Protein AF-0000000080759417 (afdb_homodimer)

Nearest PDB structures (foldseek):
  4g1u-assembly1_B  TM=5.275E-01  e=4.274E-03  Yersinia pestis
  5tsb-assembly1_A  TM=1.904E-01  e=3.613E-01  Bordetella bronchiseptica RB50
  6pzt-assembly1_A  TM=2.054E-01  e=5.269E+00  Homo sapiens
  4g1u-assembly1_B  TM=5.098E-01  e=5.128E-03  Yersinia pestis
  5tsb-assembly1_A  TM=1.905E-01  e=3.076E-01  Bordetella bronchiseptica RB50

Foldseek 3Di:
DVVLLVVLVVVLVVVLVVLVPDPDQVVLVLLLQLLLLLLLQLLQLLQCFLQVAQALFLLQLLLQLQQQLQLCCPVVVDFSVVSLVVLLQRLLVVLLVLLCVQVVVPHGDVRSRVSSLVSLVVVLVVLLPDPSQVRQNGAFADDDDDVRNVHHPGSSSLSNVSSVLSSVSLVVLVCLVPDPLSVLSNVCNVPVVVSVVVPRDSSVSSSVSSSSSSSSSSSSSSSVCNHVRTDHSCVSSNSLSSLSNNLLCVLQDRSDSCRSSVSSSVLSVVQVVVCVVVHVPPCSSVVSSVVLVVVCPPVCHCVNCVVVVCCVVVVVVVVVD/DVVLLVVLVVVLVVVLVVLVPDPDQVVLVLLLQLLLLLLLQLLQLLQCQLQVAQALFLLQLLLQLQQQLQLCCPVVVDFSVVSLVVLLQRLLVVLLVLLCVQVVVPHGDVRSRVSSLVSLVVVLVVLLPDPSQVRQNGAFADDDADVRNVHHPGSSSLSNVSSVLSSVSLVVLVCLVPDPLSVLSNVCNVPVVVSVVVPRDSSVSSSVSSSSSSSSSSSSSSSVCNHVRTDHSCRSRNSLSSLSNNLLCVLQDRSDSCRSSVSSSVLSVVQVVVCVVVPVPPCSSVVSSVVLVVVCVPVCHCVNVVVVVVCVVVVVVVVVD

Secondary structure (DSSP, 8-state):
-HHHHHHHHHHHHHHHHHHHH---HHHHHHHHHHHHHHHHHHHHIIIIIIS----S-THHHHHHHHHHHHHHHHTT---HHHHHHHHHHHHHHHHHHHHHHHHTTT--THHHHHHHHHHHHHHHHHHHH-GGGTTTT-EE-----BGGGTB-SSHHHHHHHHHHHHHHHHHHHHHHHHSHHHHHHHHHHH-HHHHHHTT--HHHHHHHHHHHHHHHHHHHHHHHHHHH-EE-HHHHH-HHHHHHHHHHHHHH-TT-SSHHHHHHHHHHHHHHHHHHHH---TTHHHHHHHHHHHHHTSSS-HHHHHHHHHHHHHHHHHHT-/-HHHHHHHHHHHHHHHHHHHH---HHHHHHHHHHHHHHHHHHHHIIIIIIS----S-THHHHHHHHHHHHHHHHTT---HHHHHHHHHHHHHHHHHHHHHHHHTTT--THHHHHHHHHHHHHHHHHHHH-GGGTTTT-EE-----BGGGTB-SSHHHHHHHHHHHHHHHHHHHHHHHHSHHHHHHHHHHH-HHHHHHTT--HHHHHHHHHHHHHHHHHHHHHHHHHHH-EE-HHHHH-HHHHHHHHHHHHHH-TT-SSHHHHHHHHHHHHHHHHHHHH---TTHHHHHHHHHHHHHTSSS-HHHHHHHHHHHHHHHHHHT-

pLDDT: mean 87.87, std 18.05, range [28.35, 98.94]

InterPro domains:
  IPR001851 ABC transporter, permease [PF02653] (28-296)
  IPR043428 High-affinity branched-chain amino acid transport system permease protein LivM-like [PTHR30482] (6-309)
  IPR043428 High-affinity branched-chain amino acid transport system permease protein LivM-like [cd06581] (35-304)

Sequence (642 aa):
MGKDLLTIALFGAALVAATALTESGVALTFVMMSLYAALLSQAWNILGGYGGQLSFGHALFFGVGAYAQALAQLNLGINPWLALPMAIALGALVGLAVGGLTFRYGLKGSYFALVTLAFAEVFRILALSVSFTGGGAGLMLPLQEGVANMQFGSRRGYIYLLLGFVLLALLVTAWLRHSRFGAYLQAVRDNEDAARAIGVNPLRVKLGGIALSAAFMSAAGAFYVQVFQYIDPGIAFGTAVSVEALVGAIVGGLGTLWGPLLGAVTLHALSDLTRNLFGELPGISMVIYGVVLIVMFLPRGITGSGQALSRLFNAKERTRVMGKDLLTIALFGAALVAATALTESGVALTFVMMSLYAALLSQAWNILGGYGGQLSFGHALFFGVGAYAQALAQLNLGINPWLALPMAIALGALVGLAVGGLTFRYGLKGSYFALVTLAFAEVFRILALSVSFTGGGAGLMLPLQEGVANMQFGSRRGYIYLLLGFVLLALLVTAWLRHSRFGAYLQAVRDNEDAARAIGVNPLRVKLGGIALSAAFMSAAGAFYVQVFQYIDPGIAFGTAVSVEALVGAIVGGLGTLWGPLLGAVTLHALSDLTRNLFGELPGISMVIYGVVLIVMFLPRGITGSGQALSRLFNAKERTRV

Radius of gyration: 25.57 Å; Cα contacts (8 Å, |Δi|>4): 1155; chains: 2; bounding box: 60×77×73 Å

Structure (mmCIF, N/CA/C/O backbone):
data_AF-0000000080759417-model_v1
#
loop_
_entity.id
_entity.type
_entity.pdbx_description
1 polymer 'ABC transporter, permease protein'
#
loop_
_atom_site.group_PDB
_atom_site.id
_atom_site.type_symbol
_atom_site.label_atom_id
_atom_site.label_alt_id
_atom_site.label_comp_id
_atom_site.label_asym_id
_atom_site.label_entity_id
_atom_site.label_seq_id
_atom_site.pdbx_PDB_ins_code
_atom_site.Cartn_x
_atom_site.Cartn_y
_atom_site.Cartn_z
_atom_site.occupancy
_atom_site.B_iso_or_equiv
_atom_site.auth_seq_id
_atom_site.auth_comp_id
_atom_site.auth_asym_id
_atom_site.auth_atom_id
_atom_site.pdbx_PDB_model_num
ATOM 1 N N . MET A 1 1 ? 8.755 34.19 11.55 1 87.82 1 MET A N 1
ATOM 2 C CA . MET A 1 1 ? 7.444 33.584 11.767 1 87.82 1 MET A CA 1
ATOM 3 C C . MET A 1 1 ? 6.328 34.581 11.472 1 87.82 1 MET A C 1
ATOM 5 O O . MET A 1 1 ? 5.236 34.191 11.054 1 87.82 1 MET A O 1
ATOM 9 N N . GLY A 1 2 ? 6.615 35.909 11.499 1 90.42 2 GLY A N 1
ATOM 10 C CA . GLY A 1 2 ? 5.588 36.924 11.326 1 90.42 2 GLY A CA 1
ATOM 11 C C . GLY A 1 2 ? 4.977 36.924 9.938 1 90.42 2 GLY A C 1
ATOM 12 O O . GLY A 1 2 ? 3.753 36.949 9.792 1 90.42 2 GLY A O 1
ATOM 13 N N . LYS A 1 3 ? 5.754 36.841 8.929 1 94.44 3 LYS A N 1
ATOM 14 C CA . LYS A 1 3 ? 5.258 36.828 7.555 1 94.44 3 LYS A CA 1
ATOM 15 C C . LYS A 1 3 ? 4.412 35.587 7.288 1 94.44 3 LYS A C 1
ATOM 17 O O . LYS A 1 3 ? 3.384 35.663 6.612 1 94.44 3 LYS A O 1
ATOM 22 N N . ASP A 1 4 ? 4.852 34.412 7.809 1 96.61 4 ASP A N 1
ATOM 23 C CA . ASP A 1 4 ? 4.086 33.18 7.645 1 96.61 4 ASP A CA 1
ATOM 24 C C . ASP A 1 4 ? 2.715 33.294 8.306 1 96.61 4 ASP A C 1
ATOM 26 O O . ASP A 1 4 ? 1.704 32.898 7.723 1 96.61 4 ASP A O 1
ATOM 30 N N . LEU A 1 5 ? 2.707 33.86 9.488 1 97.43 5 LEU A N 1
ATOM 31 C CA . LEU A 1 5 ? 1.452 34.002 10.218 1 97.43 5 LEU A CA 1
ATOM 32 C C . LEU A 1 5 ? 0.482 34.902 9.46 1 97.43 5 LEU A C 1
ATOM 34 O O . LEU A 1 5 ? -0.717 34.619 9.401 1 97.43 5 LEU A O 1
ATOM 38 N N . LEU A 1 6 ? 1.026 35.958 8.871 1 97.55 6 LEU A N 1
ATOM 39 C CA . LEU A 1 6 ? 0.194 36.89 8.118 1 97.55 6 LEU A CA 1
ATOM 40 C C . LEU A 1 6 ? -0.384 36.221 6.875 1 97.55 6 LEU A C 1
ATOM 42 O O . LEU A 1 6 ? -1.566 36.388 6.567 1 97.55 6 LEU A O 1
ATOM 46 N N . THR A 1 7 ? 0.472 35.513 6.138 1 97.82 7 THR A N 1
ATOM 47 C CA . THR A 1 7 ? -0.002 34.855 4.925 1 97.82 7 THR A CA 1
ATOM 48 C C . THR A 1 7 ? -1.036 33.784 5.26 1 97.82 7 THR A C 1
ATOM 50 O O . THR A 1 7 ? -1.996 33.585 4.513 1 97.82 7 THR A O 1
ATOM 53 N N . ILE A 1 8 ? -0.849 33.087 6.358 1 98.47 8 ILE A N 1
ATOM 54 C CA . ILE A 1 8 ? -1.797 32.064 6.787 1 98.47 8 ILE A CA 1
ATOM 55 C C . ILE A 1 8 ? -3.121 32.718 7.176 1 98.47 8 ILE A C 1
ATOM 57 O O . ILE A 1 8 ? -4.192 32.234 6.803 1 98.47 8 ILE A O 1
ATOM 61 N N . ALA A 1 9 ? -3.018 33.839 7.917 1 98.17 9 ALA A N 1
ATOM 62 C CA . ALA A 1 9 ? -4.216 34.57 8.324 1 98.17 9 ALA A CA 1
ATOM 63 C C . ALA A 1 9 ? -4.969 35.107 7.111 1 98.17 9 ALA A C 1
ATOM 65 O O . ALA A 1 9 ? -6.201 35.061 7.067 1 98.17 9 ALA A O 1
ATOM 66 N N . LEU A 1 10 ? -4.249 35.638 6.149 1 98.2 10 LEU A N 1
ATOM 67 C CA . LEU A 1 10 ? -4.866 36.165 4.937 1 98.2 10 LEU A CA 1
ATOM 68 C C . LEU A 1 10 ? -5.539 35.052 4.141 1 98.2 10 LEU A C 1
ATOM 70 O O . LEU A 1 10 ? -6.621 35.249 3.583 1 98.2 10 LEU A O 1
ATOM 74 N N . PHE A 1 11 ? -4.839 33.924 4.038 1 98.04 11 PHE A N 1
ATOM 75 C CA . PHE A 1 11 ? -5.43 32.771 3.371 1 98.04 11 PHE A CA 1
ATOM 76 C C . PHE A 1 11 ? -6.74 32.371 4.039 1 98.04 11 PHE A C 1
ATOM 78 O O . PHE A 1 11 ? -7.751 32.169 3.363 1 98.04 11 PHE A O 1
ATOM 85 N N . GLY A 1 12 ? -6.721 32.228 5.423 1 98.38 12 GLY A N 1
ATOM 86 C CA . GLY A 1 12 ? -7.925 31.882 6.162 1 98.38 12 GLY A CA 1
ATOM 87 C C . GLY A 1 12 ? -9.054 32.875 5.964 1 98.38 12 GLY A C 1
ATOM 88 O O . GLY A 1 12 ? -10.195 32.483 5.713 1 98.38 12 GLY A O 1
ATOM 89 N N . ALA A 1 13 ? -8.754 34.175 6.014 1 98.15 13 ALA A N 1
ATOM 90 C CA . ALA A 1 13 ? -9.754 35.23 5.865 1 98.15 13 ALA A CA 1
ATOM 91 C C . ALA A 1 13 ? -10.347 35.228 4.459 1 98.15 13 ALA A C 1
ATOM 93 O O . ALA A 1 13 ? -11.557 35.396 4.288 1 98.15 13 ALA A O 1
ATOM 94 N N . ALA A 1 14 ? -9.492 35.09 3.486 1 97.73 14 ALA A N 1
ATOM 95 C CA . ALA A 1 14 ? -9.955 35.064 2.101 1 97.73 14 ALA A CA 1
ATOM 96 C C . ALA A 1 14 ? -10.91 33.899 1.864 1 97.73 14 ALA A C 1
ATOM 98 O O . ALA A 1 14 ? -11.916 34.045 1.166 1 97.73 14 ALA A O 1
ATOM 99 N N . LEU A 1 15 ? -10.544 32.75 2.412 1 97.89 15 LEU A N 1
ATOM 100 C CA . LEU A 1 15 ? -11.38 31.574 2.194 1 97.89 15 LEU A CA 1
ATOM 101 C C . LEU A 1 15 ? -12.706 31.705 2.936 1 97.89 15 LEU A C 1
ATOM 103 O O . LEU A 1 15 ? -13.746 31.266 2.439 1 97.89 15 LEU A O 1
ATOM 107 N N . VAL A 1 16 ? -12.675 32.268 4.192 1 97.45 16 VAL A N 1
ATOM 108 C CA . VAL A 1 16 ? -13.912 32.507 4.929 1 97.45 16 VAL A CA 1
ATOM 109 C C . VAL A 1 16 ? -14.819 33.438 4.128 1 97.45 16 VAL A C 1
ATOM 111 O O . VAL A 1 16 ? -16.017 33.18 3.99 1 97.45 16 VAL A O 1
ATOM 114 N N . ALA A 1 17 ? -14.288 34.481 3.565 1 97.16 17 ALA A N 1
ATOM 115 C CA . ALA A 1 17 ? -15.055 35.441 2.775 1 97.16 17 ALA A CA 1
ATOM 116 C C . ALA A 1 17 ? -15.615 34.79 1.513 1 97.16 17 ALA A C 1
ATOM 118 O O . ALA A 1 17 ? -16.787 34.976 1.179 1 97.16 17 ALA A O 1
ATOM 119 N N . ALA A 1 18 ? -14.795 34.053 0.828 1 95.97 18 ALA A N 1
ATOM 120 C CA . ALA A 1 18 ? -15.223 33.397 -0.405 1 95.97 18 ALA A CA 1
ATOM 121 C C . ALA A 1 18 ? -16.35 32.403 -0.136 1 95.97 18 ALA A C 1
ATOM 123 O O . ALA A 1 18 ? -17.311 32.322 -0.904 1 95.97 18 ALA A O 1
ATOM 124 N N . THR A 1 19 ? -16.176 31.647 0.932 1 96.04 19 THR A N 1
ATOM 125 C CA . THR A 1 19 ? -17.172 30.636 1.269 1 96.04 19 THR A CA 1
ATOM 126 C C . THR A 1 19 ? -18.473 31.29 1.726 1 96.04 19 THR A C 1
ATOM 128 O O . THR A 1 19 ? -19.561 30.791 1.432 1 96.04 19 THR A O 1
ATOM 131 N N . ALA A 1 20 ? -18.374 32.431 2.447 1 94.7 20 ALA A N 1
ATOM 132 C CA . ALA A 1 20 ? -19.554 33.148 2.922 1 94.7 20 ALA A CA 1
ATOM 133 C C . ALA A 1 20 ? -20.337 33.748 1.759 1 94.7 20 ALA A C 1
ATOM 135 O O . ALA A 1 20 ? -21.564 33.861 1.82 1 94.7 20 ALA A O 1
ATOM 136 N N . LEU A 1 21 ? -19.695 33.968 0.634 1 95.07 21 LEU A N 1
ATOM 137 C CA . LEU A 1 21 ? -20.317 34.677 -0.479 1 95.07 21 LEU A CA 1
ATOM 138 C C . LEU A 1 21 ? -20.763 33.702 -1.563 1 95.07 21 LEU A C 1
ATOM 140 O O . LEU A 1 21 ? -21.456 34.09 -2.506 1 95.07 21 LEU A O 1
ATOM 144 N N . THR A 1 22 ? -20.347 32.495 -1.475 1 93.88 22 THR A N 1
ATOM 145 C CA . THR A 1 22 ? -20.674 31.512 -2.502 1 93.88 22 THR A CA 1
ATOM 146 C C . THR A 1 22 ? -21.978 30.792 -2.167 1 93.88 22 THR A C 1
ATOM 148 O O . THR A 1 22 ? -22.171 30.342 -1.036 1 93.88 22 THR A O 1
ATOM 151 N N . GLU A 1 23 ? -22.94 30.643 -3.148 1 91.94 23 GLU A N 1
ATOM 152 C CA . GLU A 1 23 ? -24.21 29.95 -2.95 1 91.94 23 GLU A CA 1
ATOM 153 C C . GLU A 1 23 ? -24.252 28.64 -3.732 1 91.94 23 GLU A C 1
ATOM 155 O O . GLU A 1 23 ? -25.141 27.813 -3.521 1 91.94 23 GLU A O 1
ATOM 160 N N . SER A 1 24 ? -23.277 28.42 -4.526 1 93.3 24 SER A N 1
ATOM 161 C CA . SER A 1 24 ? -23.226 27.217 -5.351 1 93.3 24 SER A CA 1
ATOM 162 C C . SER A 1 24 ? -22.832 25.997 -4.525 1 93.3 24 SER A C 1
ATOM 164 O O . SER A 1 24 ? -21.735 25.949 -3.963 1 93.3 24 SER A O 1
ATOM 166 N N . GLY A 1 25 ? -23.706 24.963 -4.53 1 91.9 25 GLY A N 1
ATOM 167 C CA . GLY A 1 25 ? -23.401 23.719 -3.841 1 91.9 25 GLY A CA 1
ATOM 168 C C . GLY A 1 25 ? -22.192 23.001 -4.411 1 91.9 25 GLY A C 1
ATOM 169 O O . GLY A 1 25 ? -21.392 22.433 -3.665 1 91.9 25 GLY A O 1
ATOM 170 N N . VAL A 1 26 ? -22.069 23.048 -5.702 1 90.29 26 VAL A N 1
ATOM 171 C CA . VAL A 1 26 ? -20.959 22.398 -6.39 1 90.29 26 VAL A CA 1
ATOM 172 C C . VAL A 1 26 ? -19.642 23.057 -5.985 1 90.29 26 VAL A C 1
ATOM 174 O O . VAL A 1 26 ? -18.663 22.369 -5.687 1 90.29 26 VAL A O 1
ATOM 177 N N . ALA A 1 27 ? -19.587 24.343 -5.938 1 93.62 27 ALA A N 1
ATOM 178 C CA . ALA A 1 27 ? -18.388 25.084 -5.551 1 93.62 27 ALA A CA 1
ATOM 179 C C . ALA A 1 27 ? -18.016 24.804 -4.098 1 93.62 27 ALA A C 1
ATOM 181 O O . ALA A 1 27 ? -16.837 24.648 -3.772 1 93.62 27 ALA A O 1
ATOM 182 N N . LEU A 1 28 ? -19.037 24.738 -3.241 1 96.62 28 LEU A N 1
ATOM 183 C CA . LEU A 1 28 ? -18.774 24.484 -1.829 1 96.62 28 LEU A CA 1
ATOM 184 C C . LEU A 1 28 ? -18.23 23.074 -1.622 1 96.62 28 LEU A C 1
ATOM 186 O O . LEU A 1 28 ? -17.336 22.864 -0.8 1 96.62 28 LEU A O 1
ATOM 190 N N . THR A 1 29 ? -18.766 22.157 -2.363 1 94.06 29 THR A N 1
ATOM 191 C CA . THR A 1 29 ? -18.249 20.795 -2.285 1 94.06 29 THR A CA 1
ATOM 192 C C . THR A 1 29 ? -16.797 20.739 -2.752 1 94.06 29 THR A C 1
ATOM 194 O O . THR A 1 29 ? -15.965 20.075 -2.132 1 94.06 29 THR A O 1
ATOM 197 N N . PHE A 1 30 ? -16.451 21.425 -3.79 1 92.41 30 PHE A N 1
ATOM 198 C CA . PHE A 1 30 ? -15.093 21.47 -4.318 1 92.41 30 PHE A CA 1
ATOM 199 C C . PHE A 1 30 ? -14.127 22.032 -3.282 1 92.41 30 PHE A C 1
ATOM 201 O O . PHE A 1 30 ? -13.05 21.474 -3.062 1 92.41 30 PHE A O 1
ATOM 208 N N . VAL A 1 31 ? -14.516 23.087 -2.667 1 96.19 31 VAL A N 1
ATOM 209 C CA . VAL A 1 31 ? -13.665 23.724 -1.668 1 96.19 31 VAL A CA 1
ATOM 210 C C . VAL A 1 31 ? -13.464 22.782 -0.483 1 96.19 31 VAL A C 1
ATOM 212 O O . VAL A 1 31 ? -12.345 22.627 0.012 1 96.19 31 VAL A O 1
ATOM 215 N N . MET A 1 32 ? -14.545 22.151 -0.049 1 96.86 32 MET A N 1
ATOM 216 C CA . MET A 1 32 ? -14.475 21.241 1.091 1 96.86 32 MET A CA 1
ATOM 217 C C . MET A 1 32 ? -13.513 20.091 0.81 1 96.86 32 MET A C 1
ATOM 219 O O . MET A 1 32 ? -12.624 19.809 1.615 1 96.86 32 MET A O 1
ATOM 223 N N . MET A 1 33 ? -13.617 19.519 -0.357 1 94.79 33 MET A N 1
ATOM 224 C CA . MET A 1 33 ? -12.797 18.356 -0.684 1 94.79 33 MET A CA 1
ATOM 225 C C . MET A 1 33 ? -11.352 18.765 -0.945 1 94.79 33 MET A C 1
ATOM 227 O O . MET A 1 33 ? -10.426 18.003 -0.665 1 94.79 33 MET A O 1
ATOM 231 N N . SER A 1 34 ? -11.117 19.95 -1.46 1 95.45 34 SER A N 1
ATOM 232 C CA . SER A 1 34 ? -9.767 20.474 -1.637 1 95.45 34 SER A CA 1
ATOM 233 C C . SER A 1 34 ? -9.065 20.66 -0.296 1 95.45 34 SER A C 1
ATOM 235 O O . SER A 1 34 ? -7.891 20.313 -0.15 1 95.45 34 SER A O 1
ATOM 237 N N . LEU A 1 35 ? -9.785 21.202 0.643 1 98.14 35 LEU A N 1
ATOM 238 C CA . LEU A 1 35 ? -9.225 21.405 1.975 1 98.14 35 LEU A CA 1
ATOM 239 C C . LEU A 1 35 ? -8.949 20.069 2.658 1 98.14 35 LEU A C 1
ATOM 241 O O . LEU A 1 35 ? -7.957 19.928 3.377 1 98.14 35 LEU A O 1
ATOM 245 N N . TYR A 1 36 ? -9.849 19.149 2.421 1 97.72 36 TYR A N 1
ATOM 246 C CA . TYR A 1 36 ? -9.654 17.803 2.949 1 97.72 36 TYR A CA 1
ATOM 247 C C . TYR A 1 36 ? -8.363 17.191 2.418 1 97.72 36 TYR A C 1
ATOM 249 O O . TYR A 1 36 ? -7.537 16.702 3.192 1 97.72 36 TYR A O 1
ATOM 257 N N . ALA A 1 37 ? -8.152 17.302 1.16 1 96.05 37 ALA A N 1
ATOM 258 C CA . ALA A 1 37 ? -6.935 16.799 0.529 1 96.05 37 ALA A CA 1
ATOM 259 C C . ALA A 1 37 ? -5.706 17.554 1.027 1 96.05 37 ALA A C 1
ATOM 261 O O . ALA A 1 37 ? -4.641 16.962 1.218 1 96.05 37 ALA A O 1
ATOM 262 N N . ALA A 1 38 ? -5.846 18.8 1.208 1 98.17 38 ALA A N 1
ATOM 263 C CA . ALA A 1 38 ? -4.749 19.627 1.702 1 98.17 38 ALA A CA 1
ATOM 264 C C . ALA A 1 38 ? -4.338 19.208 3.111 1 98.17 38 ALA A C 1
ATOM 266 O O . ALA A 1 38 ? -3.15 19.198 3.441 1 98.17 38 ALA A O 1
ATOM 267 N N . LEU A 1 39 ? -5.334 18.9 3.91 1 98.8 39 LEU A N 1
ATOM 268 C CA . LEU A 1 39 ? -5.031 18.458 5.267 1 98.8 39 LEU A CA 1
ATOM 269 C C . LEU A 1 39 ? -4.254 17.146 5.25 1 98.8 39 LEU A C 1
ATOM 271 O O . LEU A 1 39 ? -3.261 16.998 5.966 1 98.8 39 LEU A O 1
ATOM 275 N N . LEU A 1 40 ? -4.672 16.232 4.427 1 98.32 40 LEU A N 1
ATOM 276 C CA . LEU A 1 40 ? -3.972 14.959 4.293 1 98.32 40 LEU A CA 1
ATOM 277 C C . LEU A 1 40 ? -2.524 15.177 3.869 1 98.32 40 LEU A C 1
ATOM 279 O O . LEU A 1 40 ? -1.606 14.606 4.463 1 98.32 40 LEU A O 1
ATOM 283 N N . SER A 1 41 ? -2.345 16.023 2.913 1 97.87 41 SER A N 1
ATOM 284 C CA . SER A 1 41 ? -1.02 16.261 2.35 1 97.87 41 SER A CA 1
ATOM 285 C C . SER A 1 41 ? -0.122 16.993 3.34 1 97.87 41 SER A C 1
ATOM 287 O O . SER A 1 41 ? 1.067 16.686 3.452 1 97.87 41 SER A O 1
ATOM 289 N N . GLN A 1 42 ? -0.716 17.932 4.031 1 98.73 42 GLN A N 1
ATOM 290 C CA . GLN A 1 42 ? 0.054 18.663 5.031 1 98.73 42 GLN A CA 1
ATOM 291 C C . GLN A 1 42 ? 0.471 17.749 6.18 1 98.73 42 GLN A C 1
ATOM 293 O O . GLN A 1 42 ? 1.571 17.884 6.721 1 98.73 42 GLN A O 1
ATOM 298 N N . ALA A 1 43 ? -0.447 16.901 6.593 1 98.83 43 ALA A N 1
ATOM 299 C CA . ALA A 1 43 ? -0.15 15.942 7.655 1 98.83 43 ALA A CA 1
ATOM 300 C C . ALA A 1 43 ? 1.031 15.053 7.277 1 98.83 43 ALA A C 1
ATOM 302 O O . ALA A 1 43 ? 1.964 14.882 8.066 1 98.83 43 ALA A O 1
ATOM 303 N N . TRP A 1 44 ? 1.043 14.548 6.106 1 98.33 44 TRP A N 1
ATOM 304 C CA . TRP A 1 44 ? 2.119 13.684 5.634 1 98.33 44 TRP A CA 1
ATOM 305 C C . TRP A 1 44 ? 3.423 14.464 5.496 1 98.33 44 TRP A C 1
ATOM 307 O O . TRP A 1 44 ? 4.501 13.938 5.781 1 98.33 44 TRP A O 1
ATOM 317 N N . ASN A 1 45 ? 3.34 15.735 5.095 1 98.24 45 ASN A N 1
ATOM 318 C CA . ASN A 1 45 ? 4.487 16.602 4.85 1 98.24 45 ASN A CA 1
ATOM 319 C C . ASN A 1 45 ? 5.31 16.814 6.117 1 98.24 45 ASN A C 1
ATOM 321 O O . ASN A 1 45 ? 6.526 17.003 6.048 1 98.24 45 ASN A O 1
ATOM 325 N N . ILE A 1 46 ? 4.684 16.738 7.214 1 98.47 46 ILE A N 1
ATOM 326 C CA . ILE A 1 46 ? 5.363 16.939 8.489 1 98.47 46 ILE A CA 1
ATOM 327 C C . ILE A 1 46 ? 6.415 15.849 8.691 1 98.47 46 ILE A C 1
ATOM 329 O O . ILE A 1 46 ? 7.569 16.144 9.009 1 98.47 46 ILE A O 1
ATOM 333 N N . LEU A 1 47 ? 6.018 14.639 8.441 1 98.18 47 LEU A N 1
ATOM 334 C CA . LEU A 1 47 ? 6.935 13.524 8.654 1 98.18 47 LEU A CA 1
ATOM 335 C C . LEU A 1 47 ? 7.759 13.252 7.4 1 98.18 47 LEU A C 1
ATOM 337 O O . LEU A 1 47 ? 8.986 13.149 7.469 1 98.18 47 LEU A O 1
ATOM 341 N N . GLY A 1 48 ? 7.09 13.143 6.327 1 96.83 48 GLY A N 1
ATOM 342 C CA . GLY A 1 48 ? 7.755 12.8 5.08 1 96.83 48 GLY A CA 1
ATOM 343 C C . GLY A 1 48 ? 8.562 13.946 4.5 1 96.83 48 GLY A C 1
ATOM 344 O O . GLY A 1 48 ? 9.681 13.746 4.025 1 96.83 48 GLY A O 1
ATOM 345 N N . GLY A 1 49 ? 8.009 15.097 4.465 1 95.93 49 GLY A N 1
ATOM 346 C CA . GLY A 1 49 ? 8.665 16.254 3.877 1 95.93 49 GLY A CA 1
ATOM 347 C C . GLY A 1 49 ? 9.772 16.819 4.747 1 95.93 49 GLY A C 1
ATOM 348 O O . GLY A 1 49 ? 10.939 16.823 4.35 1 95.93 49 GLY A O 1
ATOM 349 N N . TYR A 1 50 ? 9.441 17.189 5.934 1 97.43 50 TYR A N 1
ATOM 350 C CA . TYR A 1 50 ? 10.404 17.814 6.833 1 97.43 50 TYR A CA 1
ATOM 351 C C . TYR A 1 50 ? 11.29 16.767 7.497 1 97.43 50 TYR A C 1
ATOM 353 O O . TYR A 1 50 ? 12.47 17.017 7.754 1 97.43 50 TYR A O 1
ATOM 361 N N . GLY A 1 51 ? 10.754 15.636 7.711 1 96.75 51 GLY A N 1
ATOM 362 C CA . GLY A 1 51 ? 11.499 14.629 8.45 1 96.75 51 GLY A CA 1
ATOM 363 C C . GLY A 1 51 ? 12.178 13.612 7.554 1 96.75 51 GLY A C 1
ATOM 364 O O . GLY A 1 51 ? 13.066 12.88 7.998 1 96.75 51 GLY A O 1
ATOM 365 N N . GLY A 1 52 ? 11.705 13.47 6.35 1 95.82 52 GLY A N 1
ATOM 366 C CA . GLY A 1 52 ? 12.33 12.56 5.403 1 95.82 52 GLY A CA 1
ATOM 367 C C . GLY A 1 52 ? 11.924 11.113 5.609 1 95.82 52 GLY A C 1
ATOM 368 O O . GLY A 1 52 ? 12.529 10.205 5.034 1 95.82 52 GLY A O 1
ATOM 369 N N . GLN A 1 53 ? 10.989 10.887 6.474 1 95.34 53 GLN A N 1
ATOM 370 C CA . GLN A 1 53 ? 10.467 9.541 6.688 1 95.34 53 GLN A CA 1
ATOM 371 C C . GLN A 1 53 ? 9.279 9.259 5.774 1 95.34 53 GLN A C 1
ATOM 373 O O . GLN A 1 53 ? 8.15 9.656 6.073 1 95.34 53 GLN A O 1
ATOM 378 N N . LEU A 1 54 ? 9.471 8.532 4.71 1 94.01 54 LEU A N 1
ATOM 379 C CA . LEU A 1 54 ? 8.445 8.296 3.701 1 94.01 54 LEU A CA 1
ATOM 380 C C . LEU A 1 54 ? 7.541 7.136 4.105 1 94.01 54 LEU A C 1
ATOM 382 O O . LEU A 1 54 ? 7.841 5.977 3.81 1 94.01 54 LEU A O 1
ATOM 386 N N . SER A 1 55 ? 6.504 7.473 4.691 1 95.06 55 SER A N 1
ATOM 387 C CA . SER A 1 55 ? 5.519 6.484 5.117 1 95.06 55 SER A CA 1
ATOM 388 C C . SER A 1 55 ? 4.506 6.202 4.013 1 95.06 55 SER A C 1
ATOM 390 O O . SER A 1 55 ? 3.936 7.129 3.434 1 95.06 55 SER A O 1
ATOM 392 N N . PHE A 1 56 ? 4.237 4.925 3.767 1 92.92 56 PHE A N 1
ATOM 393 C CA . PHE A 1 56 ? 3.232 4.551 2.779 1 92.92 56 PHE A CA 1
ATOM 394 C C . PHE A 1 56 ? 1.968 4.039 3.459 1 92.92 56 PHE A C 1
ATOM 396 O O . PHE A 1 56 ? 1.042 3.576 2.791 1 92.92 56 PHE A O 1
ATOM 403 N N . GLY A 1 57 ? 1.943 4.147 4.779 1 94.79 57 GLY A N 1
ATOM 404 C CA . GLY A 1 57 ? 0.822 3.616 5.538 1 94.79 57 GLY A CA 1
ATOM 405 C C . GLY A 1 57 ? 0.152 4.655 6.418 1 94.79 57 GLY A C 1
ATOM 406 O O . GLY A 1 57 ? -0.299 4.342 7.522 1 94.79 57 GLY A O 1
ATOM 407 N N . HIS A 1 58 ? 0.088 5.865 6.004 1 97.9 58 HIS A N 1
ATOM 408 C CA . HIS A 1 58 ? -0.554 6.904 6.801 1 97.9 58 HIS A CA 1
ATOM 409 C C . HIS A 1 58 ? -2.053 6.655 6.927 1 97.9 58 HIS A C 1
ATOM 411 O O . HIS A 1 58 ? -2.704 7.197 7.824 1 97.9 58 HIS A O 1
ATOM 417 N N . ALA A 1 59 ? -2.527 5.85 6.091 1 97.76 59 ALA A N 1
ATOM 418 C CA . ALA A 1 59 ? -3.924 5.442 6.212 1 97.76 59 ALA A CA 1
ATOM 419 C C . ALA A 1 59 ? -4.203 4.843 7.588 1 97.76 59 ALA A C 1
ATOM 421 O O . ALA A 1 59 ? -5.327 4.921 8.089 1 97.76 59 ALA A O 1
ATOM 422 N N . LEU A 1 60 ? -3.201 4.301 8.16 1 97.76 60 LEU A N 1
ATOM 423 C CA . LEU A 1 60 ? -3.33 3.748 9.504 1 97.76 60 LEU A CA 1
ATOM 424 C C . LEU A 1 60 ? -3.865 4.797 10.473 1 97.76 60 LEU A C 1
ATOM 426 O O . LEU A 1 60 ? -4.837 4.547 11.19 1 97.76 60 LEU A O 1
ATOM 430 N N . PHE A 1 61 ? -3.279 5.924 10.438 1 98.87 61 PHE A N 1
ATOM 431 C CA . PHE A 1 61 ? -3.626 6.976 11.387 1 98.87 61 PHE A CA 1
ATOM 432 C C . PHE A 1 61 ? -4.98 7.587 11.045 1 98.87 61 PHE A C 1
ATOM 434 O O . PHE A 1 61 ? -5.769 7.899 11.939 1 98.87 61 PHE A O 1
ATOM 441 N N . PHE A 1 62 ? -5.25 7.716 9.794 1 98.81 62 PHE A N 1
ATOM 442 C CA . PHE A 1 62 ? -6.562 8.151 9.329 1 98.81 62 PHE A CA 1
ATOM 443 C C . PHE A 1 62 ? -7.654 7.218 9.838 1 98.81 62 PHE A C 1
ATOM 445 O O . PHE A 1 62 ? -8.659 7.671 10.39 1 98.81 62 PHE A O 1
ATOM 452 N N . GLY A 1 63 ? -7.414 5.952 9.626 1 98.8 63 GLY A N 1
ATOM 453 C CA . GLY A 1 63 ? -8.387 4.954 10.039 1 98.8 63 GLY A CA 1
ATOM 454 C C . GLY A 1 63 ? -8.618 4.931 11.538 1 98.8 63 GLY A C 1
ATOM 455 O O . GLY A 1 63 ? -9.757 4.805 11.994 1 98.8 63 GLY A O 1
ATOM 456 N N . VAL A 1 64 ? -7.576 5.055 12.283 1 98.78 64 VAL A N 1
ATOM 457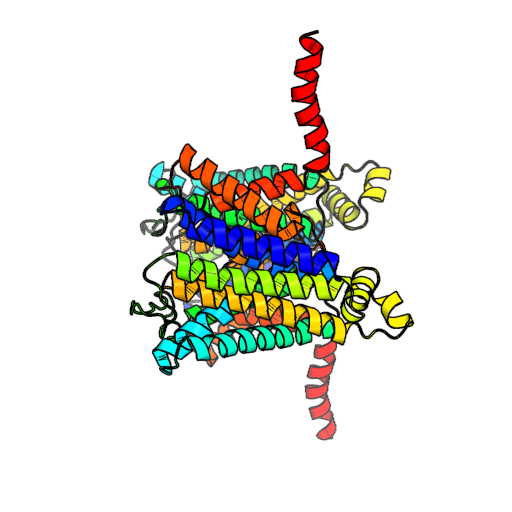 C CA . VAL A 1 64 ? -7.701 5.088 13.737 1 98.78 64 VAL A CA 1
ATOM 458 C C . VAL A 1 64 ? -8.566 6.275 14.154 1 98.78 64 VAL A C 1
ATOM 460 O O . VAL A 1 64 ? -9.46 6.136 14.992 1 98.78 64 VAL A O 1
ATOM 463 N N . GLY A 1 65 ? -8.322 7.41 13.572 1 98.85 65 GLY A N 1
ATOM 464 C CA . GLY A 1 65 ? -9.131 8.58 13.875 1 98.85 65 GLY A CA 1
ATOM 465 C C . GLY A 1 65 ? -10.592 8.408 13.507 1 98.85 65 GLY A C 1
ATOM 466 O O . GLY A 1 65 ? -11.48 8.766 14.283 1 98.85 65 GLY A O 1
ATOM 467 N N . ALA A 1 66 ? -10.85 7.866 12.332 1 98.73 66 ALA A N 1
ATOM 468 C CA . ALA A 1 66 ? -12.214 7.674 11.847 1 98.73 66 ALA A CA 1
ATOM 469 C C . ALA A 1 66 ? -12.986 6.713 12.746 1 98.73 66 ALA A C 1
ATOM 471 O O . ALA A 1 66 ? -14.103 7.015 13.173 1 98.73 66 ALA A O 1
ATOM 472 N N . TYR A 1 67 ? -12.38 5.62 13.07 1 98.58 67 TYR A N 1
ATOM 473 C CA . TYR A 1 67 ? -13.057 4.614 13.88 1 98.58 67 TYR A CA 1
ATOM 474 C C . TYR A 1 67 ? -13.211 5.088 15.321 1 98.58 67 TYR A C 1
ATOM 476 O O . TYR A 1 67 ? -14.233 4.83 15.96 1 98.58 67 TYR A O 1
ATOM 484 N N . ALA A 1 68 ? -12.148 5.738 15.86 1 98.67 68 ALA A N 1
ATOM 485 C CA . ALA A 1 68 ? -12.267 6.264 17.217 1 98.67 68 ALA A CA 1
ATOM 486 C C . ALA A 1 68 ? -13.43 7.246 17.325 1 98.67 68 ALA A C 1
ATOM 488 O O . ALA A 1 68 ? -14.197 7.205 18.29 1 98.67 68 ALA A O 1
ATOM 489 N N . GLN A 1 69 ? -13.576 8.125 16.355 1 98.65 69 GLN A N 1
ATOM 490 C CA . GLN A 1 69 ? -14.675 9.084 16.317 1 98.65 69 GLN A CA 1
ATOM 491 C C . GLN A 1 69 ? -16.024 8.372 16.264 1 98.65 69 GLN A C 1
ATOM 493 O O . GLN A 1 69 ? -16.913 8.655 17.07 1 98.65 69 GLN A O 1
ATOM 498 N N . ALA A 1 70 ? -16.179 7.449 15.376 1 98.23 70 ALA A N 1
ATOM 499 C CA . ALA A 1 70 ? -17.442 6.744 15.169 1 98.23 70 ALA A CA 1
ATOM 500 C C . ALA A 1 70 ? -17.808 5.905 16.39 1 98.23 70 ALA A C 1
ATOM 502 O O . ALA A 1 70 ? -18.945 5.953 16.865 1 98.23 70 ALA A O 1
ATOM 503 N N . LEU A 1 71 ? -16.851 5.175 16.911 1 98.23 71 LEU A N 1
ATOM 504 C CA . LEU A 1 71 ? -17.117 4.26 18.015 1 98.23 71 LEU A CA 1
ATOM 505 C C . LEU A 1 71 ? -17.427 5.029 19.295 1 98.23 71 LEU A C 1
ATOM 507 O O . LEU A 1 71 ? -18.262 4.601 20.095 1 98.23 71 LEU A O 1
ATOM 511 N N . ALA A 1 72 ? -16.712 6.128 19.53 1 98.11 72 ALA A N 1
ATOM 512 C CA . ALA A 1 72 ? -17.01 6.958 20.695 1 98.11 72 ALA A CA 1
ATOM 513 C C . ALA A 1 72 ? -18.453 7.454 20.659 1 98.11 72 ALA A C 1
ATOM 515 O O . ALA A 1 72 ? -19.136 7.471 21.686 1 98.11 72 ALA A O 1
ATOM 516 N N . GLN A 1 73 ? -18.915 7.805 19.491 1 97.38 73 GLN A N 1
ATOM 517 C CA . GLN A 1 73 ? -20.271 8.324 19.345 1 97.38 73 GLN A CA 1
ATOM 518 C C . GLN A 1 73 ? -21.301 7.199 19.412 1 97.38 73 GLN A C 1
ATOM 520 O O . GLN A 1 73 ? -22.299 7.307 20.127 1 97.38 73 GLN A O 1
ATOM 525 N N . LEU A 1 74 ? -21.068 6.14 18.742 1 96.39 74 LEU A N 1
ATOM 526 C CA . LEU A 1 74 ? -22.056 5.08 18.568 1 96.39 74 LEU A CA 1
ATOM 527 C C . LEU A 1 74 ? -22.109 4.18 19.798 1 96.39 74 LEU A C 1
ATOM 529 O O . LEU A 1 74 ? -23.192 3.793 20.243 1 96.39 74 LEU A O 1
ATOM 533 N N . ASN A 1 75 ? -20.952 3.802 20.305 1 94.43 75 ASN A N 1
ATOM 534 C CA . ASN A 1 75 ? -20.894 2.799 21.363 1 94.43 75 ASN A CA 1
ATOM 535 C C . ASN A 1 75 ? -20.835 3.445 22.744 1 94.43 75 ASN A C 1
ATOM 537 O O . ASN A 1 75 ? -21.333 2.88 23.72 1 94.43 75 ASN A O 1
ATOM 541 N N . LEU A 1 76 ? -20.251 4.605 22.821 1 95.23 76 LEU A N 1
ATOM 542 C CA . LEU A 1 76 ? -20.057 5.208 24.136 1 95.23 76 LEU A CA 1
ATOM 543 C C . LEU A 1 76 ? -20.963 6.422 24.316 1 95.23 76 LEU A C 1
ATOM 545 O O . LEU A 1 76 ? -21.02 7.004 25.401 1 95.23 76 LEU A O 1
ATOM 549 N N . GLY A 1 77 ? -21.574 6.868 23.259 1 95.1 77 GLY A N 1
ATOM 550 C CA . GLY A 1 77 ? -22.501 7.986 23.335 1 95.1 77 GLY A CA 1
ATOM 551 C C . GLY A 1 77 ? -21.815 9.312 23.606 1 95.1 77 GLY A C 1
ATOM 552 O O . GLY A 1 77 ? -22.436 10.243 24.123 1 95.1 77 GLY A O 1
ATOM 553 N N . ILE A 1 78 ? -20.628 9.368 23.323 1 97.22 78 ILE A N 1
ATOM 554 C CA . ILE A 1 78 ? -19.852 10.573 23.594 1 97.22 78 ILE A CA 1
ATOM 555 C C . ILE A 1 78 ? -20.178 11.642 22.554 1 97.22 78 ILE A C 1
ATOM 557 O O . ILE A 1 78 ? -20.306 11.341 21.365 1 97.22 78 ILE A O 1
ATOM 561 N N . ASN A 1 79 ? -20.293 12.854 23.043 1 97.46 79 ASN A N 1
ATOM 562 C CA . ASN A 1 79 ? -20.491 13.992 22.153 1 97.46 79 ASN A CA 1
ATOM 563 C C . ASN A 1 79 ? -19.382 14.088 21.109 1 97.46 79 ASN A C 1
ATOM 565 O O . ASN A 1 79 ? -18.207 13.894 21.427 1 97.46 79 ASN A O 1
ATOM 569 N N . PRO A 1 80 ? -19.772 14.325 19.857 1 97.89 80 PRO A N 1
ATOM 570 C CA . PRO A 1 80 ? -18.771 14.334 18.787 1 97.89 80 PRO A CA 1
ATOM 571 C C . PRO A 1 80 ? -17.651 15.342 19.036 1 97.89 80 PRO A C 1
ATOM 573 O O . PRO A 1 80 ? -16.503 15.1 18.655 1 97.89 80 PRO A O 1
ATOM 576 N N . TRP A 1 81 ? -17.903 16.463 19.688 1 98.41 81 TRP A N 1
ATOM 577 C CA . TRP A 1 81 ? -16.886 17.477 19.948 1 98.41 81 TRP A CA 1
ATOM 578 C C . TRP A 1 81 ? -15.871 16.979 20.971 1 98.41 81 TRP A C 1
ATOM 580 O O . TRP A 1 81 ? -14.704 17.376 20.941 1 98.41 81 TRP A O 1
ATOM 590 N N . LEU A 1 82 ? -16.272 16.111 21.87 1 98.18 82 LEU A N 1
ATOM 591 C CA . LEU A 1 82 ? -15.37 15.491 22.835 1 98.18 82 LEU A CA 1
ATOM 592 C C . LEU A 1 82 ? -14.656 14.293 22.22 1 98.18 82 LEU A C 1
ATOM 594 O O . LEU A 1 82 ? -13.503 14.012 22.555 1 98.18 82 LEU A O 1
ATOM 598 N N . ALA A 1 83 ? -15.35 13.599 21.3 1 98.68 83 ALA A N 1
ATOM 599 C CA . ALA A 1 83 ? -14.773 12.44 20.624 1 98.68 83 ALA A CA 1
ATOM 600 C C . ALA A 1 83 ? -13.617 12.853 19.717 1 98.68 83 ALA A C 1
ATOM 602 O O . ALA A 1 83 ? -12.665 12.093 19.53 1 98.68 83 ALA A O 1
ATOM 603 N N . LEU A 1 84 ? -13.703 14.054 19.248 1 98.65 84 LEU A N 1
ATOM 604 C CA . LEU A 1 84 ? -12.73 14.531 18.271 1 98.65 84 LEU A CA 1
ATOM 605 C C . LEU A 1 84 ? -11.332 14.589 18.878 1 98.65 84 LEU A C 1
ATOM 607 O O . LEU A 1 84 ? -10.397 13.979 18.355 1 98.65 84 LEU A O 1
ATOM 611 N N . PRO A 1 85 ? -11.077 15.265 20.039 1 98.54 85 PRO A N 1
ATOM 612 C CA . PRO A 1 85 ? -9.735 15.256 20.626 1 98.54 85 PRO A CA 1
ATOM 613 C C . PRO A 1 85 ? -9.288 13.859 21.054 1 98.54 85 PRO A C 1
ATOM 615 O O . PRO A 1 85 ? -8.094 13.552 21.021 1 98.54 85 PRO A O 1
ATOM 618 N N . MET A 1 86 ? -10.209 13.012 21.384 1 98.46 86 MET A N 1
ATOM 619 C CA . MET A 1 86 ? -9.86 11.637 21.728 1 98.46 86 MET A CA 1
ATOM 620 C C . MET A 1 86 ? -9.337 10.887 20.507 1 98.46 86 MET A C 1
ATOM 622 O O . MET A 1 86 ? -8.356 10.147 20.601 1 98.46 86 MET A O 1
ATOM 626 N N . ALA A 1 87 ? -10.032 11.069 19.379 1 98.82 87 ALA A N 1
ATOM 627 C CA . ALA A 1 87 ? -9.606 10.443 18.13 1 98.82 87 ALA A CA 1
ATOM 628 C C . ALA A 1 87 ? -8.212 10.914 17.728 1 98.82 87 ALA A C 1
ATOM 630 O O . ALA A 1 87 ? -7.369 10.108 17.328 1 98.82 87 ALA A O 1
ATOM 631 N N . ILE A 1 88 ? -7.952 12.191 17.869 1 98.87 88 ILE A N 1
ATOM 632 C CA . ILE A 1 88 ? -6.667 12.785 17.517 1 98.87 88 ILE A CA 1
ATOM 633 C C . ILE A 1 88 ? -5.578 12.242 18.44 1 98.87 88 ILE A C 1
ATOM 635 O O . ILE A 1 88 ? -4.503 11.851 17.978 1 98.87 88 ILE A O 1
ATOM 639 N N . ALA A 1 89 ? -5.869 12.142 19.729 1 98.83 89 ALA A N 1
ATOM 640 C CA . ALA A 1 89 ? -4.918 11.634 20.714 1 98.83 89 ALA A CA 1
ATOM 641 C C . ALA A 1 89 ? -4.599 10.163 20.46 1 98.83 89 ALA A C 1
ATOM 643 O O . ALA A 1 89 ? -3.445 9.743 20.572 1 98.83 89 ALA A O 1
ATOM 644 N N . LEU A 1 90 ? -5.633 9.416 20.153 1 98.79 90 LEU A N 1
ATOM 645 C CA . LEU A 1 90 ? -5.42 7.998 19.888 1 98.79 90 LEU A CA 1
ATOM 646 C C . LEU A 1 90 ? -4.562 7.801 18.643 1 98.79 90 LEU A C 1
ATOM 648 O O . LEU A 1 90 ? -3.699 6.92 18.612 1 98.79 90 LEU A O 1
ATOM 652 N N . GLY A 1 91 ? -4.866 8.584 17.594 1 98.78 91 GLY A N 1
ATOM 653 C CA . GLY A 1 91 ? -4.019 8.534 16.414 1 98.78 91 GLY A CA 1
ATOM 654 C C . GLY A 1 91 ? -2.567 8.863 16.706 1 98.78 91 GLY A C 1
ATOM 655 O O . GLY A 1 91 ? -1.661 8.182 16.221 1 98.78 91 GLY A O 1
ATOM 656 N N . ALA A 1 92 ? -2.335 9.871 17.514 1 98.84 92 ALA A N 1
ATOM 657 C CA . ALA A 1 92 ? -0.98 10.247 17.908 1 98.84 92 ALA A CA 1
ATOM 658 C C . ALA A 1 92 ? -0.304 9.123 18.688 1 98.84 92 ALA A C 1
ATOM 660 O O . ALA A 1 92 ? 0.881 8.847 18.49 1 98.84 92 ALA A O 1
ATOM 661 N N . LEU A 1 93 ? -1.023 8.483 19.539 1 98.82 93 LEU A N 1
ATOM 662 C CA . LEU A 1 93 ? -0.488 7.391 20.345 1 98.82 93 LEU A CA 1
ATOM 663 C C . LEU A 1 93 ? -0.098 6.208 19.465 1 98.82 93 LEU A C 1
ATOM 665 O O . LEU A 1 93 ? 0.953 5.596 19.671 1 98.82 93 LEU A O 1
ATOM 669 N N . VAL A 1 94 ? -0.94 5.903 18.504 1 98.4 94 VAL A N 1
ATOM 670 C CA . VAL A 1 94 ? -0.612 4.826 17.576 1 98.4 94 VAL A CA 1
ATOM 671 C C . VAL A 1 94 ? 0.615 5.209 16.751 1 98.4 94 VAL A C 1
ATOM 673 O O . VAL A 1 94 ? 1.465 4.364 16.462 1 98.4 94 VAL A O 1
ATOM 676 N N . GLY A 1 95 ? 0.647 6.492 16.358 1 98.32 95 GLY A N 1
ATOM 677 C CA . GLY A 1 95 ? 1.847 6.976 15.694 1 98.32 95 GLY A CA 1
ATOM 678 C C . GLY A 1 95 ? 3.105 6.782 16.52 1 98.32 95 GLY A C 1
ATOM 679 O O . GLY A 1 95 ? 4.126 6.322 16.005 1 98.32 95 GLY A O 1
ATOM 680 N N . LEU A 1 96 ? 3.037 7.035 17.806 1 98.27 96 LEU A N 1
ATOM 681 C CA . LEU A 1 96 ? 4.172 6.849 18.703 1 98.27 96 LEU A CA 1
ATOM 682 C C . LEU A 1 96 ? 4.533 5.373 18.824 1 98.27 96 LEU A C 1
ATOM 684 O O . LEU A 1 96 ? 5.713 5.02 18.875 1 98.27 96 LEU A O 1
ATOM 688 N N . ALA A 1 97 ? 3.557 4.572 18.866 1 96.22 97 ALA A N 1
ATOM 689 C CA . ALA A 1 97 ? 3.808 3.137 18.971 1 96.22 97 ALA A CA 1
ATOM 690 C C . ALA A 1 97 ? 4.502 2.609 17.719 1 96.22 97 ALA A C 1
ATOM 692 O O . ALA A 1 97 ? 5.521 1.919 17.809 1 96.22 97 ALA A O 1
ATOM 693 N N . VAL A 1 98 ? 3.974 2.977 16.583 1 93.69 98 VAL A N 1
ATOM 694 C CA . VAL A 1 98 ? 4.542 2.531 15.315 1 93.69 98 VAL A CA 1
ATOM 695 C C . VAL A 1 98 ? 5.937 3.128 15.136 1 93.69 98 VAL A C 1
ATOM 697 O O . VAL A 1 98 ? 6.869 2.431 14.729 1 93.69 98 VAL A O 1
ATOM 700 N N . GLY A 1 99 ? 6.025 4.424 15.43 1 94.29 99 GLY A N 1
ATOM 701 C CA . GLY A 1 99 ? 7.33 5.063 15.366 1 94.29 99 GLY A CA 1
ATOM 702 C C . GLY A 1 99 ? 8.34 4.453 16.32 1 94.29 99 GLY A C 1
ATOM 703 O O . GLY A 1 99 ? 9.495 4.23 15.95 1 94.29 99 GLY A O 1
ATOM 704 N N . GLY A 1 100 ? 7.918 4.206 17.559 1 93.12 100 GLY A N 1
ATOM 705 C CA . GLY A 1 100 ? 8.799 3.569 18.525 1 93.12 100 GLY A CA 1
ATOM 706 C C . GLY A 1 100 ? 9.319 2.222 18.059 1 93.12 100 GLY A C 1
ATOM 707 O O . GLY A 1 100 ? 10.506 1.924 18.208 1 93.12 100 GLY A O 1
ATOM 708 N N . LEU A 1 101 ? 8.513 1.525 17.443 1 87.52 101 LEU A N 1
ATOM 709 C CA . LEU A 1 101 ? 8.883 0.194 16.974 1 87.52 101 LEU A CA 1
ATOM 710 C C . LEU A 1 101 ? 9.797 0.281 15.756 1 87.52 101 LEU A C 1
ATOM 712 O O . LEU A 1 101 ? 10.715 -0.528 15.603 1 87.52 101 LEU A O 1
ATOM 716 N N . THR A 1 102 ? 9.6 1.224 14.907 1 90.16 102 THR A N 1
ATOM 717 C CA . THR A 1 102 ? 10.316 1.277 13.638 1 90.16 102 THR A CA 1
ATOM 718 C C . THR A 1 102 ? 11.626 2.045 13.787 1 90.16 102 THR A C 1
ATOM 720 O O . THR A 1 102 ? 12.681 1.574 13.355 1 90.16 102 THR A O 1
ATOM 723 N N . PHE A 1 103 ? 11.604 3.159 14.494 1 91.99 103 PHE A N 1
ATOM 724 C CA . PHE A 1 103 ? 12.779 4.02 14.565 1 91.99 103 PHE A CA 1
ATOM 725 C C . PHE A 1 103 ? 13.774 3.492 15.591 1 91.99 103 PHE A C 1
ATOM 727 O O . PHE A 1 103 ? 14.984 3.675 15.442 1 91.99 103 PHE A O 1
ATOM 734 N N . ARG A 1 104 ? 13.305 2.893 16.603 1 88.86 104 ARG A N 1
ATOM 735 C CA . ARG A 1 104 ? 14.19 2.328 17.616 1 88.86 104 ARG A CA 1
ATOM 736 C C . ARG A 1 104 ? 15.097 1.259 17.016 1 88.86 104 ARG A C 1
ATOM 738 O O . ARG A 1 104 ? 16.251 1.115 17.424 1 88.86 104 ARG A O 1
ATOM 745 N N . TYR A 1 105 ? 14.595 0.622 15.968 1 83.2 105 TYR A N 1
ATOM 746 C CA . TYR A 1 105 ? 15.384 -0.453 15.378 1 83.2 105 TYR A CA 1
ATOM 747 C C . TYR A 1 105 ? 16.081 0.017 14.107 1 83.2 105 TYR A C 1
ATOM 749 O O . TYR A 1 105 ? 16.577 -0.799 13.325 1 83.2 105 TYR A O 1
ATOM 757 N N . GLY A 1 106 ? 15.974 1.198 13.827 1 82.45 106 GLY A N 1
ATOM 758 C CA . GLY A 1 106 ? 16.784 1.835 12.801 1 82.45 106 GLY A CA 1
ATOM 759 C C . GLY A 1 106 ? 16.251 1.613 11.398 1 82.45 106 GLY A C 1
ATOM 760 O O . GLY A 1 106 ? 17.009 1.659 10.426 1 82.45 106 GLY A O 1
ATOM 761 N N . LEU A 1 107 ? 14.961 1.327 11.281 1 83.06 107 LEU A N 1
ATOM 762 C CA . LEU A 1 107 ? 14.378 1.154 9.955 1 83.06 107 LEU A CA 1
ATOM 763 C C . LEU A 1 107 ? 14.325 2.481 9.207 1 83.06 107 LEU A C 1
ATOM 765 O O . LEU A 1 107 ? 14.012 3.519 9.795 1 83.06 107 LEU A O 1
ATOM 769 N N . LYS A 1 108 ? 14.786 2.397 7.922 1 83.9 108 LYS A N 1
ATOM 770 C CA . LYS A 1 108 ? 14.802 3.614 7.115 1 83.9 108 LYS A CA 1
ATOM 771 C C . LYS A 1 108 ? 14.404 3.322 5.671 1 83.9 108 LYS A C 1
ATOM 773 O O . LYS A 1 108 ? 14.388 2.164 5.248 1 83.9 108 LYS A O 1
ATOM 778 N N . GLY A 1 109 ? 14.05 4.398 5.089 1 85.06 109 GLY A N 1
ATOM 779 C CA . GLY A 1 109 ? 13.803 4.313 3.658 1 85.06 109 GLY A CA 1
ATOM 780 C C . GLY A 1 109 ? 12.651 3.39 3.306 1 85.06 109 GLY A C 1
ATOM 781 O O . GLY A 1 109 ? 11.555 3.519 3.857 1 85.06 109 GLY A O 1
ATOM 782 N N . SER A 1 110 ? 12.927 2.444 2.445 1 85.06 110 SER A N 1
ATOM 783 C CA . SER A 1 110 ? 11.903 1.552 1.909 1 85.06 110 SER A CA 1
ATOM 784 C C . SER A 1 110 ? 11.375 0.608 2.983 1 85.06 110 SER A C 1
ATOM 786 O O . SER A 1 110 ? 10.211 0.202 2.943 1 85.06 110 SER A O 1
ATOM 788 N N . TYR A 1 111 ? 12.233 0.347 3.929 1 83.82 111 TYR A N 1
ATOM 789 C CA . TYR A 1 111 ? 11.787 -0.56 4.981 1 83.82 111 TYR A CA 1
ATOM 790 C C . TYR A 1 111 ? 10.785 0.125 5.903 1 83.82 111 TYR A C 1
ATOM 792 O O . TYR A 1 111 ? 9.814 -0.495 6.345 1 83.82 111 TYR A O 1
ATOM 800 N N . PHE A 1 112 ? 11.098 1.375 6.25 1 89.74 112 PHE A N 1
ATOM 801 C CA . PHE A 1 112 ? 10.114 2.124 7.023 1 89.74 112 PHE A CA 1
ATOM 802 C C . PHE A 1 112 ? 8.802 2.245 6.257 1 89.74 112 PHE A C 1
ATOM 804 O O . PHE A 1 112 ? 7.725 2.065 6.829 1 89.74 112 PHE A O 1
ATOM 811 N N . ALA A 1 113 ? 8.858 2.499 4.945 1 91.41 113 ALA A N 1
ATOM 812 C CA . ALA A 1 113 ? 7.682 2.606 4.084 1 91.41 113 ALA A CA 1
ATOM 813 C C . ALA A 1 113 ? 6.875 1.311 4.094 1 91.41 113 ALA A C 1
ATOM 815 O O . ALA A 1 113 ? 5.65 1.337 4.234 1 91.41 113 ALA A O 1
ATOM 816 N N . LEU A 1 114 ? 7.511 0.268 4.007 1 86.83 114 LEU A N 1
ATOM 817 C CA . LEU A 1 114 ? 6.875 -1.045 3.969 1 86.83 114 LEU A CA 1
ATOM 818 C C . LEU A 1 114 ? 6.186 -1.354 5.293 1 86.83 114 LEU A C 1
ATOM 820 O O . LEU A 1 114 ? 5.067 -1.873 5.31 1 86.83 114 LEU A O 1
ATOM 824 N N . VAL A 1 115 ? 6.846 -1.044 6.358 1 87.82 115 VAL A N 1
ATOM 825 C CA . VAL A 1 115 ? 6.302 -1.384 7.669 1 87.82 115 VAL A CA 1
ATOM 826 C C . VAL A 1 115 ? 5.027 -0.583 7.924 1 87.82 115 VAL A C 1
ATOM 828 O O . VAL A 1 115 ? 4.053 -1.11 8.465 1 87.82 115 VAL A O 1
ATOM 831 N N . THR A 1 116 ? 5.108 0.611 7.56 1 92.89 116 THR A N 1
ATOM 832 C CA . THR A 1 116 ? 3.907 1.41 7.778 1 92.89 116 THR A CA 1
ATOM 833 C C . THR A 1 116 ? 2.761 0.914 6.9 1 92.89 116 THR A C 1
ATOM 835 O O . THR A 1 116 ? 1.603 0.913 7.324 1 92.89 116 THR A O 1
ATOM 838 N N . LEU A 1 117 ? 3.044 0.526 5.732 1 91.4 117 LEU A N 1
ATOM 839 C CA . LEU A 1 117 ? 2.036 -0.077 4.867 1 91.4 117 LEU A CA 1
ATOM 840 C C . LEU A 1 117 ? 1.488 -1.36 5.483 1 91.4 117 LEU A C 1
ATOM 842 O O . LEU A 1 117 ? 0.277 -1.589 5.477 1 91.4 117 LEU A O 1
ATOM 846 N N . ALA A 1 118 ? 2.372 -2.154 5.967 1 88.14 118 ALA A N 1
ATOM 847 C CA . ALA A 1 118 ? 1.988 -3.418 6.591 1 88.14 118 ALA A CA 1
ATOM 848 C C . ALA A 1 118 ? 1.087 -3.182 7.799 1 88.14 118 ALA A C 1
ATOM 850 O O . ALA A 1 118 ? 0.115 -3.912 8.009 1 88.14 118 ALA A O 1
ATOM 851 N N . PHE A 1 119 ? 1.383 -2.159 8.578 1 90.94 119 PHE A N 1
ATOM 852 C CA . PHE A 1 119 ? 0.561 -1.864 9.745 1 90.94 119 PHE A CA 1
ATOM 853 C C . PHE A 1 119 ? -0.828 -1.398 9.326 1 90.94 119 PHE A C 1
ATOM 855 O O . PHE A 1 119 ? -1.824 -1.744 9.965 1 90.94 119 PHE A O 1
ATOM 862 N N . ALA A 1 120 ? -0.854 -0.591 8.331 1 93.99 120 ALA A N 1
ATOM 863 C CA . ALA A 1 120 ? -2.162 -0.183 7.825 1 93.99 120 ALA A CA 1
ATOM 864 C C . ALA A 1 120 ? -2.986 -1.394 7.395 1 93.99 120 ALA A C 1
ATOM 866 O O . ALA A 1 120 ? -4.182 -1.474 7.686 1 93.99 120 ALA A O 1
ATOM 867 N N . GLU A 1 121 ? -2.384 -2.297 6.746 1 89.05 121 GLU A N 1
ATOM 868 C CA . GLU A 1 121 ? -3.062 -3.508 6.291 1 89.05 121 GLU A CA 1
ATOM 869 C C . GLU A 1 121 ? -3.496 -4.373 7.471 1 89.05 121 GLU A C 1
ATOM 871 O O . GLU A 1 121 ? -4.591 -4.938 7.464 1 89.05 121 GLU A O 1
ATOM 876 N N . VAL A 1 122 ? -2.664 -4.506 8.452 1 86.98 122 VAL A N 1
ATOM 877 C CA . VAL A 1 122 ? -2.994 -5.274 9.648 1 86.98 122 VAL A CA 1
ATOM 878 C C . VAL A 1 122 ? -4.24 -4.69 10.31 1 86.98 122 VAL A C 1
ATOM 880 O O . VAL A 1 122 ? -5.149 -5.428 10.696 1 86.98 122 VAL A O 1
ATOM 883 N N . PHE A 1 123 ? -4.275 -3.423 10.412 1 92.34 123 PHE A N 1
ATOM 884 C CA . PHE A 1 123 ? -5.431 -2.79 11.036 1 92.34 123 PHE A CA 1
ATOM 885 C C . PHE A 1 123 ? -6.674 -2.96 10.171 1 92.34 123 PHE A C 1
ATOM 887 O O . PHE A 1 123 ? -7.786 -3.08 10.69 1 92.34 123 PHE A O 1
ATOM 894 N N . ARG A 1 124 ? -6.48 -2.861 8.894 1 91.43 124 ARG A N 1
ATOM 895 C CA . ARG A 1 124 ? -7.606 -3.122 8.002 1 91.43 124 ARG A CA 1
ATOM 896 C C . ARG A 1 124 ? -8.205 -4.5 8.267 1 91.43 124 ARG A C 1
ATOM 898 O O . ARG A 1 124 ? -9.421 -4.635 8.416 1 91.43 124 ARG A O 1
ATOM 905 N N . ILE A 1 125 ? -7.393 -5.478 8.419 1 85.88 125 ILE A N 1
ATOM 906 C CA . ILE A 1 125 ? -7.83 -6.855 8.62 1 85.88 125 ILE A CA 1
ATOM 907 C C . ILE A 1 125 ? -8.478 -6.995 9.995 1 85.88 125 ILE A C 1
ATOM 909 O O . ILE A 1 125 ? -9.512 -7.651 10.137 1 85.88 125 ILE A O 1
ATOM 913 N N . LEU A 1 126 ? -7.852 -6.405 10.984 1 87.47 126 LEU A N 1
ATOM 914 C CA . LEU A 1 126 ? -8.418 -6.448 12.328 1 87.47 126 LEU A CA 1
ATOM 915 C C . LEU A 1 126 ? -9.808 -5.822 12.353 1 87.47 126 LEU A C 1
ATOM 917 O O . LEU A 1 126 ? -10.728 -6.367 12.968 1 87.47 126 LEU A O 1
ATOM 921 N N . ALA A 1 127 ? -9.936 -4.746 11.657 1 92.69 127 ALA A N 1
ATOM 922 C CA . ALA A 1 127 ? -11.229 -4.068 11.629 1 92.69 127 ALA A CA 1
ATOM 923 C C . ALA A 1 127 ? -12.272 -4.906 10.895 1 92.69 127 ALA A C 1
ATOM 925 O O . ALA A 1 127 ? -13.462 -4.846 11.214 1 92.69 127 ALA A O 1
ATOM 926 N N . LEU A 1 128 ? -11.876 -5.633 9.952 1 88.42 128 LEU A N 1
ATOM 927 C CA . LEU A 1 128 ? -12.769 -6.512 9.204 1 88.42 128 LEU A CA 1
ATOM 928 C C . LEU A 1 128 ? -13.196 -7.703 10.054 1 88.42 128 LEU A C 1
ATOM 930 O O . LEU A 1 128 ? -14.265 -8.277 9.833 1 88.42 128 LEU A O 1
ATOM 934 N N . SER A 1 129 ? -12.415 -8.038 11.053 1 83.7 129 SER A N 1
ATOM 935 C CA . SER A 1 129 ? -12.572 -9.309 11.753 1 83.7 129 SER A CA 1
ATOM 936 C C . SER A 1 129 ? -13.315 -9.125 13.072 1 83.7 129 SER A C 1
ATOM 938 O O . SER A 1 129 ? -13.73 -10.103 13.698 1 83.7 129 SER A O 1
ATOM 940 N N . VAL A 1 130 ? -13.452 -7.889 13.534 1 86.8 130 VAL A N 1
ATOM 941 C CA . VAL A 1 130 ? -14.098 -7.678 14.825 1 86.8 130 VAL A CA 1
ATOM 942 C C . VAL A 1 130 ? -15.463 -7.024 14.619 1 86.8 130 VAL A C 1
ATOM 944 O O . VAL A 1 130 ? -15.631 -6.192 13.725 1 86.8 130 VAL A O 1
ATOM 947 N N . SER A 1 131 ? -16.387 -7.318 15.437 1 89.22 131 SER A N 1
ATOM 948 C CA . SER A 1 131 ? -17.783 -6.941 15.243 1 89.22 131 SER A CA 1
ATOM 949 C C . SER A 1 131 ? -18.011 -5.471 15.578 1 89.22 131 SER A C 1
ATOM 951 O O . SER A 1 131 ? -18.858 -4.814 14.969 1 89.22 131 SER A O 1
ATOM 953 N N . PHE A 1 132 ? -17.202 -5.004 16.491 1 92.57 132 PHE A N 1
ATOM 954 C CA . PHE A 1 132 ? -17.541 -3.663 16.953 1 92.57 132 PHE A CA 1
ATOM 955 C C . PHE A 1 132 ? -17.135 -2.616 15.922 1 92.57 132 PHE A C 1
ATOM 957 O O . PHE A 1 132 ? -17.554 -1.46 16.006 1 92.57 132 PHE A O 1
ATOM 964 N N . THR A 1 133 ? -16.368 -2.965 14.913 1 94.22 133 THR A N 1
ATOM 965 C CA . THR A 1 133 ? -16.021 -2.048 13.832 1 94.22 133 THR A CA 1
ATOM 966 C C . THR A 1 133 ? -17.006 -2.181 12.673 1 94.22 133 THR A C 1
ATOM 968 O O . THR A 1 133 ? -16.87 -1.499 11.655 1 94.22 133 THR A O 1
ATOM 971 N N . GLY A 1 134 ? -17.973 -3.103 12.823 1 93.52 134 GLY A N 1
ATOM 972 C CA . GLY A 1 134 ? -18.949 -3.333 11.77 1 93.52 134 GLY A CA 1
ATOM 973 C C . GLY A 1 134 ? -18.471 -4.315 10.717 1 93.52 134 GLY A C 1
ATOM 974 O O . GLY A 1 134 ? -19.182 -4.589 9.748 1 93.52 134 GLY A O 1
ATOM 975 N N . GLY A 1 135 ? -17.228 -4.795 10.88 1 89.3 135 GLY A N 1
ATOM 976 C CA . GLY A 1 135 ? -16.679 -5.755 9.936 1 89.3 135 GLY A CA 1
ATOM 977 C C . GLY A 1 135 ? -16.742 -5.279 8.497 1 89.3 135 GLY A C 1
ATOM 978 O O . GLY A 1 135 ? -16.382 -4.139 8.198 1 89.3 135 GLY A O 1
ATOM 979 N N . GLY A 1 136 ? -17.233 -6.164 7.587 1 83.75 136 GLY A N 1
ATOM 980 C CA . GLY A 1 136 ? -17.324 -5.839 6.173 1 83.75 136 GLY A CA 1
ATOM 981 C C . GLY A 1 136 ? -18.4 -4.817 5.862 1 83.75 136 GLY A C 1
ATOM 982 O O . GLY A 1 136 ? -18.313 -4.099 4.864 1 83.75 136 GLY A O 1
ATOM 983 N N . ALA A 1 137 ? -19.416 -4.716 6.714 1 90.32 137 ALA A N 1
ATOM 984 C CA . ALA A 1 137 ? -20.531 -3.8 6.489 1 90.32 137 ALA A CA 1
ATOM 985 C C . ALA A 1 137 ? -20.147 -2.368 6.849 1 90.32 137 ALA A C 1
ATOM 987 O O . ALA A 1 137 ? -20.732 -1.413 6.334 1 90.32 137 ALA A O 1
ATOM 988 N N . GLY A 1 138 ? -19.159 -2.246 7.749 1 94.89 138 GLY A N 1
ATOM 989 C CA . GLY A 1 138 ? -18.76 -0.921 8.197 1 94.89 138 GLY A CA 1
ATOM 990 C C . GLY A 1 138 ? -19.687 -0.342 9.249 1 94.89 138 GLY A C 1
ATOM 991 O O . GLY A 1 138 ? -20.457 -1.074 9.875 1 94.89 138 GLY A O 1
ATOM 992 N N . LEU A 1 139 ? -19.513 0.881 9.564 1 97.18 139 LEU A N 1
ATOM 993 C CA . LEU A 1 139 ? -20.306 1.621 10.54 1 97.18 139 LEU A CA 1
ATOM 994 C C . LEU A 1 139 ? -21.01 2.804 9.884 1 97.18 139 LEU A C 1
ATOM 996 O O . LEU A 1 139 ? -20.425 3.492 9.045 1 97.18 139 LEU A O 1
ATOM 1000 N N . MET A 1 140 ? -22.232 2.982 10.211 1 96.72 140 MET A N 1
ATOM 1001 C CA . MET A 1 140 ? -23.008 4.133 9.759 1 96.72 140 MET A CA 1
ATOM 1002 C C . MET A 1 140 ? -23.31 5.075 10.919 1 96.72 140 MET A C 1
ATOM 1004 O O . MET A 1 140 ? -23.862 4.655 11.938 1 96.72 140 MET A O 1
ATOM 1008 N N . LEU A 1 141 ? -22.891 6.29 10.807 1 96.09 141 LEU A N 1
ATOM 1009 C CA . LEU A 1 141 ? -23.258 7.317 11.776 1 96.09 141 LEU A CA 1
ATOM 1010 C C . LEU A 1 141 ? -24.63 7.9 11.457 1 96.09 141 LEU A C 1
ATOM 1012 O O . LEU A 1 141 ? -24.884 8.319 10.326 1 96.09 141 LEU A O 1
ATOM 1016 N N . PRO A 1 142 ? -25.538 7.88 12.441 1 94.19 142 PRO A N 1
ATOM 1017 C CA . PRO A 1 142 ? -26.861 8.449 12.17 1 94.19 142 PRO A CA 1
ATOM 1018 C C . PRO A 1 142 ? -26.807 9.94 11.845 1 94.19 142 PRO A C 1
ATOM 1020 O O . PRO A 1 142 ? -26.006 10.674 12.429 1 94.19 142 PRO A O 1
ATOM 1023 N N . LEU A 1 143 ? -27.599 10.255 10.943 1 93.16 143 LEU A N 1
ATOM 1024 C CA . LEU A 1 143 ? -27.722 11.669 10.605 1 93.16 143 LEU A CA 1
ATOM 1025 C C . LEU A 1 143 ? -28.559 12.406 11.644 1 93.16 143 LEU A C 1
ATOM 1027 O O . LEU A 1 143 ? -29.758 12.151 11.777 1 93.16 143 LEU A O 1
ATOM 1031 N N . GLN A 1 144 ? -27.999 13.152 12.433 1 93.95 144 GLN A N 1
ATOM 1032 C CA . GLN A 1 144 ? -28.632 14.048 13.395 1 93.95 144 GLN A CA 1
ATOM 1033 C C . GLN A 1 144 ? -28.079 15.465 13.272 1 93.95 144 GLN A C 1
ATOM 1035 O O . GLN A 1 144 ? -27.208 15.867 14.047 1 93.95 144 GLN A O 1
ATOM 1040 N N . GLU A 1 145 ? -28.711 16.164 12.417 1 93.75 145 GLU A N 1
ATOM 1041 C CA . GLU A 1 145 ? -28.187 17.484 12.081 1 93.75 145 GLU A CA 1
ATOM 1042 C C . GLU A 1 145 ? -28.18 18.402 13.299 1 93.75 145 GLU A C 1
ATOM 1044 O O . GLU A 1 145 ? -29.151 18.442 14.058 1 93.75 145 GLU A O 1
ATOM 1049 N N . GLY A 1 146 ? -27.081 19.061 13.504 1 94.97 146 GLY A N 1
ATOM 1050 C CA . GLY A 1 146 ? -26.91 20.016 14.587 1 94.97 146 GLY A CA 1
ATOM 1051 C C . GLY A 1 146 ? -25.455 20.274 14.931 1 94.97 146 GLY A C 1
ATOM 1052 O O . GLY A 1 146 ? -24.632 19.358 14.895 1 94.97 146 GLY A O 1
ATOM 1053 N N . VAL A 1 147 ? -25.2 21.455 15.313 1 94.79 147 VAL A N 1
ATOM 1054 C CA . VAL A 1 147 ? -23.841 21.854 15.662 1 94.79 147 VAL A CA 1
ATOM 1055 C C . VAL A 1 147 ? -23.336 21.006 16.827 1 94.79 147 VAL A C 1
ATOM 1057 O O . VAL A 1 147 ? -22.158 20.641 16.872 1 94.79 147 VAL A O 1
ATOM 1060 N N . ALA A 1 148 ? -24.248 20.637 17.706 1 95.03 148 ALA A N 1
ATOM 1061 C CA . ALA A 1 148 ? -23.887 19.834 18.871 1 95.03 148 ALA A CA 1
ATOM 1062 C C . ALA A 1 148 ? -23.399 18.45 18.453 1 95.03 148 ALA A C 1
ATOM 1064 O O . ALA A 1 148 ? -22.585 17.836 19.147 1 95.03 148 ALA A O 1
ATOM 1065 N N . ASN A 1 149 ? -23.868 17.982 17.307 1 95.59 149 ASN A N 1
ATOM 1066 C CA . ASN A 1 149 ? -23.502 16.665 16.798 1 95.59 149 ASN A CA 1
ATOM 1067 C C . ASN A 1 149 ? -22.433 16.76 15.713 1 95.59 149 ASN A C 1
ATOM 1069 O O . ASN A 1 149 ? -22.15 15.777 15.026 1 95.59 149 ASN A O 1
ATOM 1073 N N . MET A 1 150 ? -21.888 17.968 15.555 1 97.3 150 MET A N 1
ATOM 1074 C CA . MET A 1 150 ? -20.868 18.229 14.543 1 97.3 150 MET A CA 1
ATOM 1075 C C . MET A 1 150 ? -21.376 17.863 13.153 1 97.3 150 MET A C 1
ATOM 1077 O O . MET A 1 150 ? -20.655 17.246 12.366 1 97.3 150 MET A O 1
ATOM 1081 N N . GLN A 1 151 ? -22.644 17.94 12.954 1 96.03 151 GLN A N 1
ATOM 1082 C CA . GLN A 1 151 ? -23.305 17.743 11.669 1 96.03 151 GLN A CA 1
ATOM 1083 C C . GLN A 1 151 ? -24.031 19.01 11.224 1 96.03 151 GLN A C 1
ATOM 1085 O O . GLN A 1 151 ? -24.939 19.485 11.909 1 96.03 151 GLN A O 1
ATOM 1090 N N . PHE A 1 152 ? -23.645 19.504 10.052 1 95.9 152 PHE A N 1
ATOM 1091 C CA . PHE A 1 152 ? -24.087 20.828 9.633 1 95.9 152 PHE A CA 1
ATOM 1092 C C . PHE A 1 152 ? -25.047 20.73 8.453 1 95.9 152 PHE A C 1
ATOM 1094 O O . PHE A 1 152 ? -24.883 19.874 7.582 1 95.9 152 PHE A O 1
ATOM 1101 N N . GLY A 1 153 ? -26.025 21.576 8.428 1 89.17 153 GLY A N 1
ATOM 1102 C CA . GLY A 1 153 ? -27.025 21.585 7.372 1 89.17 153 GLY A CA 1
ATOM 1103 C C . GLY A 1 153 ? -26.48 22.054 6.037 1 89.17 153 GLY A C 1
ATOM 1104 O O . GLY A 1 153 ? -27.07 21.782 4.989 1 89.17 153 GLY A O 1
ATOM 1105 N N . SER A 1 154 ? -25.451 22.811 6.156 1 90.62 154 SER A N 1
ATOM 1106 C CA . SER A 1 154 ? -24.798 23.287 4.941 1 90.62 154 SER A CA 1
ATOM 1107 C C . SER A 1 154 ? -23.324 22.896 4.916 1 90.62 154 SER A C 1
ATOM 1109 O O . SER A 1 154 ? -22.717 22.675 5.966 1 90.62 154 SER A O 1
ATOM 1111 N N . ARG A 1 155 ? -22.73 22.781 3.704 1 95.34 155 ARG A N 1
ATOM 1112 C CA . ARG A 1 155 ? -21.317 22.452 3.542 1 95.34 155 ARG A CA 1
ATOM 1113 C C . ARG A 1 155 ? -20.43 23.517 4.178 1 95.34 155 ARG A C 1
ATOM 1115 O O . ARG A 1 155 ? -19.274 23.25 4.513 1 95.34 155 ARG A O 1
ATOM 1122 N N . ARG A 1 156 ? -20.974 24.713 4.446 1 96.09 156 ARG A N 1
ATOM 1123 C CA . ARG A 1 156 ? -20.201 25.813 5.014 1 96.09 156 ARG A CA 1
ATOM 1124 C C . ARG A 1 156 ? -19.673 25.454 6.398 1 96.09 156 ARG A C 1
ATOM 1126 O O . ARG A 1 156 ? -18.52 25.745 6.724 1 96.09 156 ARG A O 1
ATOM 1133 N N . GLY A 1 157 ? -20.582 24.865 7.194 1 96.02 157 GLY A N 1
ATOM 1134 C CA . GLY A 1 157 ? -20.143 24.46 8.52 1 96.02 157 GLY A CA 1
ATOM 1135 C C . GLY A 1 157 ? -18.961 23.51 8.493 1 96.02 157 GLY A C 1
ATOM 1136 O O . GLY A 1 157 ? -18.013 23.667 9.265 1 96.02 157 GLY A O 1
ATOM 1137 N N . TYR A 1 158 ? -18.997 22.515 7.572 1 97.68 158 TYR A N 1
ATOM 1138 C CA . TYR A 1 158 ? -17.905 21.557 7.445 1 97.68 158 TYR A CA 1
ATOM 1139 C C . TYR A 1 158 ? -16.636 22.24 6.947 1 97.68 158 TYR A C 1
ATOM 1141 O O . TYR A 1 158 ? -15.532 21.907 7.386 1 97.68 158 TYR A O 1
ATOM 1149 N N . ILE A 1 159 ? -16.78 23.183 6.042 1 98.22 159 ILE A N 1
ATOM 1150 C CA . ILE A 1 159 ? -15.643 23.913 5.493 1 98.22 159 ILE A CA 1
ATOM 1151 C C . ILE A 1 159 ? -14.937 24.682 6.608 1 98.22 159 ILE A C 1
ATOM 1153 O O . ILE A 1 159 ? -13.706 24.684 6.686 1 98.22 159 ILE A O 1
ATOM 1157 N N . TYR A 1 160 ? -15.671 25.318 7.503 1 97.75 160 TYR A N 1
ATOM 1158 C CA . TYR A 1 160 ? -15.066 26.1 8.576 1 97.75 160 TYR A CA 1
ATOM 1159 C C . TYR A 1 160 ? -14.311 25.201 9.547 1 97.75 160 TYR A C 1
ATOM 1161 O O . TYR A 1 160 ? -13.23 25.558 10.022 1 97.75 160 TYR A O 1
ATOM 1169 N N . LEU A 1 161 ? -14.89 24.075 9.868 1 97.63 161 LEU A N 1
ATOM 1170 C CA . LEU A 1 161 ? -14.195 23.125 10.728 1 97.63 161 LEU A CA 1
ATOM 1171 C C . LEU A 1 161 ? -12.896 22.655 10.081 1 97.63 161 LEU A C 1
ATOM 1173 O O . LEU A 1 161 ? -11.841 22.662 10.719 1 97.63 161 LEU A O 1
ATOM 1177 N N . LEU A 1 162 ? -12.992 22.244 8.847 1 98.19 162 LEU A N 1
ATOM 1178 C CA . LEU A 1 162 ? -11.836 21.763 8.099 1 98.19 162 LEU A CA 1
ATOM 1179 C C . LEU A 1 162 ? -10.789 22.863 7.95 1 98.19 162 LEU A C 1
ATOM 1181 O O . LEU A 1 162 ? -9.587 22.593 8.006 1 98.19 162 LEU A O 1
ATOM 1185 N N . LEU A 1 163 ? -11.249 24.051 7.645 1 98.53 163 LEU A N 1
ATOM 1186 C CA . LEU A 1 163 ? -10.341 25.19 7.56 1 98.53 163 LEU A CA 1
ATOM 1187 C C . LEU A 1 163 ? -9.571 25.369 8.864 1 98.53 163 LEU A C 1
ATOM 1189 O O . LEU A 1 163 ? -8.379 25.684 8.848 1 98.53 163 LEU A O 1
ATOM 1193 N N . GLY A 1 164 ? -10.25 25.199 10 1 98.5 164 GLY A N 1
ATOM 1194 C CA . GLY A 1 164 ? -9.56 25.235 11.28 1 98.5 164 GLY A CA 1
ATOM 1195 C C . GLY A 1 164 ? -8.406 24.254 11.362 1 98.5 164 GLY A C 1
ATOM 1196 O O . GLY A 1 164 ? -7.31 24.612 11.8 1 98.5 164 GLY A O 1
ATOM 1197 N N . PHE A 1 165 ? -8.635 23.026 10.891 1 98.76 165 PHE A N 1
ATOM 1198 C CA . PHE A 1 165 ? -7.598 22.001 10.923 1 98.76 165 PHE A CA 1
ATOM 1199 C C . PHE A 1 165 ? -6.462 22.35 9.969 1 98.76 165 PHE A C 1
ATOM 1201 O O . PHE A 1 165 ? -5.289 22.166 10.299 1 98.76 165 PHE A O 1
ATOM 1208 N N . VAL A 1 166 ? -6.802 22.77 8.782 1 98.84 166 VAL A N 1
ATOM 1209 C CA . VAL A 1 166 ? -5.786 23.109 7.79 1 98.84 166 VAL A CA 1
ATOM 1210 C C . VAL A 1 166 ? -4.935 24.27 8.299 1 98.84 166 VAL A C 1
ATOM 1212 O O . VAL A 1 166 ? -3.71 24.258 8.158 1 98.84 166 VAL A O 1
ATOM 1215 N N . LEU A 1 167 ? -5.578 25.332 8.873 1 98.82 167 LEU A N 1
ATOM 1216 C CA . LEU A 1 167 ? -4.834 26.456 9.43 1 98.82 167 LEU A CA 1
ATOM 1217 C C . LEU A 1 167 ? -3.908 25.994 10.55 1 98.82 167 LEU A C 1
ATOM 1219 O O . LEU A 1 167 ? -2.764 26.444 10.64 1 98.82 167 LEU A O 1
ATOM 1223 N N . LEU A 1 168 ? -4.403 25.102 11.393 1 98.76 168 LEU A N 1
ATOM 1224 C CA . LEU A 1 168 ? -3.561 24.574 12.461 1 98.76 168 LEU A CA 1
ATOM 1225 C C . LEU A 1 168 ? -2.375 23.804 11.889 1 98.76 168 LEU A C 1
ATOM 1227 O O . LEU A 1 168 ? -1.259 23.904 12.402 1 98.76 168 LEU A O 1
ATOM 1231 N N . ALA A 1 169 ? -2.644 23.005 10.872 1 98.76 169 ALA A N 1
ATOM 1232 C CA . ALA A 1 169 ? -1.559 22.265 10.233 1 98.76 169 ALA A CA 1
ATOM 1233 C C . ALA A 1 169 ? -0.534 23.215 9.62 1 98.76 169 ALA A C 1
ATOM 1235 O O . ALA A 1 169 ? 0.672 22.968 9.692 1 98.76 169 ALA A O 1
ATOM 1236 N N . LEU A 1 170 ? -1.037 24.28 8.992 1 98.7 170 LEU A N 1
ATOM 1237 C CA . LEU A 1 170 ? -0.14 25.285 8.432 1 98.7 170 LEU A CA 1
ATOM 1238 C C . LEU A 1 170 ? 0.659 25.975 9.532 1 98.7 170 LEU A C 1
ATOM 1240 O O . LEU A 1 170 ? 1.849 26.25 9.361 1 98.7 170 LEU A O 1
ATOM 1244 N N . LEU A 1 171 ? 0.037 26.271 10.629 1 98.65 171 LEU A N 1
ATOM 1245 C CA . LEU A 1 171 ? 0.724 26.908 11.747 1 98.65 171 LEU A CA 1
ATOM 1246 C C . LEU A 1 171 ? 1.806 25.995 12.313 1 98.65 171 LEU A C 1
ATOM 1248 O O . LEU A 1 171 ? 2.901 26.454 12.644 1 98.65 171 LEU A O 1
ATOM 1252 N N . VAL A 1 172 ? 1.484 24.728 12.412 1 98.58 172 VAL A N 1
ATOM 1253 C CA . VAL A 1 172 ? 2.473 23.769 12.893 1 98.58 172 VAL A CA 1
ATOM 1254 C C . VAL A 1 172 ? 3.629 23.675 11.9 1 98.58 172 VAL A C 1
ATOM 1256 O O . VAL A 1 172 ? 4.793 23.599 12.298 1 98.58 172 VAL A O 1
ATOM 1259 N N . THR A 1 173 ? 3.335 23.659 10.657 1 98.11 173 THR A N 1
ATOM 1260 C CA . THR A 1 173 ? 4.376 23.621 9.636 1 98.11 173 THR A CA 1
ATOM 1261 C C . THR A 1 173 ? 5.229 24.885 9.685 1 98.11 173 THR A C 1
ATOM 1263 O O . THR A 1 173 ? 6.453 24.821 9.547 1 98.11 173 THR A O 1
ATOM 1266 N N . ALA A 1 174 ? 4.569 26.022 9.848 1 98.06 174 ALA A N 1
ATOM 1267 C CA . ALA A 1 174 ? 5.31 27.27 10.017 1 98.06 174 ALA A CA 1
ATOM 1268 C C . ALA A 1 174 ? 6.204 27.214 11.252 1 98.06 174 ALA A C 1
ATOM 1270 O O . ALA A 1 174 ? 7.341 27.69 11.225 1 98.06 174 ALA A O 1
ATOM 1271 N N . TRP A 1 175 ? 5.654 26.691 12.331 1 98.08 175 TRP A N 1
ATOM 1272 C CA . TRP A 1 175 ? 6.431 26.514 13.554 1 98.08 175 TRP A CA 1
ATOM 1273 C C . TRP A 1 175 ? 7.636 25.613 13.308 1 98.08 175 TRP A C 1
ATOM 1275 O O . TRP A 1 175 ? 8.73 25.877 13.813 1 98.08 175 TRP A O 1
ATOM 1285 N N . LEU A 1 176 ? 7.537 24.569 12.528 1 97.72 176 LEU A N 1
ATOM 1286 C CA . LEU A 1 176 ? 8.644 23.682 12.187 1 97.72 176 LEU A CA 1
ATOM 1287 C C . LEU A 1 176 ? 9.748 24.444 11.462 1 97.72 176 LEU A C 1
ATOM 1289 O O . LEU A 1 176 ? 10.933 24.184 11.68 1 97.72 176 LEU A O 1
ATOM 1293 N N . ARG A 1 177 ? 9.349 25.36 10.656 1 95.77 177 ARG A N 1
ATOM 1294 C CA . ARG A 1 177 ? 10.293 26.124 9.848 1 95.77 177 ARG A CA 1
ATOM 1295 C C . ARG A 1 177 ? 11.138 27.048 10.719 1 95.77 177 ARG A C 1
ATOM 1297 O O . ARG A 1 177 ? 12.252 27.417 10.344 1 95.77 177 ARG A O 1
ATOM 1304 N N . HIS A 1 178 ? 10.638 27.354 11.896 1 96.52 178 HIS A N 1
ATOM 1305 C CA . HIS A 1 178 ? 11.306 28.394 12.669 1 96.52 178 HIS A CA 1
ATOM 1306 C C . HIS A 1 178 ? 11.709 27.883 14.048 1 96.52 178 HIS A C 1
ATOM 1308 O O . HIS A 1 178 ? 12.337 28.607 14.824 1 96.52 178 HIS A O 1
ATOM 1314 N N . SER A 1 179 ? 11.46 26.665 14.347 1 97.64 179 SER A N 1
ATOM 1315 C CA . SER A 1 179 ? 11.726 26.138 15.681 1 97.64 179 SER A CA 1
ATOM 1316 C C . SER A 1 179 ? 12.982 25.274 15.694 1 97.64 179 SER A C 1
ATOM 1318 O O . SER A 1 179 ? 13.461 24.85 14.64 1 97.64 179 SER A O 1
ATOM 1320 N N . ARG A 1 180 ? 13.494 25.087 16.867 1 97.14 180 ARG A N 1
ATOM 1321 C CA . ARG A 1 180 ? 14.624 24.185 17.062 1 97.14 180 ARG A CA 1
ATOM 1322 C C . ARG A 1 180 ? 14.249 22.751 16.704 1 97.14 180 ARG A C 1
ATOM 1324 O O . ARG A 1 180 ? 15.058 22.017 16.132 1 97.14 180 ARG A O 1
ATOM 1331 N N . PHE A 1 181 ? 13.076 22.427 17.008 1 97.91 181 PHE A N 1
ATOM 1332 C CA . PHE A 1 181 ? 12.611 21.081 16.698 1 97.91 181 PHE A CA 1
ATOM 1333 C C . PHE A 1 181 ? 12.656 20.825 15.196 1 97.91 181 PHE A C 1
ATOM 1335 O O . PHE A 1 181 ? 13.116 19.77 14.754 1 97.91 181 PHE A O 1
ATOM 1342 N N . GLY A 1 182 ? 12.095 21.765 14.424 1 97.92 182 GLY A N 1
ATOM 1343 C CA . GLY A 1 182 ? 12.133 21.626 12.977 1 97.92 182 GLY A CA 1
ATOM 1344 C C . GLY A 1 182 ? 13.541 21.521 12.423 1 97.92 182 GLY A C 1
ATOM 1345 O O . GLY A 1 182 ? 13.794 20.748 11.497 1 97.92 182 GLY A O 1
ATOM 1346 N N . ALA A 1 183 ? 14.422 22.259 13.014 1 97.75 183 ALA A N 1
ATOM 1347 C CA . ALA A 1 183 ? 15.824 22.206 12.609 1 97.75 183 ALA A CA 1
ATOM 1348 C C . ALA A 1 183 ? 16.43 20.837 12.907 1 97.75 183 ALA A C 1
ATOM 1350 O O . ALA A 1 183 ? 17.182 20.295 12.095 1 97.75 183 ALA A O 1
ATOM 1351 N N . TYR A 1 184 ? 16.086 20.353 14.032 1 98.37 184 TYR A N 1
ATOM 1352 C CA . TYR A 1 184 ? 16.572 19.027 14.397 1 98.37 184 TYR A CA 1
ATOM 1353 C C . TYR A 1 184 ? 16.011 17.964 13.46 1 98.37 184 TYR A C 1
ATOM 1355 O O . TYR A 1 184 ? 16.729 17.051 13.045 1 98.37 184 TYR A O 1
ATOM 1363 N N . LEU A 1 185 ? 14.761 18.09 13.144 1 97.97 185 LEU A N 1
ATOM 1364 C CA . LEU A 1 185 ? 14.109 17.136 12.253 1 97.97 185 LEU A CA 1
ATOM 1365 C C . LEU A 1 185 ? 14.768 17.138 10.878 1 97.97 185 LEU A C 1
ATOM 1367 O O . LEU A 1 185 ? 15.023 16.076 10.305 1 97.97 185 LEU A O 1
ATOM 1371 N N . GLN A 1 186 ? 15.076 18.243 10.407 1 97.68 186 GLN A N 1
ATOM 1372 C CA . GLN A 1 186 ? 15.726 18.375 9.108 1 97.68 186 GLN A CA 1
ATOM 1373 C C . GLN A 1 186 ? 17.168 17.877 9.162 1 97.68 186 GLN A C 1
ATOM 1375 O O . GLN A 1 186 ? 17.663 17.289 8.198 1 97.68 186 GLN A O 1
ATOM 1380 N N . ALA A 1 187 ? 17.833 18.157 10.253 1 97.71 187 ALA A N 1
ATOM 1381 C CA . ALA A 1 187 ? 19.197 17.662 10.42 1 97.71 187 ALA A CA 1
ATOM 1382 C C . ALA A 1 187 ? 19.233 16.136 10.392 1 97.71 187 ALA A C 1
ATOM 1384 O O . ALA A 1 187 ? 20.12 15.541 9.775 1 97.71 187 ALA A O 1
ATOM 1385 N N . VAL A 1 188 ? 18.285 15.554 11.053 1 97.37 188 VAL A N 1
ATOM 1386 C CA . VAL A 1 188 ? 18.194 14.097 11.076 1 97.37 188 VAL A CA 1
ATOM 1387 C C . VAL A 1 188 ? 17.89 13.576 9.673 1 97.37 188 VAL A C 1
ATOM 1389 O O . VAL A 1 188 ? 18.438 12.555 9.252 1 97.37 188 VAL A O 1
ATOM 1392 N N . ARG A 1 189 ? 16.944 14.223 8.987 1 96.24 189 ARG A N 1
ATOM 1393 C CA . ARG A 1 189 ? 16.597 13.873 7.613 1 96.24 189 ARG A CA 1
ATOM 1394 C C . ARG A 1 189 ? 17.829 13.893 6.715 1 96.24 189 ARG A C 1
ATOM 1396 O O . ARG A 1 189 ? 18.029 12.984 5.907 1 96.24 189 ARG A O 1
ATOM 1403 N N . ASP A 1 190 ? 18.656 14.901 6.93 1 96.01 190 ASP A N 1
ATOM 1404 C CA . ASP A 1 190 ? 19.787 15.113 6.031 1 96.01 190 ASP A CA 1
ATOM 1405 C C . ASP A 1 190 ? 20.921 14.137 6.337 1 96.01 190 ASP A C 1
ATOM 1407 O O . ASP A 1 190 ? 21.55 13.602 5.422 1 96.01 190 ASP A O 1
ATOM 1411 N N . ASN A 1 191 ? 21.269 14.013 7.6 1 96.96 191 ASN A N 1
ATOM 1412 C CA . ASN A 1 191 ? 22.306 13.085 8.038 1 96.96 191 ASN A CA 1
ATOM 1413 C C . ASN A 1 191 ? 22.133 12.702 9.505 1 96.96 191 ASN A C 1
ATOM 1415 O O . ASN A 1 191 ? 22.561 13.436 10.397 1 96.96 191 ASN A O 1
ATOM 1419 N N . GLU A 1 192 ? 21.632 11.531 9.644 1 95.97 192 GLU A N 1
ATOM 1420 C CA . GLU A 1 192 ? 21.293 11.102 10.998 1 95.97 192 GLU A CA 1
ATOM 1421 C C . GLU A 1 192 ? 22.544 10.961 11.861 1 95.97 192 GLU A C 1
ATOM 1423 O O . GLU A 1 192 ? 22.539 11.338 13.035 1 95.97 192 GLU A O 1
ATOM 1428 N N . ASP A 1 193 ? 23.59 10.428 11.298 1 95.51 193 ASP A N 1
ATOM 1429 C CA . ASP A 1 193 ? 24.827 10.23 12.046 1 95.51 193 ASP A CA 1
ATOM 1430 C C . ASP A 1 193 ? 25.451 11.567 12.44 1 95.51 193 ASP A C 1
ATOM 1432 O O . ASP A 1 193 ? 25.94 11.724 13.561 1 95.51 193 ASP A O 1
ATOM 1436 N N . ALA A 1 194 ? 25.459 12.492 11.521 1 97.01 194 ALA A N 1
ATOM 1437 C CA . ALA A 1 194 ? 25.982 13.823 11.815 1 97.01 194 ALA A CA 1
ATOM 1438 C C . ALA A 1 194 ? 25.154 14.51 12.898 1 97.01 194 ALA A C 1
ATOM 1440 O O . ALA A 1 194 ? 25.702 15.191 13.768 1 97.01 194 ALA A O 1
ATOM 1441 N N . ALA A 1 195 ? 23.852 14.391 12.806 1 97.42 195 ALA A N 1
ATOM 1442 C CA . ALA A 1 195 ? 22.977 14.979 13.817 1 97.42 195 ALA A CA 1
ATOM 1443 C C . ALA A 1 195 ? 23.277 14.409 15.2 1 97.42 195 ALA A C 1
ATOM 1445 O O . ALA A 1 195 ? 23.351 15.152 16.182 1 97.42 195 ALA A O 1
ATOM 1446 N N . ARG A 1 196 ? 23.51 13.115 15.246 1 96.19 196 ARG A N 1
ATOM 1447 C CA . ARG A 1 196 ? 23.846 12.459 16.505 1 96.19 196 ARG A CA 1
ATOM 1448 C C . ARG A 1 196 ? 25.156 12.997 17.071 1 96.19 196 ARG A C 1
ATOM 1450 O O . ARG A 1 196 ? 25.288 13.172 18.284 1 96.19 196 ARG A O 1
ATOM 1457 N N . ALA A 1 197 ? 26.028 13.199 16.223 1 97.31 197 ALA A N 1
ATOM 1458 C CA . ALA A 1 197 ? 27.356 13.659 16.62 1 97.31 197 ALA A CA 1
ATOM 1459 C C . ALA A 1 197 ? 27.284 15.019 17.307 1 97.31 197 ALA A C 1
ATOM 1461 O O . ALA A 1 197 ? 28.132 15.347 18.14 1 97.31 197 ALA A O 1
ATOM 1462 N N . ILE A 1 198 ? 26.277 15.773 17.043 1 96.23 198 ILE A N 1
ATOM 1463 C CA . ILE A 1 198 ? 26.189 17.101 17.641 1 96.23 198 ILE A CA 1
ATOM 1464 C C . ILE A 1 198 ? 25.135 17.1 18.746 1 96.23 198 ILE A C 1
ATOM 1466 O O . ILE A 1 198 ? 24.617 18.155 19.119 1 96.23 198 ILE A O 1
ATOM 1470 N N . GLY A 1 199 ? 24.696 15.919 19.15 1 96.55 199 GLY A N 1
ATOM 1471 C CA . GLY A 1 199 ? 23.917 15.787 20.371 1 96.55 199 GLY A CA 1
ATOM 1472 C C . GLY A 1 199 ? 22.426 15.67 20.118 1 96.55 199 GLY A C 1
ATOM 1473 O O . GLY A 1 199 ? 21.627 15.712 21.055 1 96.55 199 GLY A O 1
ATOM 1474 N N . VAL A 1 200 ? 22.034 15.575 18.926 1 97.68 200 VAL A N 1
ATOM 1475 C CA . VAL A 1 200 ? 20.616 15.414 18.621 1 97.68 200 VAL A CA 1
ATOM 1476 C C . VAL A 1 200 ? 20.233 13.938 18.711 1 97.68 200 VAL A C 1
ATOM 1478 O O . VAL A 1 200 ? 20.932 13.075 18.176 1 97.68 200 VAL A O 1
ATOM 1481 N N . ASN A 1 201 ? 19.174 13.63 19.459 1 97.96 201 ASN A N 1
ATOM 1482 C CA . ASN A 1 201 ? 18.652 12.27 19.528 1 97.96 201 ASN A CA 1
ATOM 1483 C C . ASN A 1 201 ? 17.657 11.994 18.404 1 97.96 201 ASN A C 1
ATOM 1485 O O . ASN A 1 201 ? 16.508 12.435 18.464 1 97.96 201 ASN A O 1
ATOM 1489 N N . PRO A 1 202 ? 18.05 11.241 17.462 1 97.52 202 PRO A N 1
ATOM 1490 C CA . PRO A 1 202 ? 17.179 11.034 16.303 1 97.52 202 PRO A CA 1
ATOM 1491 C C . PRO A 1 202 ? 15.855 10.366 16.672 1 97.52 202 PRO A C 1
ATOM 1493 O O . PRO A 1 202 ? 14.812 10.703 16.107 1 97.52 202 PRO A O 1
ATOM 1496 N N . LEU A 1 203 ? 15.879 9.472 17.602 1 97.07 203 LEU A N 1
ATOM 1497 C CA . LEU A 1 203 ? 14.664 8.762 17.988 1 97.07 203 LEU A CA 1
ATOM 1498 C C . LEU A 1 203 ? 13.616 9.73 18.527 1 97.07 203 LEU A C 1
ATOM 1500 O O . LEU A 1 203 ? 12.46 9.7 18.1 1 97.07 203 LEU A O 1
ATOM 1504 N N . ARG A 1 204 ? 13.974 10.547 19.392 1 98.07 204 ARG A N 1
ATOM 1505 C CA . ARG A 1 204 ? 13.045 11.49 20.007 1 98.07 204 ARG A CA 1
ATOM 1506 C C . ARG A 1 204 ? 12.468 12.446 18.968 1 98.07 204 ARG A C 1
ATOM 1508 O O . ARG A 1 204 ? 11.272 12.742 18.985 1 98.07 204 ARG A O 1
ATOM 1515 N N . VAL A 1 205 ? 13.32 12.888 18.119 1 98.19 205 VAL A N 1
ATOM 1516 C CA . VAL A 1 205 ? 12.907 13.864 17.116 1 98.19 205 VAL A CA 1
ATOM 1517 C C . VAL A 1 205 ? 11.951 13.209 16.121 1 98.19 205 VAL A C 1
ATOM 1519 O O . VAL A 1 205 ? 10.921 13.788 15.768 1 98.19 205 VAL A O 1
ATOM 1522 N N . LYS A 1 206 ? 12.25 12.05 15.659 1 98.14 206 LYS A N 1
ATOM 1523 C CA . LYS A 1 206 ? 11.4 11.332 14.714 1 98.14 206 LYS A CA 1
ATOM 1524 C C . LYS A 1 206 ? 10.065 10.956 15.35 1 98.14 206 LYS A C 1
ATOM 1526 O O . LYS A 1 206 ? 9.024 10.999 14.692 1 98.14 206 LYS A O 1
ATOM 1531 N N . LEU A 1 207 ? 10.143 10.633 16.64 1 98.53 207 LEU A N 1
ATOM 1532 C CA . LEU A 1 207 ? 8.91 10.308 17.35 1 98.53 207 LEU A CA 1
ATOM 1533 C C . LEU A 1 207 ? 8.004 11.53 17.452 1 98.53 207 LEU A C 1
ATOM 1535 O O . LEU A 1 207 ? 6.784 11.416 17.319 1 98.53 207 LEU A O 1
ATOM 1539 N N . GLY A 1 208 ? 8.603 12.633 17.724 1 98.63 208 GLY A N 1
ATOM 1540 C CA . GLY A 1 208 ? 7.817 13.856 17.715 1 98.63 208 GLY A CA 1
ATOM 1541 C C . GLY A 1 208 ? 7.175 14.142 16.37 1 98.63 208 GLY A C 1
ATOM 1542 O O . GLY A 1 208 ? 6.012 14.547 16.306 1 98.63 208 GLY A O 1
ATOM 1543 N N . GLY A 1 209 ? 7.933 13.935 15.309 1 98.6 209 GLY A N 1
ATOM 1544 C CA . GLY A 1 209 ? 7.428 14.151 13.963 1 98.6 209 GLY A CA 1
ATOM 1545 C C . GLY A 1 209 ? 6.256 13.253 13.614 1 98.6 209 GLY A C 1
ATOM 1546 O O . GLY A 1 209 ? 5.24 13.722 13.096 1 98.6 209 GLY A O 1
ATOM 1547 N N . ILE A 1 210 ? 6.371 11.986 13.95 1 98.64 210 ILE A N 1
ATOM 1548 C CA . ILE A 1 210 ? 5.324 11.053 13.551 1 98.64 210 ILE A CA 1
ATOM 1549 C C . ILE A 1 210 ? 4.082 11.271 14.413 1 98.64 210 ILE A C 1
ATOM 1551 O O . ILE A 1 210 ? 2.954 11.124 13.936 1 98.64 210 ILE A O 1
ATOM 1555 N N . ALA A 1 211 ? 4.26 11.627 15.638 1 98.82 211 ALA A N 1
ATOM 1556 C CA . ALA A 1 211 ? 3.119 11.919 16.502 1 98.82 211 ALA A CA 1
ATOM 1557 C C . ALA A 1 211 ? 2.3 13.084 15.955 1 98.82 211 ALA A C 1
ATOM 1559 O O . ALA A 1 211 ? 1.071 13.011 15.891 1 98.82 211 ALA A O 1
ATOM 1560 N N . LEU A 1 212 ? 2.969 14.11 15.531 1 98.79 212 LEU A N 1
ATOM 1561 C CA . LEU A 1 212 ? 2.299 15.282 14.977 1 98.79 212 LEU A CA 1
ATOM 1562 C C . LEU A 1 212 ? 1.605 14.94 13.663 1 98.79 212 LEU A C 1
ATOM 1564 O O . LEU A 1 212 ? 0.451 15.318 13.449 1 98.79 212 LEU A O 1
ATOM 1568 N N . SER A 1 213 ? 2.309 14.244 12.809 1 98.88 213 SER A N 1
ATOM 1569 C CA . SER A 1 213 ? 1.769 13.819 11.522 1 98.88 213 SER A CA 1
ATOM 1570 C C . SER A 1 213 ? 0.524 12.956 11.703 1 98.88 213 SER A C 1
ATOM 1572 O O . SER A 1 213 ? -0.493 13.179 11.043 1 98.88 213 SER A O 1
ATOM 1574 N N . ALA A 1 214 ? 0.604 12.012 12.609 1 98.92 214 ALA A N 1
ATOM 1575 C CA . ALA A 1 214 ? -0.488 11.08 12.88 1 98.92 214 ALA A CA 1
ATOM 1576 C C . ALA A 1 214 ? -1.694 11.806 13.47 1 98.92 214 ALA A C 1
ATOM 1578 O O . ALA 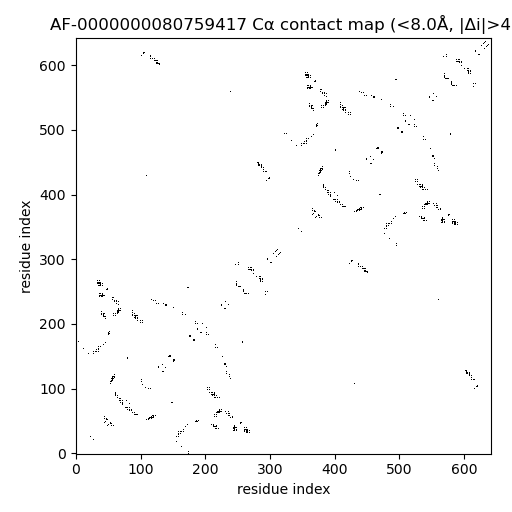A 1 214 ? -2.84 11.458 13.176 1 98.92 214 ALA A O 1
ATOM 1579 N N . ALA A 1 215 ? -1.441 12.772 14.292 1 98.92 215 ALA A N 1
ATOM 1580 C CA . ALA A 1 215 ? -2.522 13.553 14.888 1 98.92 215 ALA A CA 1
ATOM 1581 C C . ALA A 1 215 ? -3.373 14.223 13.813 1 98.92 215 ALA A C 1
ATOM 1583 O O . ALA A 1 215 ? -4.603 14.132 13.841 1 98.92 215 ALA A O 1
ATOM 1584 N N . PHE A 1 216 ? -2.752 14.819 12.875 1 98.94 216 PHE A N 1
ATOM 1585 C CA . PHE A 1 216 ? -3.49 15.534 11.84 1 98.94 216 PHE A CA 1
ATOM 1586 C C . PHE A 1 216 ? -4.17 14.557 10.887 1 98.94 216 PHE A C 1
ATOM 1588 O O . PHE A 1 216 ? -5.256 14.837 10.375 1 98.94 216 PHE A O 1
ATOM 1595 N N . MET A 1 217 ? -3.518 13.419 10.609 1 98.89 217 MET A N 1
ATOM 1596 C CA . MET A 1 217 ? -4.167 12.396 9.793 1 98.89 217 MET A CA 1
ATOM 1597 C C . MET A 1 217 ? -5.419 11.864 10.482 1 98.89 217 MET A C 1
ATOM 1599 O O . MET A 1 217 ? -6.432 11.61 9.828 1 98.89 217 MET A O 1
ATOM 1603 N N . SER A 1 218 ? -5.295 11.705 11.777 1 98.93 218 SER A N 1
ATOM 1604 C CA . SER A 1 218 ? -6.432 11.229 12.558 1 98.93 218 SER A CA 1
ATOM 1605 C C . SER A 1 218 ? -7.564 12.25 12.564 1 98.93 218 SER A C 1
ATOM 1607 O O . SER A 1 218 ? -8.74 11.881 12.537 1 98.93 218 SER A O 1
ATOM 1609 N N . ALA A 1 219 ? -7.24 13.519 12.621 1 98.89 219 ALA A N 1
ATOM 1610 C CA . ALA A 1 219 ? -8.247 14.571 12.511 1 98.89 219 ALA A CA 1
ATOM 1611 C C . ALA A 1 219 ? -8.993 14.481 11.183 1 98.89 219 ALA A C 1
ATOM 1613 O O . ALA A 1 219 ? -10.214 14.643 11.137 1 98.89 219 ALA A O 1
ATOM 1614 N N . ALA A 1 220 ? -8.274 14.218 10.131 1 98.85 220 ALA A N 1
ATOM 1615 C CA . ALA A 1 220 ? -8.885 14.067 8.813 1 98.85 220 ALA A CA 1
ATOM 1616 C C . ALA A 1 220 ? -9.842 12.879 8.785 1 98.85 220 ALA A C 1
ATOM 1618 O O . ALA A 1 220 ? -10.913 12.951 8.177 1 98.85 220 ALA A O 1
ATOM 1619 N N . GLY A 1 221 ? -9.436 11.83 9.414 1 98.77 221 GLY A N 1
ATOM 1620 C CA . GLY A 1 221 ? -10.314 10.674 9.501 1 98.77 221 GLY A CA 1
ATOM 1621 C C . GLY A 1 221 ? -11.591 10.952 10.271 1 98.77 221 GLY A C 1
ATOM 1622 O O . GLY A 1 221 ? -12.677 10.552 9.847 1 98.77 221 GLY A O 1
ATOM 1623 N N . ALA A 1 222 ? -11.421 11.597 11.405 1 98.67 222 ALA A N 1
ATOM 1624 C CA . ALA A 1 222 ? -12.582 11.97 12.209 1 98.67 222 ALA A CA 1
ATOM 1625 C C . ALA A 1 222 ? -13.523 12.88 11.424 1 98.67 222 ALA A C 1
ATOM 1627 O O . ALA A 1 222 ? -14.744 12.715 11.478 1 98.67 222 ALA A O 1
ATOM 1628 N N . PHE A 1 223 ? -12.973 13.812 10.7 1 97.75 223 PHE A N 1
ATOM 1629 C CA . PHE A 1 223 ? -13.76 14.695 9.847 1 97.75 223 PHE A CA 1
ATOM 1630 C C . PHE A 1 223 ? -14.511 13.897 8.788 1 97.75 223 PHE A C 1
ATOM 1632 O O . PHE A 1 223 ? -15.69 14.151 8.532 1 97.75 223 PHE A O 1
ATOM 1639 N N . TYR A 1 224 ? -13.861 12.953 8.187 1 97.72 224 TYR A N 1
ATOM 1640 C CA . TYR A 1 224 ? -14.437 12.168 7.101 1 97.72 224 TYR A CA 1
ATOM 1641 C C . TYR A 1 224 ? -15.716 11.472 7.551 1 97.72 224 TYR A C 1
ATOM 1643 O O . TYR A 1 224 ? -16.74 11.538 6.867 1 97.72 224 TYR A O 1
ATOM 1651 N N . VAL A 1 225 ? -15.641 10.844 8.719 1 97 225 VAL A N 1
ATOM 1652 C CA . VAL A 1 225 ? -16.783 10.044 9.147 1 97 225 VAL A CA 1
ATOM 1653 C C . VAL A 1 225 ? -17.951 10.96 9.506 1 97 225 VAL A C 1
ATOM 1655 O O . VAL A 1 225 ? -19.114 10.589 9.336 1 97 225 VAL A O 1
ATOM 1658 N N . GLN A 1 226 ? -17.662 12.15 9.94 1 96.36 226 GLN A N 1
ATOM 1659 C CA . GLN A 1 226 ? -18.725 13.094 10.269 1 96.36 226 GLN A CA 1
ATOM 1660 C C . GLN A 1 226 ? -19.416 13.605 9.008 1 96.36 226 GLN A C 1
ATOM 1662 O O . GLN A 1 226 ? -20.628 13.829 9.006 1 96.36 226 GLN A O 1
ATOM 1667 N N . VAL A 1 227 ? -18.698 13.791 7.983 1 95.51 227 VAL A N 1
ATOM 1668 C CA . VAL A 1 227 ? -19.229 14.362 6.75 1 95.51 227 VAL A CA 1
ATOM 1669 C C . VAL A 1 227 ? -19.98 13.289 5.964 1 95.51 227 VAL A C 1
ATOM 1671 O O . VAL A 1 227 ? -21.086 13.529 5.474 1 95.51 227 VAL A O 1
ATOM 1674 N N . PHE A 1 228 ? -19.411 12.131 5.847 1 95.18 228 PHE A N 1
ATOM 1675 C CA . PHE A 1 228 ? -19.966 11.112 4.963 1 95.18 228 PHE A CA 1
ATOM 1676 C C . PHE A 1 228 ? -20.813 10.118 5.748 1 95.18 228 PHE A C 1
ATOM 1678 O O . PHE A 1 228 ? -21.539 9.313 5.161 1 95.18 228 PHE A O 1
ATOM 1685 N N . GLN A 1 229 ? -20.729 10.059 7.08 1 96.59 229 GLN A N 1
ATOM 1686 C CA . GLN A 1 229 ? -21.545 9.299 8.021 1 96.59 229 GLN A CA 1
ATOM 1687 C C . GLN A 1 229 ? -21.414 7.798 7.776 1 96.59 229 GLN A C 1
ATOM 1689 O O . GLN A 1 229 ? -22.355 7.04 8.019 1 96.59 229 GLN A O 1
ATOM 1694 N N . TYR A 1 230 ? -20.27 7.404 7.221 1 96.14 230 TYR A N 1
ATOM 1695 C CA . TYR A 1 230 ? -20.013 5.997 6.938 1 96.14 230 TYR A CA 1
ATOM 1696 C C . TYR A 1 230 ? -18.516 5.72 6.863 1 96.14 230 TYR A C 1
ATOM 1698 O O . TYR A 1 230 ? -17.751 6.543 6.357 1 96.14 230 TYR A O 1
ATOM 1706 N N . ILE A 1 231 ? -18.143 4.54 7.406 1 96.99 231 ILE A N 1
ATOM 1707 C CA . ILE A 1 231 ? -16.755 4.103 7.3 1 96.99 231 ILE A CA 1
ATOM 1708 C C . ILE A 1 231 ? -16.694 2.577 7.286 1 96.99 231 ILE A C 1
ATOM 1710 O O . ILE A 1 231 ? -17.455 1.912 7.993 1 96.99 231 ILE A O 1
ATOM 1714 N N . ASP A 1 232 ? -15.91 2.08 6.453 1 95.28 232 ASP A N 1
ATOM 1715 C CA . ASP A 1 232 ? -15.569 0.66 6.469 1 95.28 232 ASP A CA 1
ATOM 1716 C C . ASP A 1 232 ? -14.056 0.459 6.423 1 95.28 232 ASP A C 1
ATOM 1718 O O . ASP A 1 232 ? -13.305 1.408 6.192 1 95.28 232 ASP A O 1
ATOM 1722 N N . PRO A 1 233 ? -13.547 -0.688 6.665 1 93.64 233 PRO A N 1
ATOM 1723 C CA . PRO A 1 233 ? -12.102 -0.904 6.776 1 93.64 233 PRO A CA 1
ATOM 1724 C C . PRO A 1 233 ? -11.358 -0.591 5.48 1 93.64 233 PRO A C 1
ATOM 1726 O O . PRO A 1 233 ? -10.207 -0.148 5.516 1 93.64 233 PRO A O 1
ATOM 1729 N N . GLY A 1 234 ? -11.966 -0.816 4.35 1 90.39 234 GLY A N 1
ATOM 1730 C CA . GLY A 1 234 ? -11.342 -0.501 3.075 1 90.39 234 GLY A CA 1
ATOM 1731 C C . GLY A 1 234 ? -11.113 0.985 2.873 1 90.39 234 GLY A C 1
ATOM 1732 O O . GLY A 1 234 ? -10.066 1.394 2.368 1 90.39 234 GLY A O 1
ATOM 1733 N N . ILE A 1 235 ? -12.019 1.718 3.304 1 92.15 235 ILE A N 1
ATOM 1734 C CA . ILE A 1 235 ? -11.894 3.169 3.21 1 92.15 235 ILE A CA 1
ATOM 1735 C C . ILE A 1 235 ? -10.894 3.669 4.251 1 92.15 235 ILE A C 1
ATOM 1737 O O . ILE A 1 235 ? -9.997 4.452 3.933 1 92.15 235 ILE A O 1
ATOM 1741 N N . ALA A 1 236 ? -11.01 3.189 5.458 1 96.91 236 ALA A N 1
ATOM 1742 C CA . ALA A 1 236 ? -10.273 3.698 6.612 1 96.91 236 ALA A CA 1
ATOM 1743 C C . ALA A 1 236 ? -8.78 3.411 6.479 1 96.91 236 ALA A C 1
ATOM 1745 O O . ALA A 1 236 ? -7.948 4.28 6.748 1 96.91 236 ALA A O 1
ATOM 1746 N N . PHE A 1 237 ? -8.502 2.245 6.021 1 95.23 237 PHE A N 1
ATOM 1747 C CA . PHE A 1 237 ? -7.116 1.797 6.09 1 95.23 237 PHE A CA 1
ATOM 1748 C C . PHE A 1 237 ? -6.571 1.503 4.698 1 95.23 237 PHE A C 1
ATOM 1750 O O . PHE A 1 237 ? -5.441 1.032 4.554 1 95.23 237 PHE A O 1
ATOM 1757 N N . GLY A 1 238 ? -7.345 1.814 3.704 1 91.12 238 GLY A N 1
ATOM 1758 C CA . GLY A 1 238 ? -6.932 1.544 2.336 1 91.12 238 GLY A CA 1
ATOM 1759 C C . GLY A 1 238 ? -5.805 2.444 1.865 1 91.12 238 GLY A C 1
ATOM 1760 O O . GLY A 1 238 ? -5.617 3.541 2.395 1 91.12 238 GLY A O 1
ATOM 1761 N N . THR A 1 239 ? -5.115 2.1 0.856 1 90.3 239 THR A N 1
ATOM 1762 C CA . THR A 1 239 ? -3.909 2.773 0.387 1 90.3 239 THR A CA 1
ATOM 1763 C C . THR A 1 239 ? -4.257 4.096 -0.289 1 90.3 239 THR A C 1
ATOM 1765 O O . THR A 1 239 ? -3.394 4.961 -0.454 1 90.3 239 THR A O 1
ATOM 1768 N N . ALA A 1 240 ? -5.448 4.221 -0.739 1 88.85 240 ALA A N 1
ATOM 1769 C CA . ALA A 1 240 ? -5.845 5.416 -1.479 1 88.85 240 ALA A CA 1
ATOM 1770 C C . ALA A 1 240 ? -5.559 6.68 -0.673 1 88.85 240 ALA A C 1
ATOM 1772 O O . ALA A 1 240 ? -5.043 7.663 -1.211 1 88.85 240 ALA A O 1
ATOM 1773 N N . VAL A 1 241 ? -5.858 6.589 0.597 1 92.37 241 VAL A N 1
ATOM 1774 C CA . VAL A 1 241 ? -5.673 7.746 1.466 1 92.37 241 VAL A CA 1
ATOM 1775 C C . VAL A 1 241 ? -4.185 8.066 1.59 1 92.37 241 VAL A C 1
ATOM 1777 O O . VAL A 1 241 ? -3.788 9.233 1.537 1 92.37 241 VAL A O 1
ATOM 1780 N N . SER A 1 242 ? -3.378 7.064 1.75 1 94.1 242 SER A N 1
ATOM 1781 C CA . SER A 1 242 ? -1.937 7.257 1.874 1 94.1 242 SER A CA 1
ATOM 1782 C C . SER A 1 242 ? -1.342 7.823 0.589 1 94.1 242 SER A C 1
ATOM 1784 O O . SER A 1 242 ? -0.518 8.739 0.631 1 94.1 242 SER A O 1
ATOM 1786 N N . VAL A 1 243 ? -1.769 7.335 -0.504 1 89.15 243 VAL A N 1
ATOM 1787 C CA . VAL A 1 243 ? -1.246 7.771 -1.795 1 89.15 243 VAL A CA 1
ATOM 1788 C C . VAL A 1 243 ? -1.654 9.22 -2.054 1 89.15 243 VAL A C 1
ATOM 1790 O O . VAL A 1 243 ? -0.842 10.028 -2.511 1 89.15 243 VAL A O 1
ATOM 1793 N N . GLU A 1 244 ? -2.889 9.486 -1.749 1 89.9 244 GLU A N 1
ATOM 1794 C CA . GLU A 1 244 ? -3.366 10.852 -1.939 1 89.9 244 GLU A CA 1
ATOM 1795 C C . GLU A 1 244 ? -2.555 11.841 -1.106 1 89.9 244 GLU A C 1
ATOM 1797 O O . GLU A 1 244 ? -2.148 12.892 -1.604 1 89.9 244 GLU A O 1
ATOM 1802 N N . ALA A 1 245 ? -2.328 11.514 0.117 1 94.56 245 ALA A N 1
ATOM 1803 C CA . ALA A 1 245 ? -1.585 12.38 1.029 1 94.56 245 ALA A CA 1
ATOM 1804 C C . ALA A 1 245 ? -0.16 12.606 0.532 1 94.56 245 ALA A C 1
ATOM 1806 O O . ALA A 1 245 ? 0.312 13.744 0.479 1 94.56 245 ALA A O 1
ATOM 1807 N N . LEU A 1 246 ? 0.422 11.565 0.19 1 92.88 246 LEU A N 1
ATOM 1808 C CA . LEU A 1 246 ? 1.824 11.596 -0.211 1 92.88 246 LEU A CA 1
ATOM 1809 C C . LEU A 1 246 ? 1.992 12.318 -1.544 1 92.88 246 LEU A C 1
ATOM 1811 O O . LEU A 1 246 ? 2.885 13.155 -1.693 1 92.88 246 LEU A O 1
ATOM 1815 N N . VAL A 1 247 ? 1.145 12.041 -2.529 1 89.33 247 VAL A N 1
ATOM 1816 C CA . VAL A 1 247 ? 1.278 12.605 -3.868 1 89.33 247 VAL A CA 1
ATOM 1817 C C . VAL A 1 247 ? 1.011 14.108 -3.824 1 89.33 247 VAL A C 1
ATOM 1819 O O . VAL A 1 247 ? 1.679 14.883 -4.512 1 89.33 247 VAL A O 1
ATOM 1822 N N . GLY A 1 248 ? 0.015 14.483 -3.057 1 91.27 248 GLY A N 1
ATOM 1823 C CA . GLY A 1 248 ? -0.232 15.908 -2.908 1 91.27 248 GLY A CA 1
ATOM 1824 C C . GLY A 1 248 ? 0.972 16.672 -2.39 1 91.27 248 GLY A C 1
ATOM 1825 O O . GLY A 1 248 ? 1.291 17.752 -2.891 1 91.27 248 GLY A O 1
ATOM 1826 N N . ALA A 1 249 ? 1.621 16.134 -1.42 1 94.38 249 ALA A N 1
ATOM 1827 C CA . ALA A 1 249 ? 2.789 16.784 -0.831 1 94.38 249 ALA A CA 1
ATOM 1828 C C . ALA A 1 249 ? 3.953 16.818 -1.818 1 94.38 249 ALA A C 1
ATOM 1830 O O . ALA A 1 249 ? 4.655 17.826 -1.925 1 94.38 249 ALA A O 1
ATOM 1831 N N . ILE A 1 250 ? 4.132 15.745 -2.517 1 89.26 250 ILE A N 1
ATOM 1832 C CA . ILE A 1 250 ? 5.264 15.641 -3.431 1 89.26 250 ILE A CA 1
ATOM 1833 C C . ILE A 1 250 ? 5.064 16.589 -4.611 1 89.26 250 ILE A C 1
ATOM 1835 O O . ILE A 1 250 ? 5.971 17.343 -4.971 1 89.26 250 ILE A O 1
ATOM 1839 N N . VAL A 1 251 ? 3.875 16.576 -5.135 1 86.76 251 VAL A N 1
ATOM 1840 C CA . VAL A 1 251 ? 3.57 17.375 -6.317 1 86.76 251 VAL A CA 1
ATOM 1841 C C . VAL A 1 251 ? 3.652 18.86 -5.972 1 86.76 251 VAL A C 1
ATOM 1843 O O . VAL A 1 251 ? 4.137 19.664 -6.772 1 86.76 251 VAL A O 1
AT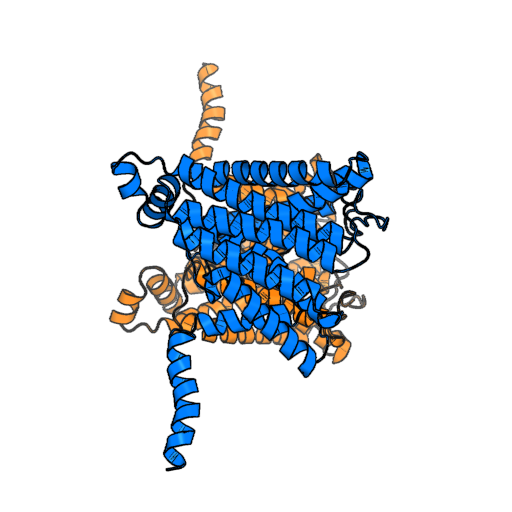OM 1846 N N . GLY A 1 252 ? 3.197 19.225 -4.894 1 91.32 252 GLY A N 1
ATOM 1847 C CA . GLY A 1 252 ? 3.133 20.627 -4.511 1 91.32 252 GLY A CA 1
ATOM 1848 C C . GLY A 1 252 ? 4.454 21.165 -3.993 1 91.32 252 GLY A C 1
ATOM 1849 O O . GLY A 1 252 ? 4.656 22.379 -3.936 1 91.32 252 GLY A O 1
ATOM 1850 N N . GLY A 1 253 ? 5.348 20.328 -3.525 1 91.63 253 GLY A N 1
ATOM 1851 C CA . GLY A 1 253 ? 6.62 20.729 -2.946 1 91.63 253 GLY A CA 1
ATOM 1852 C C . GLY A 1 253 ? 6.839 20.179 -1.549 1 91.63 253 GLY A C 1
ATOM 1853 O O . GLY A 1 253 ? 6.332 20.734 -0.571 1 91.63 253 GLY A O 1
ATOM 1854 N N . LEU A 1 254 ? 7.697 19.19 -1.47 1 91.75 254 LEU A N 1
ATOM 1855 C CA . LEU A 1 254 ? 8.003 18.514 -0.214 1 91.75 254 LEU A CA 1
ATOM 1856 C C . LEU A 1 254 ? 8.758 19.441 0.732 1 91.75 254 LEU A C 1
ATOM 1858 O O . LEU A 1 254 ? 9.647 20.18 0.306 1 91.75 254 LEU A O 1
ATOM 1862 N N . GLY A 1 255 ? 8.369 19.413 2.035 1 95.88 255 GLY A N 1
ATOM 1863 C CA . GLY A 1 255 ? 9.116 20.172 3.027 1 95.88 255 GLY A CA 1
ATOM 1864 C C . GLY A 1 255 ? 8.904 21.67 2.915 1 95.88 255 GLY A C 1
ATOM 1865 O O . GLY A 1 255 ? 9.793 22.455 3.253 1 95.88 255 GLY A O 1
ATOM 1866 N N . THR A 1 256 ? 7.764 22.03 2.346 1 97.05 256 THR A N 1
ATOM 1867 C CA . THR A 1 256 ? 7.447 23.45 2.232 1 97.05 256 THR A CA 1
ATOM 1868 C C . THR A 1 256 ? 6.118 23.763 2.915 1 97.05 256 THR A C 1
ATOM 1870 O O . THR A 1 256 ? 5.318 22.861 3.171 1 97.05 256 THR A O 1
ATOM 1873 N N . LEU A 1 257 ? 5.921 25.016 3.206 1 97.85 257 LEU A N 1
ATOM 1874 C CA . LEU A 1 257 ? 4.743 25.454 3.946 1 97.85 257 LEU A CA 1
ATOM 1875 C C . LEU A 1 257 ? 3.493 25.371 3.075 1 97.85 257 LEU A C 1
ATOM 1877 O O . LEU A 1 257 ? 2.482 24.797 3.487 1 97.85 257 LEU A O 1
ATOM 1881 N N . TRP A 1 258 ? 3.565 25.811 1.785 1 97.91 258 TRP A N 1
ATOM 1882 C CA . TRP A 1 258 ? 2.379 25.975 0.95 1 97.91 258 TRP A CA 1
ATOM 1883 C C . TRP A 1 258 ? 2.305 24.882 -0.11 1 97.91 258 TRP A C 1
ATOM 1885 O O . TRP A 1 258 ? 1.265 24.695 -0.747 1 97.91 258 TRP A O 1
ATOM 1895 N N . GLY A 1 259 ? 3.4 24.177 -0.324 1 96.27 259 GLY A N 1
ATOM 1896 C CA . GLY A 1 259 ? 3.479 23.165 -1.365 1 96.27 259 GLY A CA 1
ATOM 1897 C C . GLY A 1 259 ? 2.366 22.137 -1.285 1 96.27 259 GLY A C 1
ATOM 1898 O O . GLY A 1 259 ? 1.601 21.969 -2.237 1 96.27 259 GLY A O 1
ATOM 1899 N N . PRO A 1 260 ? 2.243 21.502 -0.122 1 96.93 260 PRO A N 1
ATOM 1900 C CA . PRO A 1 260 ? 1.211 20.47 0.006 1 96.93 260 PRO A CA 1
ATOM 1901 C C . PRO A 1 260 ? -0.193 21.004 -0.267 1 96.93 260 PRO A C 1
ATOM 1903 O O . PRO A 1 260 ? -1.025 20.296 -0.841 1 96.93 260 PRO A O 1
ATOM 1906 N N . LEU A 1 261 ? -0.518 22.214 0.153 1 97.56 261 LEU A N 1
ATOM 1907 C CA . LEU A 1 261 ? -1.811 22.83 -0.123 1 97.56 261 LEU A CA 1
ATOM 1908 C C . LEU A 1 261 ? -2.021 23.005 -1.623 1 97.56 261 LEU A C 1
ATOM 1910 O O . LEU A 1 261 ? -3.063 22.619 -2.158 1 97.56 261 LEU A O 1
ATOM 1914 N N . LEU A 1 262 ? -1.046 23.516 -2.308 1 95.58 262 LEU A N 1
ATOM 1915 C CA . LEU A 1 262 ? -1.137 23.761 -3.743 1 95.58 262 LEU A CA 1
ATOM 1916 C C . LEU A 1 262 ? -1.219 22.449 -4.515 1 95.58 262 LEU A C 1
ATOM 1918 O O . LEU A 1 262 ? -1.985 22.335 -5.475 1 95.58 262 LEU A O 1
ATOM 1922 N N . GLY A 1 263 ? -0.404 21.509 -4.06 1 93.42 263 GLY A N 1
ATOM 1923 C CA . GLY A 1 263 ? -0.452 20.206 -4.703 1 93.42 263 GLY A CA 1
ATOM 1924 C C . GLY A 1 263 ? -1.807 19.533 -4.589 1 93.42 263 GLY A C 1
ATOM 1925 O O . GLY A 1 263 ? -2.329 19.006 -5.573 1 93.42 263 GLY A O 1
ATOM 1926 N N . ALA A 1 264 ? -2.341 19.559 -3.414 1 93.58 264 ALA A N 1
ATOM 1927 C CA . ALA A 1 264 ? -3.632 18.927 -3.156 1 93.58 264 ALA A CA 1
ATOM 1928 C C . ALA A 1 264 ? -4.741 19.591 -3.968 1 93.58 264 ALA A C 1
ATOM 1930 O O . ALA A 1 264 ? -5.578 18.908 -4.563 1 93.58 264 ALA A O 1
ATOM 1931 N N . VAL A 1 265 ? -4.781 20.897 -4 1 92.28 265 VAL A N 1
ATOM 1932 C CA . VAL A 1 265 ? -5.811 21.637 -4.721 1 92.28 265 VAL A CA 1
ATOM 1933 C C . VAL A 1 265 ? -5.683 21.374 -6.22 1 92.28 265 VAL A C 1
ATOM 1935 O O . VAL A 1 265 ? -6.687 21.183 -6.911 1 92.28 265 VAL A O 1
ATOM 1938 N N . THR A 1 266 ? -4.512 21.385 -6.723 1 89.24 266 THR A N 1
ATOM 1939 C CA . THR A 1 266 ? -4.272 21.146 -8.142 1 89.24 266 THR A CA 1
ATOM 1940 C C . THR A 1 266 ? -4.73 19.746 -8.539 1 89.24 266 THR A C 1
ATOM 1942 O O . THR A 1 266 ? -5.408 19.574 -9.554 1 89.24 266 THR A O 1
ATOM 1945 N N . LEU A 1 267 ? -4.364 18.846 -7.704 1 86.21 267 LEU A N 1
ATOM 1946 C CA . LEU A 1 267 ? -4.724 17.466 -8.011 1 86.21 267 LEU A CA 1
ATOM 1947 C C . LEU A 1 267 ? -6.234 17.267 -7.926 1 86.21 267 LEU A C 1
ATOM 1949 O O . LEU A 1 267 ? -6.814 16.535 -8.732 1 86.21 267 LEU A O 1
ATOM 1953 N N . HIS A 1 268 ? -6.807 17.857 -6.989 1 87.06 268 HIS A N 1
ATOM 1954 C CA . HIS A 1 268 ? -8.258 17.753 -6.872 1 87.06 268 HIS A CA 1
ATOM 1955 C C . HIS A 1 268 ? -8.956 18.442 -8.039 1 87.06 268 HIS A C 1
ATOM 1957 O O . HIS A 1 268 ? -9.957 17.939 -8.553 1 87.06 268 HIS A O 1
ATOM 1963 N N . ALA A 1 269 ? -8.462 19.584 -8.438 1 86.06 269 ALA A N 1
ATOM 1964 C CA . ALA A 1 269 ? -9.01 20.293 -9.591 1 86.06 269 ALA A CA 1
ATOM 1965 C C . ALA A 1 269 ? -8.892 19.453 -10.859 1 86.06 269 ALA A C 1
ATOM 1967 O O . ALA A 1 269 ? -9.831 19.384 -11.656 1 86.06 269 ALA A O 1
ATOM 1968 N N . LEU A 1 270 ? -7.816 18.837 -10.993 1 82.28 270 LEU A N 1
ATOM 1969 C CA . LEU A 1 270 ? -7.61 17.976 -12.152 1 82.28 270 LEU A CA 1
ATOM 1970 C C . LEU A 1 270 ? -8.582 16.801 -12.136 1 82.28 270 LEU A C 1
ATOM 1972 O O . LEU A 1 270 ? -9.114 16.415 -13.18 1 82.28 270 LEU A O 1
ATOM 1976 N N . SER A 1 271 ? -8.696 16.274 -10.961 1 80.36 271 SER A N 1
ATOM 1977 C CA . SER A 1 271 ? -9.622 15.156 -10.813 1 80.36 271 SER A CA 1
ATOM 1978 C C . SER A 1 271 ? -11.049 15.571 -11.155 1 80.36 271 SER A C 1
ATOM 1980 O O . SER A 1 271 ? -11.777 14.825 -11.814 1 80.36 271 SER A O 1
ATOM 1982 N N . ASP A 1 272 ? -11.437 16.719 -10.73 1 77.52 272 ASP A N 1
ATOM 1983 C CA . ASP A 1 272 ? -12.776 17.239 -10.988 1 77.52 272 ASP A CA 1
ATOM 1984 C C . ASP A 1 272 ? -12.977 17.524 -12.475 1 77.52 272 ASP A C 1
ATOM 1986 O O . ASP A 1 272 ? -14.043 17.245 -13.028 1 77.52 272 ASP A O 1
ATOM 1990 N N . LEU A 1 273 ? -12.031 18.052 -13.096 1 77.8 273 LEU A N 1
ATOM 1991 C CA . LEU A 1 273 ? -12.095 18.358 -14.52 1 77.8 273 LEU A CA 1
ATOM 1992 C C . LEU A 1 273 ? -12.231 17.083 -15.345 1 77.8 273 LEU A C 1
ATOM 1994 O O . LEU A 1 273 ? -13.04 17.022 -16.274 1 77.8 273 LEU A O 1
ATOM 1998 N N . THR A 1 274 ? -11.506 16.126 -15 1 75.12 274 THR A N 1
ATOM 1999 C CA . THR A 1 274 ? -11.54 14.878 -15.753 1 75.12 274 THR A CA 1
ATOM 2000 C C . THR A 1 274 ? -12.872 14.16 -15.552 1 75.12 274 THR A C 1
ATOM 2002 O O . THR A 1 274 ? -13.392 13.534 -16.478 1 75.12 274 THR A O 1
ATOM 2005 N N . ARG A 1 275 ? -13.315 14.221 -14.316 1 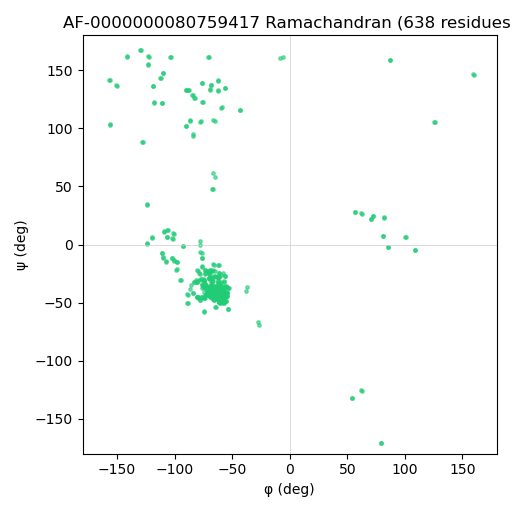73.58 275 ARG A N 1
ATOM 2006 C CA . ARG A 1 275 ? -14.619 13.623 -14.047 1 73.58 275 ARG A CA 1
ATOM 2007 C C . ARG A 1 275 ? -15.703 14.263 -14.908 1 73.58 275 ARG A C 1
ATOM 2009 O O . ARG A 1 275 ? -16.603 13.575 -15.395 1 73.58 275 ARG A O 1
ATOM 2016 N N . ASN A 1 276 ? -15.611 15.512 -15.008 1 71 276 ASN A N 1
ATOM 2017 C CA . ASN A 1 276 ? -16.598 16.234 -15.804 1 71 276 ASN A CA 1
ATOM 2018 C C . ASN A 1 276 ? -16.475 15.9 -17.288 1 71 276 ASN A C 1
ATOM 2020 O O . ASN A 1 276 ? -17.477 15.86 -18.005 1 71 276 ASN A O 1
ATOM 2024 N N . LEU A 1 277 ? -15.317 15.628 -17.649 1 66.76 277 LEU A N 1
ATOM 2025 C CA . LEU A 1 277 ? -15.082 15.368 -19.065 1 66.76 277 LEU A CA 1
ATOM 2026 C C . LEU A 1 277 ? -15.39 13.914 -19.409 1 66.76 277 LEU A C 1
ATOM 2028 O O . LEU A 1 277 ? -15.926 13.626 -20.481 1 66.76 277 LEU A O 1
ATOM 2032 N N . PHE A 1 278 ? -14.964 13.049 -18.494 1 63.81 278 PHE A N 1
ATOM 2033 C CA . PHE A 1 278 ? -15.036 11.64 -18.862 1 63.81 278 PHE A CA 1
ATOM 2034 C C . PHE A 1 278 ? -16.124 10.928 -18.068 1 63.81 278 PHE A C 1
ATOM 2036 O O . PHE A 1 278 ? -16.366 9.736 -18.267 1 63.81 278 PHE A O 1
ATOM 2043 N N . GLY A 1 279 ? -16.891 11.652 -17.427 1 60.44 279 GLY A N 1
ATOM 2044 C CA . GLY A 1 279 ? -17.976 11.069 -16.654 1 60.44 279 GLY A CA 1
ATOM 2045 C C . GLY A 1 279 ? -17.563 10.678 -15.247 1 60.44 279 GLY A C 1
ATOM 2046 O O . GLY A 1 279 ? -16.391 10.796 -14.884 1 60.44 279 GLY A O 1
ATOM 2047 N N . GLU A 1 280 ? -18.462 10.528 -14.285 1 56.62 280 GLU A N 1
ATOM 2048 C CA . GLU A 1 280 ? -18.308 10.248 -12.86 1 56.62 280 GLU A CA 1
ATOM 2049 C C . GLU A 1 280 ? -17.755 8.845 -12.63 1 56.62 280 GLU A C 1
ATOM 2051 O O . GLU A 1 280 ? -18.507 7.917 -12.324 1 56.62 280 GLU A O 1
ATOM 2056 N N . LEU A 1 281 ? -16.689 8.564 -13.392 1 53.5 281 LEU A N 1
ATOM 2057 C CA . LEU A 1 281 ? -16.147 7.249 -13.066 1 53.5 281 LEU A CA 1
ATOM 2058 C C . LEU A 1 281 ? -15.571 7.233 -11.654 1 53.5 281 LEU A C 1
ATOM 2060 O O . LEU A 1 281 ? -14.762 8.093 -11.299 1 53.5 281 LEU A O 1
ATOM 2064 N N . PRO A 1 282 ? -16.247 6.583 -10.743 1 51.78 282 PRO A N 1
ATOM 2065 C CA . PRO A 1 282 ? -15.686 6.466 -9.395 1 51.78 282 PRO A CA 1
ATOM 2066 C C . PRO A 1 282 ? -14.197 6.128 -9.403 1 51.78 282 PRO A C 1
ATOM 2068 O O . PRO A 1 282 ? -13.767 5.235 -10.136 1 51.78 282 PRO A O 1
ATOM 2071 N N . GLY A 1 283 ? -13.298 7.003 -8.907 1 55.77 283 GLY A N 1
ATOM 2072 C CA . GLY A 1 283 ? -11.889 6.681 -8.744 1 55.77 283 GLY A CA 1
ATOM 2073 C C . GLY A 1 283 ? -10.994 7.4 -9.735 1 55.77 283 GLY A C 1
ATOM 2074 O O . GLY A 1 283 ? -9.774 7.219 -9.722 1 55.77 283 GLY A O 1
ATOM 2075 N N . ILE A 1 284 ? -11.533 8.136 -10.669 1 55.52 284 ILE A N 1
ATOM 2076 C CA . ILE A 1 284 ? -10.74 8.789 -11.705 1 55.52 284 ILE A CA 1
ATOM 2077 C C . ILE A 1 284 ? -9.676 9.673 -11.059 1 55.52 284 ILE A C 1
ATOM 2079 O O . ILE A 1 284 ? -8.569 9.807 -11.586 1 55.52 284 ILE A O 1
ATOM 2083 N N . SER A 1 285 ? -10.016 10.296 -9.919 1 57.89 285 SER A N 1
ATOM 2084 C CA . SER A 1 285 ? -9.037 11.126 -9.224 1 57.89 285 SER A CA 1
ATOM 2085 C C . SER A 1 285 ? -7.758 10.347 -8.936 1 57.89 285 SER A C 1
ATOM 2087 O O . SER A 1 285 ? -6.655 10.864 -9.123 1 57.89 285 SER A O 1
ATOM 2089 N N . MET A 1 286 ? -7.928 9.155 -8.649 1 55.77 286 MET A N 1
ATOM 2090 C CA . MET A 1 286 ? -6.76 8.357 -8.286 1 55.77 286 MET A CA 1
ATOM 2091 C C . MET A 1 286 ? -5.951 7.981 -9.522 1 55.77 286 MET A C 1
ATOM 2093 O O . MET A 1 286 ? -4.727 7.863 -9.456 1 55.77 286 MET A O 1
ATOM 2097 N N . VAL A 1 287 ? -6.703 7.768 -10.654 1 59.71 287 VAL A N 1
ATOM 2098 C CA . VAL A 1 287 ? -5.998 7.522 -11.907 1 59.71 287 VAL A CA 1
ATOM 2099 C C . VAL A 1 287 ? -5.106 8.716 -12.241 1 59.71 287 VAL A C 1
ATOM 2101 O O . VAL A 1 287 ? -3.951 8.545 -12.638 1 59.71 287 VAL A O 1
ATOM 2104 N N . ILE A 1 288 ? -5.585 9.783 -11.917 1 59.48 288 ILE A N 1
ATOM 2105 C CA . ILE A 1 288 ? -4.838 11.009 -12.178 1 59.48 288 ILE A CA 1
ATOM 2106 C C . ILE A 1 288 ? -3.624 11.08 -11.254 1 59.48 288 ILE A C 1
ATOM 2108 O O . ILE A 1 288 ? -2.516 11.391 -11.698 1 59.48 288 ILE A O 1
ATOM 2112 N N . TYR A 1 289 ? -3.918 10.694 -10.009 1 60.61 289 TYR A N 1
ATOM 2113 C CA . TYR A 1 289 ? -2.808 10.717 -9.063 1 60.61 289 TYR A CA 1
ATOM 2114 C C . TYR A 1 289 ? -1.691 9.781 -9.51 1 60.61 289 TYR A C 1
ATOM 2116 O O . TYR A 1 289 ? -0.512 10.135 -9.443 1 60.61 289 TYR A O 1
ATOM 2124 N N . GLY A 1 290 ? -2.103 8.679 -10.012 1 59.76 290 GLY A N 1
ATOM 2125 C CA . GLY A 1 290 ? -1.123 7.747 -10.547 1 59.76 290 GLY A CA 1
ATOM 2126 C C . GLY A 1 290 ? -0.385 8.288 -11.757 1 59.76 290 GLY A C 1
ATOM 2127 O O . GLY A 1 290 ? 0.841 8.187 -11.839 1 59.76 290 GLY A O 1
ATOM 2128 N N . VAL A 1 291 ? -1.169 8.892 -12.575 1 59.91 291 VAL A N 1
ATOM 2129 C CA . VAL A 1 291 ? -0.583 9.441 -13.793 1 59.91 291 VAL A CA 1
ATOM 2130 C C . VAL A 1 291 ? 0.342 10.605 -13.443 1 59.91 291 VAL A C 1
ATOM 2132 O O . VAL A 1 291 ? 1.434 10.728 -14.002 1 59.91 291 VAL A O 1
ATOM 2135 N N . VAL A 1 292 ? -0.159 11.378 -12.559 1 59.53 292 VAL A N 1
ATOM 2136 C CA . VAL A 1 292 ? 0.648 12.527 -12.161 1 59.53 292 VAL A CA 1
ATOM 2137 C C . VAL A 1 292 ? 1.95 12.048 -11.524 1 59.53 292 VAL A C 1
ATOM 2139 O O . VAL A 1 292 ? 3.019 12.605 -11.786 1 59.53 292 VAL A O 1
ATOM 2142 N N . LEU A 1 293 ? 1.787 11.056 -10.731 1 57.65 293 LEU A N 1
ATOM 2143 C CA . LEU A 1 293 ? 2.998 10.49 -10.146 1 57.65 293 LEU A CA 1
ATOM 2144 C C . LEU A 1 293 ? 3.966 10.036 -11.233 1 57.65 293 LEU A C 1
ATOM 2146 O O . LEU A 1 293 ? 5.177 10.236 -11.115 1 57.65 293 LEU A O 1
ATOM 2150 N N . ILE A 1 294 ? 3.389 9.43 -12.209 1 54.4 294 ILE A N 1
ATOM 2151 C CA . ILE A 1 294 ? 4.204 8.975 -13.329 1 54.4 294 ILE A CA 1
ATOM 2152 C C . ILE A 1 294 ? 4.89 10.169 -13.988 1 54.4 294 ILE A C 1
ATOM 2154 O O . ILE A 1 294 ? 6.094 10.134 -14.252 1 54.4 294 ILE A O 1
ATOM 2158 N N . VAL A 1 295 ? 4.083 11.149 -14.206 1 53.12 295 VAL A N 1
ATOM 2159 C CA . VAL A 1 295 ? 4.585 12.3 -14.948 1 53.12 295 VAL A CA 1
ATOM 2160 C C . VAL A 1 295 ? 5.608 13.055 -14.102 1 53.12 295 VAL A C 1
ATOM 2162 O O . VAL A 1 295 ? 6.595 13.575 -14.627 1 53.12 295 VAL A O 1
ATOM 2165 N N . MET A 1 296 ? 5.314 13.246 -12.9 1 51.41 296 MET A N 1
ATOM 2166 C CA . MET A 1 296 ? 6.187 14.011 -12.014 1 51.41 296 MET A CA 1
ATOM 2167 C C . MET A 1 296 ? 7.546 13.333 -11.871 1 51.41 296 MET A C 1
ATOM 2169 O O . MET A 1 296 ? 8.556 14 -11.638 1 51.41 296 MET A O 1
ATOM 2173 N N . PHE A 1 297 ? 7.517 12.107 -11.786 1 47.1 297 PHE A N 1
ATOM 2174 C CA . PHE A 1 297 ? 8.8 11.422 -11.68 1 47.1 297 PHE A CA 1
ATOM 2175 C C . PHE A 1 297 ? 9.483 11.338 -13.039 1 47.1 297 PHE A C 1
ATOM 2177 O O . PHE A 1 297 ? 10.553 10.739 -13.166 1 47.1 297 PHE A O 1
ATOM 2184 N N . LEU A 1 298 ? 8.772 11.746 -14.044 1 46.07 298 LEU A N 1
ATOM 2185 C CA . LEU A 1 298 ? 9.513 12.013 -15.272 1 46.07 298 LEU A CA 1
ATOM 2186 C C . LEU A 1 298 ? 10.567 13.092 -15.047 1 46.07 298 LEU A C 1
ATOM 2188 O O . LEU A 1 298 ? 10.341 14.038 -14.289 1 46.07 298 LEU A O 1
ATOM 2192 N N . PRO A 1 299 ? 11.787 12.725 -15.228 1 42.27 299 PRO A N 1
ATOM 2193 C CA . PRO A 1 299 ? 12.87 13.657 -14.906 1 42.27 299 PRO A CA 1
ATOM 2194 C C . PRO A 1 299 ? 12.449 15.119 -15.038 1 42.27 299 PRO A C 1
ATOM 2196 O O . PRO A 1 299 ? 12.97 15.981 -14.326 1 42.27 299 PRO A O 1
ATOM 2199 N N . ARG A 1 300 ? 12.125 15.585 -16.437 1 38.32 300 ARG A N 1
ATOM 2200 C CA . ARG A 1 300 ? 11.955 17.031 -16.539 1 38.32 300 ARG A CA 1
ATOM 2201 C C . ARG A 1 300 ? 10.72 17.492 -15.772 1 38.32 300 ARG A C 1
ATOM 2203 O O . ARG A 1 300 ? 9.602 17.068 -16.071 1 38.32 300 ARG A O 1
ATOM 2210 N N . GLY A 1 301 ? 10.6 17.351 -14.651 1 35.45 301 GLY A N 1
ATOM 2211 C CA . GLY A 1 301 ? 9.577 17.759 -13.701 1 35.45 301 GLY A CA 1
ATOM 2212 C C . GLY A 1 301 ? 8.551 18.703 -14.297 1 35.45 301 GLY A C 1
ATOM 2213 O O . GLY A 1 301 ? 8.627 19.045 -15.479 1 35.45 301 GLY A O 1
ATOM 2214 N N . ILE A 1 302 ? 7.371 18.95 -13.84 1 34.85 302 ILE A N 1
ATOM 2215 C CA . ILE A 1 302 ? 6.49 20.034 -14.262 1 34.85 302 ILE A CA 1
ATOM 2216 C C . ILE A 1 302 ? 7.315 21.285 -14.554 1 34.85 302 ILE A C 1
ATOM 2218 O O . ILE A 1 302 ? 6.895 22.144 -15.333 1 34.85 302 ILE A O 1
ATOM 2222 N N . THR A 1 303 ? 8.304 21.54 -13.846 1 34.29 303 THR A N 1
ATOM 2223 C CA . THR A 1 303 ? 9.024 22.783 -14.102 1 34.29 303 THR A CA 1
ATOM 2224 C C . THR A 1 303 ? 9.762 22.715 -15.436 1 34.29 303 THR A C 1
ATOM 2226 O O . THR A 1 303 ? 10.045 23.747 -16.049 1 34.29 303 THR A O 1
ATOM 2229 N N . GLY A 1 304 ? 10.271 21.602 -15.805 1 35.6 304 GLY A N 1
ATOM 2230 C CA . GLY A 1 304 ? 10.848 21.639 -17.139 1 35.6 304 GLY A CA 1
ATOM 2231 C C . GLY A 1 304 ? 9.807 21.597 -18.242 1 35.6 304 GLY A C 1
ATOM 2232 O O . GLY A 1 304 ? 10.061 22.05 -19.36 1 35.6 304 GLY A O 1
ATOM 2233 N N . SER A 1 305 ? 8.76 20.885 -18.147 1 35.29 305 SER A N 1
ATOM 2234 C CA . SER A 1 305 ? 7.714 20.89 -19.164 1 35.29 305 SER A CA 1
ATOM 2235 C C . SER A 1 305 ? 6.888 22.171 -19.102 1 35.29 305 SER A C 1
ATOM 2237 O O . SER A 1 305 ? 6.056 22.422 -19.976 1 35.29 305 SER A O 1
ATOM 2239 N N . GLY A 1 306 ? 6.823 22.796 -18.05 1 35.46 306 GLY A N 1
ATOM 2240 C CA . GLY A 1 306 ? 6.336 24.164 -18.141 1 35.46 306 GLY A CA 1
ATOM 2241 C C . GLY A 1 306 ? 7.096 25.002 -19.15 1 35.46 306 GLY A C 1
ATOM 2242 O O . GLY A 1 306 ? 6.526 25.899 -19.775 1 35.46 306 GLY A O 1
ATOM 2243 N N . GLN A 1 307 ? 8.314 24.77 -19.195 1 33.09 307 GLN A N 1
ATOM 2244 C CA . GLN A 1 307 ? 9.017 25.462 -20.27 1 33.09 307 GLN A CA 1
ATOM 2245 C C . GLN A 1 307 ? 8.717 24.824 -21.623 1 33.09 307 GLN A C 1
ATOM 2247 O O . GLN A 1 307 ? 8.695 25.509 -22.648 1 33.09 307 GLN A O 1
ATOM 2252 N N . ALA A 1 308 ? 8.459 23.56 -21.7 1 34.23 308 ALA A N 1
ATOM 2253 C CA . ALA A 1 308 ? 8.119 22.999 -23.005 1 34.23 308 ALA A CA 1
ATOM 2254 C C . ALA A 1 308 ? 6.664 23.287 -23.364 1 34.23 308 ALA A C 1
ATOM 2256 O O . ALA A 1 308 ? 6.354 23.614 -24.512 1 34.23 308 ALA A O 1
ATOM 2257 N N . LEU A 1 309 ? 5.765 23.075 -22.45 1 34.24 309 LEU A N 1
ATOM 2258 C CA . LEU A 1 309 ? 4.42 23.545 -22.766 1 34.24 309 LEU A CA 1
ATOM 2259 C C . LEU A 1 309 ? 4.41 25.054 -22.987 1 34.24 309 LEU A C 1
ATOM 2261 O O . LEU A 1 309 ? 3.704 25.553 -23.866 1 34.24 309 LEU A O 1
ATOM 2265 N N . SER A 1 310 ? 5.11 25.693 -22.16 1 34.65 310 SER A N 1
ATOM 2266 C CA . SER A 1 310 ? 5.247 27.11 -22.481 1 34.65 310 SER A CA 1
ATOM 2267 C C . SER A 1 310 ? 5.951 27.308 -23.819 1 34.65 310 SER A C 1
ATOM 2269 O O . SER A 1 310 ? 5.654 28.256 -24.549 1 34.65 310 SER A O 1
ATOM 2271 N N . ARG A 1 311 ? 6.835 26.377 -24.106 1 37.9 311 ARG A N 1
ATOM 2272 C CA . ARG A 1 311 ? 7.447 26.487 -25.426 1 37.9 311 ARG A CA 1
ATOM 2273 C C . ARG A 1 311 ? 6.475 26.051 -26.518 1 37.9 311 ARG A C 1
ATOM 2275 O O . ARG A 1 311 ? 6.52 26.565 -27.637 1 37.9 311 ARG A O 1
ATOM 2282 N N . LEU A 1 312 ? 5.81 24.974 -26.275 1 35.46 312 LEU A N 1
ATOM 2283 C CA . LEU A 1 312 ? 4.821 24.611 -27.283 1 35.46 312 LEU A CA 1
ATOM 2284 C C . LEU A 1 312 ? 3.771 25.706 -27.435 1 35.46 312 LEU A C 1
ATOM 2286 O O . LEU A 1 312 ? 3.298 25.97 -28.543 1 35.46 312 LEU A O 1
ATOM 2290 N N . PHE A 1 313 ? 3.395 26.122 -26.311 1 36.3 313 PHE A N 1
ATOM 2291 C CA . PHE A 1 313 ? 2.52 27.28 -26.446 1 36.3 313 PHE A CA 1
ATOM 2292 C C . PHE A 1 313 ? 3.302 28.497 -26.925 1 36.3 313 PHE A C 1
ATOM 2294 O O . PHE A 1 313 ? 2.76 29.353 -27.627 1 36.3 313 PHE A O 1
ATOM 2301 N N . ASN A 1 314 ? 4.455 28.532 -26.436 1 34.55 314 ASN A N 1
ATOM 2302 C CA . ASN A 1 314 ? 5.187 29.68 -26.961 1 34.55 314 ASN A CA 1
ATOM 2303 C C . ASN A 1 314 ? 5.725 29.408 -28.363 1 34.55 314 ASN A C 1
ATOM 2305 O O . ASN A 1 314 ? 6.162 30.33 -29.054 1 34.55 314 ASN A O 1
ATOM 2309 N N . ALA A 1 315 ? 6.017 28.197 -28.637 1 37.16 315 ALA A N 1
ATOM 2310 C CA . ALA A 1 315 ? 6.422 27.951 -30.018 1 37.16 315 ALA A CA 1
ATOM 2311 C C . ALA A 1 315 ? 5.283 28.254 -30.987 1 37.16 315 ALA A C 1
ATOM 2313 O O . ALA A 1 315 ? 5.518 28.523 -32.167 1 37.16 315 ALA A O 1
ATOM 2314 N N . LYS A 1 316 ? 4.107 27.975 -30.562 1 38.14 316 LYS A N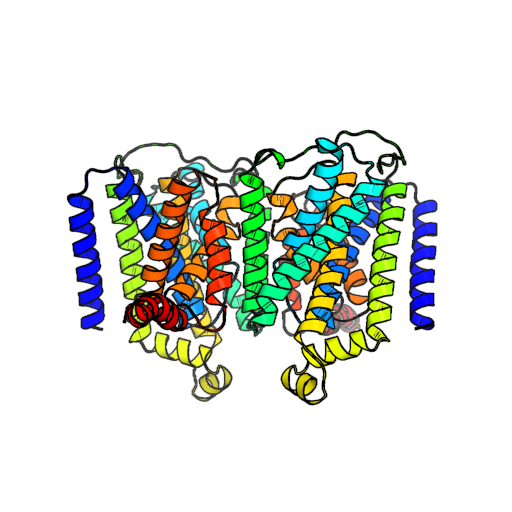 1
ATOM 2315 C CA . LYS A 1 316 ? 3.031 28.384 -31.461 1 38.14 316 LYS A CA 1
ATOM 2316 C C . LYS A 1 316 ? 3.048 29.893 -31.689 1 38.14 316 LYS A C 1
ATOM 2318 O O . LYS A 1 316 ? 2.531 30.379 -32.697 1 38.14 316 LYS A O 1
ATOM 2323 N N . GLU A 1 317 ? 3.601 30.456 -30.652 1 35.09 317 GLU A N 1
ATOM 2324 C CA . GLU A 1 317 ? 3.633 31.881 -30.968 1 35.09 317 GLU A CA 1
ATOM 2325 C C . GLU A 1 317 ? 4.744 32.2 -31.965 1 35.09 317 GLU A C 1
ATOM 2327 O O . GLU A 1 317 ? 4.696 33.224 -32.649 1 35.09 317 GLU A O 1
ATOM 2332 N N . ARG A 1 318 ? 5.741 31.219 -32.069 1 35.88 318 ARG A N 1
ATOM 2333 C CA . ARG A 1 318 ? 6.762 31.683 -33.003 1 35.88 318 ARG A CA 1
ATOM 2334 C C . ARG A 1 318 ? 6.386 31.337 -34.44 1 35.88 318 ARG A C 1
ATOM 2336 O O . ARG A 1 318 ? 6.996 31.841 -35.385 1 35.88 318 ARG A O 1
ATOM 2343 N N . THR A 1 319 ? 5.74 30.183 -34.576 1 35.4 319 THR A N 1
ATOM 2344 C CA . THR A 1 319 ? 5.471 29.94 -35.988 1 35.4 319 THR A CA 1
ATOM 2345 C C . THR A 1 319 ? 4.473 30.96 -36.532 1 35.4 319 THR A C 1
ATOM 2347 O O . THR A 1 319 ? 4.136 30.935 -37.717 1 35.4 319 THR A O 1
ATOM 2350 N N . ARG A 1 320 ? 3.758 31.472 -35.509 1 32.94 320 ARG A N 1
ATOM 2351 C CA . ARG A 1 320 ? 2.856 32.452 -36.106 1 32.94 320 ARG A CA 1
ATOM 2352 C C . ARG A 1 320 ? 3.589 33.751 -36.42 1 32.94 320 ARG A C 1
ATOM 2354 O O . ARG A 1 320 ? 2.993 34.696 -36.941 1 32.94 320 ARG A O 1
ATOM 2361 N N . VAL A 1 321 ? 4.93 33.65 -36.049 1 28.35 321 VAL A N 1
ATOM 2362 C CA . VAL A 1 321 ? 5.538 34.786 -36.733 1 28.35 321 VAL A CA 1
ATOM 2363 C C . VAL A 1 321 ? 6.188 34.32 -38.034 1 28.35 321 VAL A C 1
ATOM 2365 O O . VAL A 1 321 ? 6.849 33.28 -38.067 1 28.35 321 VAL A O 1
ATOM 2368 N N . MET B 1 1 ? 24.427 -25.548 -12.077 1 87.87 1 MET B N 1
ATOM 2369 C CA . MET B 1 1 ? 22.991 -25.67 -12.311 1 87.87 1 MET B CA 1
ATOM 2370 C C . MET B 1 1 ? 22.509 -27.085 -12.012 1 87.87 1 MET B C 1
ATOM 2372 O O . MET B 1 1 ? 21.368 -27.281 -11.592 1 87.87 1 MET B O 1
ATOM 2376 N N . GLY B 1 2 ? 23.415 -28.095 -12.044 1 90.42 2 GLY B N 1
ATOM 2377 C CA . GLY B 1 2 ? 23.019 -29.483 -11.869 1 90.42 2 GLY B CA 1
ATOM 2378 C C . GLY B 1 2 ? 22.49 -29.782 -10.478 1 90.42 2 GLY B C 1
ATOM 2379 O O . GLY B 1 2 ? 21.437 -30.405 -10.329 1 90.42 2 GLY B O 1
ATOM 2380 N N . LYS B 1 3 ? 23.123 -29.327 -9.48 1 94.55 3 LYS B N 1
ATOM 2381 C CA . LYS B 1 3 ? 22.689 -29.557 -8.105 1 94.55 3 LYS B CA 1
ATOM 2382 C C . LYS B 1 3 ? 21.344 -28.89 -7.834 1 94.55 3 LYS B C 1
ATOM 2384 O O . LYS B 1 3 ? 20.488 -29.46 -7.154 1 94.55 3 LYS B O 1
ATOM 2389 N N . ASP B 1 4 ? 21.153 -27.643 -8.359 1 96.67 4 ASP B N 1
ATOM 2390 C CA . ASP B 1 4 ? 19.881 -26.946 -8.191 1 96.67 4 ASP B CA 1
ATOM 2391 C C . ASP B 1 4 ? 18.74 -27.719 -8.848 1 96.67 4 ASP B C 1
ATOM 2393 O O . ASP B 1 4 ? 17.668 -27.873 -8.259 1 96.67 4 ASP B O 1
ATOM 2397 N N . LEU B 1 5 ? 19.011 -28.228 -10.025 1 97.47 5 LEU B N 1
ATOM 2398 C CA . LEU B 1 5 ? 17.985 -28.968 -10.751 1 97.47 5 LEU B CA 1
ATOM 2399 C C . LEU B 1 5 ? 17.585 -30.23 -9.993 1 97.47 5 LEU B C 1
ATOM 2401 O O . LEU B 1 5 ? 16.402 -30.573 -9.93 1 97.47 5 LEU B O 1
ATOM 2405 N N . LEU B 1 6 ? 18.581 -30.879 -9.403 1 97.61 6 LEU B N 1
ATOM 2406 C CA . LEU B 1 6 ? 18.318 -32.101 -8.65 1 97.61 6 LEU B CA 1
ATOM 2407 C C . LEU B 1 6 ? 17.491 -31.804 -7.405 1 97.61 6 LEU B C 1
ATOM 2409 O O . LEU B 1 6 ? 16.545 -32.532 -7.094 1 97.61 6 LEU B O 1
ATOM 2413 N N . THR B 1 7 ? 17.889 -30.772 -6.672 1 97.83 7 THR B N 1
ATOM 2414 C CA . THR B 1 7 ? 17.159 -30.432 -5.456 1 97.83 7 THR B CA 1
ATOM 2415 C C . THR B 1 7 ? 15.73 -30.006 -5.784 1 97.83 7 THR B C 1
ATOM 2417 O O . THR B 1 7 ? 14.799 -30.31 -5.036 1 97.83 7 THR B O 1
ATOM 2420 N N . ILE B 1 8 ? 15.547 -29.306 -6.885 1 98.49 8 ILE B N 1
ATOM 2421 C CA . ILE B 1 8 ? 14.217 -28.881 -7.309 1 98.49 8 ILE B CA 1
ATOM 2422 C C . ILE B 1 8 ? 13.383 -30.1 -7.693 1 98.49 8 ILE B C 1
ATOM 2424 O O . ILE B 1 8 ? 12.214 -30.205 -7.313 1 98.49 8 ILE B O 1
ATOM 2428 N N . ALA B 1 9 ? 14.023 -31.023 -8.432 1 98.19 9 ALA B N 1
ATOM 2429 C CA . ALA B 1 9 ? 13.336 -32.247 -8.834 1 98.19 9 ALA B CA 1
ATOM 2430 C C . ALA B 1 9 ? 12.95 -33.085 -7.619 1 98.19 9 ALA B C 1
ATOM 2432 O O . ALA B 1 9 ? 11.856 -33.652 -7.569 1 98.19 9 ALA B O 1
ATOM 2433 N N . LEU B 1 10 ? 13.836 -33.187 -6.659 1 98.21 10 LEU B N 1
ATOM 2434 C CA . LEU B 1 10 ? 13.563 -33.949 -5.446 1 98.21 10 LEU B CA 1
ATOM 2435 C C . LEU B 1 10 ? 12.431 -33.313 -4.646 1 98.21 10 LEU B C 1
ATOM 2437 O O . LEU B 1 10 ? 11.587 -34.017 -4.088 1 98.21 10 LEU B O 1
ATOM 2441 N N . PHE B 1 11 ? 12.496 -31.996 -4.548 1 98.08 11 PHE B N 1
ATOM 2442 C CA . PHE B 1 11 ? 11.416 -31.282 -3.875 1 98.08 11 PHE B CA 1
ATOM 2443 C C . PHE B 1 11 ? 10.076 -31.58 -4.537 1 98.08 11 PHE B C 1
ATOM 2445 O O . PHE B 1 11 ? 9.099 -31.9 -3.857 1 98.08 11 PHE B O 1
ATOM 2452 N N . GLY B 1 12 ? 10.013 -31.438 -5.92 1 98.41 12 GLY B N 1
ATOM 2453 C CA . GLY B 1 12 ? 8.792 -31.729 -6.655 1 98.41 12 GLY B CA 1
ATOM 2454 C C . GLY B 1 12 ? 8.298 -33.149 -6.452 1 98.41 12 GLY B C 1
ATOM 2455 O O . GLY B 1 12 ? 7.113 -33.369 -6.191 1 98.41 12 GLY B O 1
ATOM 2456 N N . ALA B 1 13 ? 9.201 -34.131 -6.504 1 98.19 13 ALA B N 1
ATOM 2457 C CA . ALA B 1 13 ? 8.849 -35.541 -6.354 1 98.19 13 ALA B CA 1
ATOM 2458 C C . ALA B 1 13 ? 8.338 -35.832 -4.946 1 98.19 13 ALA B C 1
ATOM 2460 O O . ALA B 1 13 ? 7.365 -36.569 -4.772 1 98.19 13 ALA B O 1
ATOM 2461 N N . ALA B 1 14 ? 9.02 -35.296 -3.98 1 97.76 14 ALA B N 1
ATOM 2462 C CA . ALA B 1 14 ? 8.61 -35.502 -2.593 1 97.76 14 ALA B CA 1
ATOM 2463 C C . ALA B 1 14 ? 7.206 -34.958 -2.349 1 97.76 14 ALA B C 1
ATOM 2465 O O . ALA B 1 14 ? 6.404 -35.582 -1.65 1 97.76 14 ALA B O 1
ATOM 2466 N N . LEU B 1 15 ? 6.955 -33.779 -2.895 1 97.9 15 LEU B N 1
ATOM 2467 C CA . LEU B 1 15 ? 5.651 -33.167 -2.671 1 97.9 15 LEU B CA 1
ATOM 2468 C C . LEU B 1 15 ? 4.557 -33.933 -3.408 1 97.9 15 LEU B C 1
ATOM 2470 O O . LEU B 1 15 ? 3.439 -34.066 -2.904 1 97.9 15 LEU B O 1
ATOM 2474 N N . VAL B 1 16 ? 4.858 -34.408 -4.67 1 97.49 16 VAL B N 1
ATOM 2475 C CA . VAL B 1 16 ? 3.895 -35.222 -5.404 1 97.49 16 VAL B CA 1
ATOM 2476 C C . VAL B 1 16 ? 3.565 -36.48 -4.603 1 97.49 16 VAL B C 1
ATOM 2478 O O . VAL B 1 16 ? 2.394 -36.841 -4.457 1 97.49 16 VAL B O 1
ATOM 2481 N N . ALA B 1 17 ? 4.548 -37.127 -4.051 1 97.15 17 ALA B N 1
ATOM 2482 C CA . ALA B 1 17 ? 4.353 -38.341 -3.263 1 97.15 17 ALA B CA 1
ATOM 2483 C C . ALA B 1 17 ? 3.551 -38.051 -1.997 1 97.15 17 ALA B C 1
ATOM 2485 O O . ALA B 1 17 ? 2.62 -38.787 -1.663 1 97.15 17 ALA B O 1
ATOM 2486 N N . ALA B 1 18 ? 3.903 -37.011 -1.304 1 96.01 18 ALA B N 1
ATOM 2487 C CA . ALA B 1 18 ? 3.215 -36.652 -0.067 1 96.01 18 ALA B CA 1
ATOM 2488 C C . ALA B 1 18 ? 1.744 -36.339 -0.329 1 96.01 18 ALA B C 1
ATOM 2490 O O . ALA B 1 18 ? 0.87 -36.745 0.441 1 96.01 18 ALA B O 1
ATOM 2491 N N . THR B 1 19 ? 1.516 -35.586 -1.394 1 96.09 19 THR B N 1
ATOM 2492 C CA . THR B 1 19 ? 0.151 -35.193 -1.723 1 96.09 19 THR B CA 1
ATOM 2493 C C . THR B 1 19 ? -0.664 -36.399 -2.18 1 96.09 19 THR B C 1
ATOM 2495 O O . THR B 1 19 ? -1.856 -36.5 -1.881 1 96.09 19 THR B O 1
ATOM 2498 N N . ALA B 1 20 ? -0.02 -37.345 -2.9 1 94.76 20 ALA B N 1
ATOM 2499 C CA . ALA B 1 20 ? -0.701 -38.547 -3.377 1 94.76 20 ALA B CA 1
ATOM 2500 C C . ALA B 1 20 ? -1.083 -39.458 -2.214 1 94.76 20 ALA B C 1
ATOM 2502 O O . ALA B 1 20 ? -2.096 -40.159 -2.274 1 94.76 20 ALA B O 1
ATOM 2503 N N . LEU B 1 21 ? -0.407 -39.339 -1.092 1 95.1 21 LEU B N 1
ATOM 2504 C CA . LEU B 1 21 ? -0.596 -40.265 0.019 1 95.1 21 LEU B CA 1
ATOM 2505 C C . LEU B 1 21 ? -1.459 -39.637 1.109 1 95.1 21 LEU B C 1
ATOM 2507 O O . LEU B 1 21 ? -1.867 -40.318 2.052 1 95.1 21 LEU B O 1
ATOM 2511 N N . THR B 1 22 ? -1.692 -38.392 1.019 1 93.93 22 THR B N 1
ATOM 2512 C CA . THR B 1 22 ? -2.455 -37.699 2.05 1 93.93 22 THR B CA 1
ATOM 2513 C C . THR B 1 22 ? -3.946 -37.713 1.722 1 93.93 22 THR B C 1
ATOM 2515 O O . THR B 1 22 ? -4.341 -37.413 0.593 1 93.93 22 THR B O 1
ATOM 2518 N N . GLU B 1 23 ? -4.854 -38.049 2.694 1 91.99 23 GLU B N 1
ATOM 2519 C CA . GLU B 1 23 ? -6.302 -38.066 2.506 1 91.99 23 GLU B CA 1
ATOM 2520 C C . GLU B 1 23 ? -6.974 -36.948 3.297 1 91.99 23 GLU B C 1
ATOM 2522 O O . GLU B 1 23 ? -8.159 -36.669 3.103 1 91.99 23 GLU B O 1
ATOM 2527 N N . SER B 1 24 ? -6.223 -36.293 4.081 1 93.34 24 SER B N 1
ATOM 2528 C CA . SER B 1 24 ? -6.76 -35.22 4.913 1 93.34 24 SER B CA 1
ATOM 2529 C C . SER B 1 24 ? -7.024 -33.963 4.091 1 93.34 24 SER B C 1
ATOM 2531 O O . SER B 1 24 ? -6.097 -33.381 3.523 1 93.34 24 SER B O 1
ATOM 2533 N N . GLY B 1 25 ? -8.295 -33.483 4.11 1 91.9 25 GLY B N 1
ATOM 2534 C CA . GLY B 1 25 ? -8.647 -32.248 3.426 1 91.9 25 GLY B CA 1
ATOM 2535 C C . GLY B 1 25 ? -7.942 -31.03 3.993 1 91.9 25 GLY B C 1
ATOM 2536 O O . GLY B 1 25 ? -7.528 -30.142 3.245 1 91.9 25 GLY B O 1
ATOM 2537 N N . VAL B 1 26 ? -7.811 -31.014 5.277 1 90.34 26 VAL B N 1
ATOM 2538 C CA . VAL B 1 26 ? -7.16 -29.903 5.962 1 90.34 26 VAL B CA 1
ATOM 2539 C C . VAL B 1 26 ? -5.692 -29.829 5.548 1 90.34 26 VAL B C 1
ATOM 2541 O O . VAL B 1 26 ? -5.179 -28.748 5.248 1 90.34 26 VAL B O 1
ATOM 2544 N N . ALA B 1 27 ? -5.014 -30.921 5.488 1 93.64 27 ALA B N 1
ATOM 2545 C CA . ALA B 1 27 ? -3.609 -30.977 5.092 1 93.64 27 ALA B CA 1
ATOM 2546 C C . ALA B 1 27 ? -3.432 -30.548 3.638 1 93.64 27 ALA B C 1
ATOM 2548 O O . ALA B 1 27 ? -2.487 -29.828 3.307 1 93.64 27 ALA B O 1
ATOM 2549 N N . LEU B 1 28 ? -4.348 -30.991 2.789 1 96.65 28 LEU B N 1
ATOM 2550 C CA . LEU B 1 28 ? -4.255 -30.639 1.376 1 96.65 28 LEU B CA 1
ATOM 2551 C C . LEU B 1 28 ? -4.474 -29.144 1.173 1 96.65 28 LEU B C 1
ATOM 2553 O O . LEU B 1 28 ? -3.803 -28.52 0.347 1 96.65 28 LEU B O 1
ATOM 2557 N N . THR B 1 29 ? -5.388 -28.608 1.922 1 94.09 29 THR B N 1
ATOM 2558 C CA . THR B 1 29 ? -5.609 -27.169 1.844 1 94.09 29 THR B CA 1
ATOM 2559 C C . THR B 1 29 ? -4.371 -26.405 2.305 1 94.09 29 THR B C 1
ATOM 2561 O O . THR B 1 29 ? -3.975 -25.419 1.68 1 94.09 29 THR B O 1
ATOM 2564 N N . PHE B 1 30 ? -3.732 -26.828 3.342 1 92.43 30 PHE B N 1
ATOM 2565 C CA . PHE B 1 30 ? -2.525 -26.197 3.862 1 92.43 30 PHE B CA 1
ATOM 2566 C C . PHE B 1 30 ? -1.414 -26.211 2.819 1 92.43 30 PHE B C 1
ATOM 2568 O O . PHE B 1 30 ? -0.755 -25.194 2.593 1 92.43 30 PHE B O 1
ATOM 2575 N N . VAL B 1 31 ? -1.235 -27.323 2.204 1 96.19 31 VAL B N 1
ATOM 2576 C CA . VAL B 1 31 ? -0.187 -27.46 1.198 1 96.19 31 VAL B CA 1
ATOM 2577 C C . VAL B 1 31 ? -0.481 -26.54 0.016 1 96.19 31 VAL B C 1
ATOM 2579 O O . VAL B 1 31 ? 0.414 -25.856 -0.484 1 96.19 31 VAL B O 1
ATOM 2582 N N . MET B 1 32 ? -1.734 -26.528 -0.416 1 96.87 32 MET B N 1
ATOM 2583 C CA . MET B 1 32 ? -2.126 -25.699 -1.553 1 96.87 32 MET B CA 1
ATOM 2584 C C . MET B 1 32 ? -1.852 -24.226 -1.272 1 96.87 32 MET B C 1
ATOM 2586 O O . MET B 1 32 ? -1.222 -23.542 -2.081 1 96.87 32 MET B O 1
ATOM 2590 N N . MET B 1 33 ? -2.216 -23.778 -0.095 1 94.84 33 MET B N 1
ATOM 2591 C CA . MET B 1 33 ? -2.072 -22.362 0.232 1 94.84 33 MET B CA 1
ATOM 2592 C C . MET B 1 33 ? -0.61 -22.007 0.483 1 94.84 33 MET B C 1
ATOM 2594 O O . MET B 1 33 ? -0.18 -20.889 0.194 1 94.84 33 MET B O 1
ATOM 2598 N N . SER B 1 34 ? 0.177 -22.918 0.99 1 95.41 34 SER B N 1
ATOM 2599 C CA . SER B 1 34 ? 1.612 -22.711 1.16 1 95.41 34 SER B CA 1
ATOM 2600 C C . SER B 1 34 ? 2.307 -22.529 -0.185 1 95.41 34 SER B C 1
ATOM 2602 O O . SER B 1 34 ? 3.155 -21.648 -0.337 1 95.41 34 SER B O 1
ATOM 2604 N N . LEU B 1 35 ? 1.938 -23.356 -1.121 1 98.14 35 LEU B N 1
ATOM 2605 C CA . LEU B 1 35 ? 2.519 -23.259 -2.456 1 98.14 35 LEU B CA 1
ATOM 2606 C C . LEU B 1 35 ? 2.1 -21.961 -3.138 1 98.14 35 LEU B C 1
ATOM 2608 O O . LEU B 1 35 ? 2.892 -21.35 -3.859 1 98.14 35 LEU B O 1
ATOM 2612 N N . TYR B 1 36 ? 0.868 -21.611 -2.893 1 97.71 36 TYR B N 1
ATOM 2613 C CA . TYR B 1 36 ? 0.372 -20.345 -3.42 1 97.71 36 TYR B CA 1
ATOM 2614 C C . TYR B 1 36 ? 1.195 -19.175 -2.894 1 97.71 36 TYR B C 1
ATOM 2616 O O . TYR B 1 36 ? 1.669 -18.342 -3.67 1 97.71 36 TYR B O 1
ATOM 2624 N N . ALA B 1 37 ? 1.443 -19.161 -1.638 1 96.05 37 ALA B N 1
ATOM 2625 C CA . ALA B 1 37 ? 2.257 -18.123 -1.011 1 96.05 37 ALA B CA 1
ATOM 2626 C C . ALA B 1 37 ? 3.696 -18.175 -1.514 1 96.05 37 ALA B C 1
ATOM 2628 O O . ALA B 1 37 ? 4.331 -17.136 -1.708 1 96.05 37 ALA B O 1
ATOM 2629 N N . ALA B 1 38 ? 4.18 -19.33 -1.7 1 98.15 38 ALA B N 1
ATOM 2630 C CA . ALA B 1 38 ? 5.541 -19.508 -2.198 1 98.15 38 ALA B CA 1
ATOM 2631 C C . ALA B 1 38 ? 5.688 -18.944 -3.609 1 98.15 38 ALA B C 1
ATOM 2633 O O . ALA B 1 38 ? 6.715 -18.35 -3.943 1 98.15 38 ALA B O 1
ATOM 2634 N N . LEU B 1 39 ? 4.668 -19.171 -4.408 1 98.8 39 LEU B N 1
ATOM 2635 C CA . LEU B 1 39 ? 4.71 -18.637 -5.765 1 98.8 39 LEU B CA 1
ATOM 2636 C C . LEU B 1 39 ? 4.745 -17.113 -5.749 1 98.8 39 LEU B C 1
ATOM 2638 O O . LEU B 1 39 ? 5.538 -16.498 -6.467 1 98.8 39 LEU B O 1
ATOM 2642 N N . LEU B 1 40 ? 3.931 -16.518 -4.924 1 98.33 40 LEU B N 1
ATOM 2643 C CA . LEU B 1 40 ? 3.914 -15.065 -4.791 1 98.33 40 LEU B CA 1
ATOM 2644 C C . LEU B 1 40 ? 5.285 -14.543 -4.372 1 98.33 40 LEU B C 1
ATOM 2646 O O . LEU B 1 40 ? 5.8 -13.594 -4.968 1 98.33 40 LEU B O 1
ATOM 2650 N N . SER B 1 41 ? 5.861 -15.194 -3.422 1 97.84 41 SER B N 1
ATOM 2651 C CA . SER B 1 41 ? 7.134 -14.749 -2.865 1 97.84 41 SER B CA 1
ATOM 2652 C C . SER B 1 41 ? 8.273 -14.95 -3.859 1 97.84 41 SER B C 1
ATOM 2654 O O . SER B 1 41 ? 9.159 -14.101 -3.975 1 97.84 41 SER B O 1
ATOM 2656 N N . GLN B 1 42 ? 8.215 -16.057 -4.545 1 98.72 42 GLN B N 1
ATOM 2657 C CA . GLN B 1 42 ? 9.238 -16.318 -5.551 1 98.72 42 GLN B CA 1
ATOM 2658 C C . GLN B 1 42 ? 9.15 -15.315 -6.698 1 98.72 42 GLN B C 1
ATOM 2660 O O . GLN B 1 42 ? 10.173 -14.89 -7.239 1 98.72 42 GLN B O 1
ATOM 2665 N N . ALA B 1 43 ? 7.933 -15.029 -7.111 1 98.83 43 ALA B N 1
ATOM 2666 C CA . ALA B 1 43 ? 7.717 -14.048 -8.172 1 98.83 43 ALA B CA 1
ATOM 2667 C C . ALA B 1 43 ? 8.311 -12.693 -7.796 1 98.83 43 ALA B C 1
ATOM 2669 O O . ALA B 1 43 ? 9.039 -12.087 -8.586 1 98.83 43 ALA B O 1
ATOM 2670 N N . TRP B 1 44 ? 8.079 -12.249 -6.619 1 98.33 44 TRP B N 1
ATOM 2671 C CA . TRP B 1 44 ? 8.591 -10.966 -6.149 1 98.33 44 TRP B CA 1
ATOM 2672 C C . TRP B 1 44 ? 10.11 -11.003 -6.016 1 98.33 44 TRP B C 1
ATOM 2674 O O . TRP B 1 44 ? 10.788 -10.013 -6.304 1 98.33 44 TRP B O 1
ATOM 2684 N N . ASN B 1 45 ? 10.667 -12.147 -5.623 1 98.23 45 ASN B N 1
ATOM 2685 C CA . ASN B 1 45 ? 12.094 -12.337 -5.381 1 98.23 45 ASN B CA 1
ATOM 2686 C C . ASN B 1 45 ? 12.912 -12.116 -6.651 1 98.23 45 ASN B C 1
ATOM 2688 O O . ASN B 1 45 ? 14.062 -11.679 -6.584 1 98.23 45 ASN B O 1
ATOM 2692 N N . ILE B 1 46 ? 12.319 -12.36 -7.745 1 98.47 46 ILE B N 1
ATOM 2693 C CA . ILE B 1 46 ? 13.005 -12.198 -9.022 1 98.47 46 ILE B CA 1
ATOM 2694 C C . ILE B 1 46 ? 13.383 -10.732 -9.223 1 98.47 46 ILE B C 1
ATOM 2696 O O . ILE B 1 46 ? 14.533 -10.419 -9.542 1 98.47 46 ILE B O 1
ATOM 2700 N N . LEU B 1 47 ? 12.444 -9.871 -8.973 1 98.19 47 LEU B N 1
ATOM 2701 C CA . LEU B 1 47 ? 12.69 -8.449 -9.186 1 98.19 47 LEU B CA 1
ATOM 2702 C C . LEU B 1 47 ? 13.279 -7.805 -7.935 1 98.19 47 LEU B C 1
ATOM 2704 O O . LEU B 1 47 ? 14.297 -7.114 -8.009 1 98.19 47 LEU B O 1
ATOM 2708 N N . GLY B 1 48 ? 12.648 -8.04 -6.86 1 96.81 48 GLY B N 1
ATOM 2709 C CA . GLY B 1 48 ? 13.064 -7.414 -5.615 1 96.81 48 GLY B CA 1
ATOM 2710 C C . GLY B 1 48 ? 14.331 -8.016 -5.038 1 96.81 48 GLY B C 1
ATOM 2711 O O . GLY B 1 48 ? 15.208 -7.292 -4.563 1 96.81 48 GLY B O 1
ATOM 2712 N N . GLY B 1 49 ? 14.416 -9.289 -5 1 95.89 49 GLY B N 1
ATOM 2713 C CA . GLY B 1 49 ? 15.557 -9.974 -4.413 1 95.89 49 GLY B CA 1
ATOM 2714 C C . GLY B 1 49 ? 16.797 -9.922 -5.285 1 95.89 49 GLY B C 1
ATOM 2715 O O . GLY B 1 49 ? 17.816 -9.35 -4.89 1 95.89 49 GLY B O 1
ATOM 2716 N N . TYR B 1 50 ? 16.68 -10.401 -6.479 1 97.42 50 TYR B N 1
ATOM 2717 C CA . TYR B 1 50 ? 17.824 -10.471 -7.38 1 97.42 50 TYR B CA 1
ATOM 2718 C C . TYR B 1 50 ? 18.08 -9.123 -8.043 1 97.42 50 TYR B C 1
ATOM 2720 O O . TYR B 1 50 ? 19.23 -8.757 -8.297 1 97.42 50 TYR B O 1
ATOM 2728 N N . GLY B 1 51 ? 17.053 -8.409 -8.264 1 96.76 51 GLY B N 1
ATOM 2729 C CA . GLY B 1 51 ? 17.206 -7.166 -9.003 1 96.76 51 GLY B CA 1
ATOM 2730 C C . GLY B 1 51 ? 17.299 -5.946 -8.106 1 96.76 51 GLY B C 1
ATOM 2731 O O . GLY B 1 51 ? 17.709 -4.872 -8.551 1 96.76 51 GLY B O 1
ATOM 2732 N N . GLY B 1 52 ? 16.826 -6.054 -6.9 1 95.82 52 GLY B N 1
ATOM 2733 C CA . GLY B 1 52 ? 16.926 -4.954 -5.953 1 95.82 52 GLY B CA 1
ATOM 2734 C C . GLY B 1 52 ? 15.86 -3.894 -6.154 1 95.82 52 GLY B C 1
ATOM 2735 O O . GLY B 1 52 ? 15.941 -2.807 -5.578 1 95.82 52 GLY B O 1
ATOM 2736 N N . GLN B 1 53 ? 14.927 -4.165 -7.021 1 95.38 53 GLN B N 1
ATOM 2737 C CA . GLN B 1 53 ? 13.811 -3.249 -7.231 1 95.38 53 GLN B CA 1
ATOM 2738 C C . GLN B 1 53 ? 12.642 -3.585 -6.31 1 95.38 53 GLN B C 1
ATOM 2740 O O . GLN B 1 53 ? 11.856 -4.489 -6.601 1 95.38 53 GLN B O 1
ATOM 2745 N N . LEU B 1 54 ? 12.46 -2.86 -5.25 1 94.01 54 LEU B N 1
ATOM 2746 C CA . LEU B 1 54 ? 11.456 -3.158 -4.233 1 94.01 54 LEU B CA 1
ATOM 2747 C C . LEU B 1 54 ? 10.096 -2.594 -4.631 1 94.01 54 LEU B C 1
ATOM 2749 O O . LEU B 1 54 ? 9.78 -1.444 -4.318 1 94.01 54 LEU B O 1
ATOM 2753 N N . SER B 1 55 ? 9.366 -3.399 -5.227 1 95.07 55 SER B N 1
ATOM 2754 C CA . SER B 1 55 ? 8.02 -3.024 -5.648 1 95.07 55 SER B CA 1
ATOM 2755 C C . SER B 1 55 ? 7.004 -3.275 -4.539 1 95.07 55 SER B C 1
ATOM 2757 O O . SER B 1 55 ? 6.966 -4.363 -3.959 1 95.07 55 SER B O 1
ATOM 2759 N N . PHE B 1 56 ? 6.141 -2.291 -4.291 1 92.94 56 PHE B N 1
ATOM 2760 C CA . PHE B 1 56 ? 5.086 -2.459 -3.299 1 92.94 56 PHE B CA 1
ATOM 2761 C C . PHE B 1 56 ? 3.731 -2.635 -3.974 1 92.94 56 PHE B C 1
ATOM 2763 O O . PHE B 1 56 ? 2.698 -2.681 -3.303 1 92.94 56 PHE B O 1
ATOM 2770 N N . GLY B 1 57 ? 3.755 -2.749 -5.293 1 94.85 57 GLY B N 1
ATOM 2771 C CA . GLY B 1 57 ? 2.515 -2.837 -6.048 1 94.85 57 GLY B CA 1
ATOM 2772 C C . GLY B 1 57 ? 2.437 -4.072 -6.925 1 94.85 57 GLY B C 1
ATOM 2773 O O . GLY B 1 57 ? 1.887 -4.023 -8.027 1 94.85 57 GLY B O 1
ATOM 2774 N N . HIS B 1 58 ? 2.975 -5.152 -6.516 1 97.91 58 HIS B N 1
ATOM 2775 C CA . HIS B 1 58 ? 2.921 -6.374 -7.31 1 97.91 58 HIS B CA 1
ATOM 2776 C C . HIS B 1 58 ? 1.491 -6.892 -7.429 1 97.91 58 HIS B C 1
ATOM 2778 O O . HIS B 1 58 ? 1.185 -7.682 -8.324 1 97.91 58 HIS B O 1
ATOM 2784 N N . ALA B 1 59 ? 0.687 -6.422 -6.587 1 97.76 59 ALA B N 1
ATOM 2785 C CA . ALA B 1 59 ? -0.731 -6.751 -6.702 1 97.76 59 ALA B CA 1
ATOM 2786 C C . ALA B 1 59 ? -1.273 -6.371 -8.077 1 97.76 59 ALA B C 1
ATOM 2788 O O . ALA B 1 59 ? -2.215 -6.994 -8.574 1 97.76 59 ALA B O 1
ATOM 2789 N N . LEU B 1 60 ? -0.669 -5.409 -8.65 1 97.83 60 LEU B N 1
ATOM 2790 C CA . LEU B 1 60 ? -1.058 -4.994 -9.993 1 97.83 60 LEU B CA 1
ATOM 2791 C C . LEU B 1 60 ? -1.011 -6.171 -10.962 1 97.83 60 LEU B C 1
ATOM 2793 O O . LEU B 1 60 ? -1.983 -6.433 -11.675 1 97.83 60 LEU B O 1
ATOM 2797 N N . PHE B 1 61 ? 0.056 -6.869 -10.931 1 98.88 61 PHE B N 1
ATOM 2798 C CA . PHE B 1 61 ? 0.266 -7.958 -11.878 1 98.88 61 PHE B CA 1
ATOM 2799 C C . PHE B 1 61 ? -0.61 -9.155 -11.53 1 98.88 61 PHE B C 1
ATOM 2801 O O . PHE B 1 61 ? -1.149 -9.816 -12.421 1 98.88 61 PHE B O 1
ATOM 2808 N N . PHE B 1 62 ? -0.774 -9.405 -10.275 1 98.81 62 PHE B N 1
ATOM 2809 C CA . PHE B 1 62 ? -1.7 -10.428 -9.804 1 98.81 62 PHE B CA 1
ATOM 2810 C C . PHE B 1 62 ? -3.113 -10.153 -10.307 1 98.81 62 PHE B C 1
ATOM 2812 O O . PHE B 1 62 ? -3.764 -11.042 -10.859 1 98.81 62 PHE B O 1
ATOM 2819 N N . GLY B 1 63 ? -3.534 -8.928 -10.102 1 98.8 63 GLY B N 1
ATOM 2820 C CA . GLY B 1 63 ? -4.875 -8.539 -10.51 1 98.8 63 GLY B CA 1
ATOM 2821 C C . GLY B 1 63 ? -5.093 -8.632 -12.009 1 98.8 63 GLY B C 1
ATOM 2822 O O . GLY B 1 63 ? -6.149 -9.079 -12.461 1 98.8 63 GLY B O 1
ATOM 2823 N N . VAL B 1 64 ? -4.124 -8.228 -12.754 1 98.78 64 VAL B N 1
ATOM 2824 C CA . VAL B 1 64 ? -4.221 -8.319 -14.207 1 98.78 64 VAL B CA 1
ATOM 2825 C C . VAL B 1 64 ? -4.393 -9.778 -14.623 1 98.78 64 VAL B C 1
ATOM 2827 O O . VAL B 1 64 ? -5.243 -10.096 -15.458 1 98.78 64 VAL B O 1
ATOM 2830 N N . GLY B 1 65 ? -3.625 -10.639 -14.039 1 98.85 65 GLY B N 1
ATOM 2831 C CA . GLY B 1 65 ? -3.758 -12.055 -14.34 1 98.85 65 GLY B CA 1
ATOM 2832 C C . GLY B 1 65 ? -5.115 -12.621 -13.965 1 98.85 65 GLY B C 1
ATOM 2833 O O . GLY B 1 65 ? -5.717 -13.368 -14.738 1 98.85 65 GLY B O 1
ATOM 2834 N N . ALA B 1 66 ? -5.597 -12.28 -12.79 1 98.73 66 ALA B N 1
ATOM 2835 C CA . ALA B 1 66 ? -6.878 -12.781 -12.299 1 98.73 66 ALA B CA 1
ATOM 2836 C C . ALA B 1 66 ? -8.026 -12.324 -13.194 1 98.73 66 ALA B C 1
ATOM 2838 O O . ALA B 1 66 ? -8.851 -13.136 -13.618 1 98.73 66 ALA B O 1
ATOM 2839 N N . TYR B 1 67 ? -8.039 -11.077 -13.525 1 98.58 67 TYR B N 1
ATOM 2840 C CA . TYR B 1 67 ? -9.127 -10.534 -14.331 1 98.58 67 TYR B CA 1
ATOM 2841 C C . TYR B 1 67 ? -9.033 -11.022 -15.772 1 98.58 67 TYR B C 1
ATOM 2843 O O . TYR B 1 67 ? -10.053 -11.299 -16.407 1 98.58 67 TYR B O 1
ATOM 2851 N N . ALA B 1 68 ? -7.784 -11.064 -16.312 1 98.66 68 ALA B N 1
ATOM 2852 C CA . ALA B 1 68 ? -7.635 -11.581 -17.67 1 98.66 68 ALA B CA 1
ATOM 2853 C C . ALA B 1 68 ? -8.165 -13.008 -17.775 1 98.66 68 ALA B C 1
ATOM 2855 O O . ALA B 1 68 ? -8.858 -13.351 -18.735 1 98.66 68 ALA B O 1
ATOM 2856 N N . GLN B 1 69 ? -7.852 -13.845 -16.807 1 98.64 69 GLN B N 1
ATOM 2857 C CA . GLN B 1 69 ? -8.338 -15.22 -16.766 1 98.64 69 GLN B CA 1
ATOM 2858 C C . GLN B 1 69 ? -9.862 -15.264 -16.706 1 98.64 69 GLN B C 1
ATOM 2860 O O . GLN B 1 69 ? -10.501 -15.945 -17.511 1 98.64 69 GLN B O 1
ATOM 2865 N N . ALA B 1 70 ? -10.451 -14.533 -15.814 1 98.2 70 ALA B N 1
ATOM 2866 C CA . ALA B 1 70 ? -11.896 -14.541 -15.6 1 98.2 70 ALA B CA 1
ATOM 2867 C C . ALA B 1 70 ? -12.634 -13.991 -16.817 1 98.2 70 ALA B C 1
ATOM 2869 O O . ALA B 1 70 ? -13.601 -14.593 -17.289 1 98.2 70 ALA B O 1
ATOM 2870 N N . LEU B 1 71 ? -12.161 -12.887 -17.341 1 98.22 71 LEU B N 1
ATOM 2871 C CA . LEU B 1 71 ? -12.849 -12.22 -18.441 1 98.22 71 LEU B CA 1
ATOM 2872 C C . LEU B 1 71 ? -12.747 -13.04 -19.722 1 98.22 71 LEU B C 1
ATOM 2874 O O . LEU B 1 71 ? -13.69 -13.079 -20.516 1 98.22 71 LEU B O 1
ATOM 2878 N N . ALA B 1 72 ? -11.585 -13.642 -19.962 1 98.09 72 ALA B N 1
ATOM 2879 C CA . ALA B 1 72 ? -11.443 -14.508 -21.129 1 98.09 72 ALA B CA 1
ATOM 2880 C C . ALA B 1 72 ? -12.453 -15.651 -21.09 1 98.09 72 ALA B C 1
ATOM 2882 O O . ALA B 1 72 ? -13.045 -16.001 -22.114 1 98.09 72 ALA B O 1
ATOM 2883 N N . GLN B 1 73 ? -12.674 -16.192 -19.92 1 97.32 73 GLN B N 1
ATOM 2884 C CA . GLN B 1 73 ? -13.599 -17.31 -19.771 1 97.32 73 GLN B CA 1
ATOM 2885 C C . GLN B 1 73 ? -15.049 -16.838 -19.832 1 97.32 73 GLN B C 1
ATOM 2887 O O . GLN B 1 73 ? -15.869 -17.423 -20.542 1 97.32 73 GLN B O 1
ATOM 2892 N N . LEU B 1 74 ? -15.368 -15.798 -19.162 1 96.33 74 LEU B N 1
ATOM 2893 C CA . LEU B 1 74 ? -16.749 -15.363 -18.981 1 96.33 74 LEU B CA 1
ATOM 2894 C C . LEU B 1 74 ? -17.245 -14.607 -20.209 1 96.33 74 LEU B C 1
ATOM 2896 O O . LEU B 1 74 ? -18.38 -14.807 -20.65 1 96.33 74 LEU B O 1
ATOM 2900 N N . ASN B 1 75 ? -16.427 -13.697 -20.719 1 94.39 75 ASN B N 1
ATOM 2901 C CA . ASN B 1 75 ? -16.874 -12.798 -21.778 1 94.39 75 ASN B CA 1
ATOM 2902 C C . ASN B 1 75 ? -16.51 -13.334 -23.159 1 94.39 75 ASN B C 1
ATOM 2904 O O . ASN B 1 75 ? -17.23 -13.099 -24.131 1 94.39 75 ASN B O 1
ATOM 2908 N N . LEU B 1 76 ? -15.429 -14.06 -23.239 1 95.11 76 LEU B N 1
ATOM 2909 C CA . LEU B 1 76 ? -14.97 -14.491 -24.555 1 95.11 76 LEU B CA 1
ATOM 2910 C C . LEU B 1 76 ? -15.163 -15.993 -24.734 1 95.11 76 LEU B C 1
ATOM 2912 O O . LEU B 1 76 ? -14.937 -16.527 -25.822 1 95.11 76 LEU B O 1
ATOM 2916 N N . GLY B 1 77 ? -15.47 -16.687 -23.68 1 95.06 77 GLY B N 1
ATOM 2917 C CA . GLY B 1 77 ? -15.73 -18.116 -23.754 1 95.06 77 GLY B CA 1
ATOM 2918 C C . GLY B 1 77 ? -14.483 -18.935 -24.031 1 95.06 77 GLY B C 1
ATOM 2919 O O . GLY B 1 77 ? -14.57 -20.053 -24.543 1 95.06 77 GLY B O 1
ATOM 2920 N N . ILE B 1 78 ? -13.417 -18.4 -23.751 1 97.2 78 ILE B N 1
ATOM 2921 C CA . ILE B 1 78 ? -12.15 -19.068 -24.027 1 97.2 78 ILE B CA 1
ATOM 2922 C C . ILE B 1 78 ? -11.906 -20.159 -22.986 1 97.2 78 ILE B C 1
ATOM 2924 O O . ILE B 1 78 ? -12.158 -19.958 -21.796 1 97.2 78 ILE B O 1
ATOM 2928 N N . ASN B 1 79 ? -11.411 -21.274 -23.482 1 97.49 79 ASN B N 1
ATOM 2929 C CA . ASN B 1 79 ? -11.022 -22.361 -22.59 1 97.49 79 ASN B CA 1
ATOM 2930 C C . ASN B 1 79 ? -10.003 -21.898 -21.553 1 97.49 79 ASN B C 1
ATOM 2932 O O . ASN B 1 79 ? -9.078 -21.151 -21.876 1 97.49 79 ASN B O 1
ATOM 2936 N N . PRO B 1 80 ? -10.217 -22.29 -20.304 1 97.88 80 PRO B N 1
ATOM 2937 C CA . PRO B 1 80 ? -9.335 -21.806 -19.24 1 97.88 80 PRO B CA 1
ATOM 2938 C C . PRO B 1 80 ? -7.866 -22.136 -19.495 1 97.88 80 PRO B C 1
ATOM 2940 O O . PRO B 1 80 ? -6.981 -21.362 -19.121 1 97.88 80 PRO B O 1
ATOM 2943 N N . TRP B 1 81 ? -7.541 -23.235 -20.142 1 98.41 81 TRP B N 1
ATOM 2944 C CA . TRP B 1 81 ? -6.159 -23.62 -20.407 1 98.41 81 TRP B CA 1
ATOM 2945 C C . TRP B 1 81 ? -5.522 -22.69 -21.434 1 98.41 81 TRP B C 1
ATOM 2947 O O . TRP B 1 81 ? -4.309 -22.466 -21.409 1 98.41 81 TRP B O 1
ATOM 2957 N N . LEU B 1 82 ? -6.3 -22.131 -22.332 1 98.17 82 LEU B N 1
ATOM 2958 C CA . LEU B 1 82 ? -5.823 -21.148 -23.299 1 98.17 82 LEU B CA 1
ATOM 2959 C C . LEU B 1 82 ? -5.785 -19.753 -22.683 1 98.17 82 LEU B C 1
ATOM 2961 O O . LEU B 1 82 ? -4.918 -18.944 -23.02 1 98.17 82 LEU B O 1
ATOM 2965 N N . ALA B 1 83 ? -6.731 -19.499 -21.757 1 98.67 83 ALA B N 1
ATOM 2966 C CA . ALA B 1 83 ? -6.793 -18.205 -21.081 1 98.67 83 ALA B CA 1
ATOM 2967 C C . ALA B 1 83 ? -5.58 -17.999 -20.178 1 98.67 83 ALA B C 1
ATOM 2969 O O . ALA B 1 83 ? -5.122 -16.869 -19.991 1 98.67 83 ALA B O 1
ATOM 2970 N N . LEU B 1 84 ? -5.063 -19.078 -19.715 1 98.66 84 LEU B N 1
ATOM 2971 C CA . LEU B 1 84 ? -3.979 -19.015 -18.741 1 98.66 84 LEU B CA 1
ATOM 2972 C C . LEU B 1 84 ? -2.736 -18.378 -19.352 1 98.66 84 LEU B C 1
ATOM 2974 O O . LEU B 1 84 ? -2.222 -17.385 -18.832 1 98.66 84 LEU B O 1
ATOM 2978 N N . PRO B 1 85 ? -2.18 -18.843 -20.511 1 98.56 85 PRO B N 1
ATOM 2979 C CA . PRO B 1 85 ? -1.018 -18.175 -21.103 1 98.56 85 PRO B CA 1
ATOM 2980 C C . PRO B 1 85 ? -1.316 -16.738 -21.526 1 98.56 85 PRO B C 1
ATOM 2982 O O . PRO B 1 85 ? -0.427 -15.883 -21.492 1 98.56 85 PRO B O 1
ATOM 2985 N N . MET B 1 86 ? -2.535 -16.452 -21.86 1 98.45 86 MET B N 1
ATOM 2986 C CA . MET B 1 86 ? -2.908 -15.082 -22.201 1 98.45 86 MET B CA 1
ATOM 2987 C C . MET B 1 86 ? -2.817 -14.173 -20.98 1 98.45 86 MET B C 1
ATOM 2989 O O . MET B 1 86 ? -2.323 -13.048 -21.073 1 98.45 86 MET B O 1
ATOM 2993 N N . ALA B 1 87 ? -3.333 -14.671 -19.847 1 98.82 87 ALA B N 1
ATOM 2994 C CA . ALA B 1 87 ? -3.266 -13.918 -18.597 1 98.82 87 ALA B CA 1
ATOM 2995 C C . ALA B 1 87 ? -1.818 -13.643 -18.2 1 98.82 87 ALA B C 1
ATOM 2997 O O . ALA B 1 87 ? -1.479 -12.525 -17.804 1 98.82 87 ALA B O 1
ATOM 2998 N N . ILE B 1 88 ? -0.968 -14.633 -18.35 1 98.88 88 ILE B N 1
ATOM 2999 C CA . ILE B 1 88 ? 0.444 -14.518 -18.003 1 98.88 88 ILE B CA 1
ATOM 3000 C C . ILE B 1 88 ? 1.122 -13.509 -18.928 1 98.88 88 ILE B C 1
ATOM 3002 O O . ILE B 1 88 ? 1.867 -12.64 -18.469 1 98.88 88 ILE B O 1
ATOM 3006 N N . ALA B 1 89 ? 0.817 -13.564 -20.214 1 98.83 89 ALA B N 1
ATOM 3007 C CA . ALA B 1 89 ? 1.392 -12.654 -21.201 1 98.83 89 ALA B CA 1
ATOM 3008 C C . ALA B 1 89 ? 0.949 -11.216 -20.946 1 98.83 89 ALA B C 1
ATOM 3010 O O . ALA B 1 89 ? 1.748 -10.284 -21.059 1 98.83 89 ALA B O 1
ATOM 3011 N N . LEU B 1 90 ? -0.32 -11.071 -20.631 1 98.79 90 LEU B N 1
ATOM 3012 C CA . LEU B 1 90 ? -0.831 -9.731 -20.365 1 98.79 90 LEU B CA 1
ATOM 3013 C C . LEU B 1 90 ? -0.175 -9.136 -19.123 1 98.79 90 LEU B C 1
ATOM 3015 O O . LEU B 1 90 ? 0.144 -7.945 -19.094 1 98.79 90 LEU B O 1
ATOM 3019 N N . GLY B 1 91 ? -0.046 -9.969 -18.072 1 98.78 91 GLY B N 1
ATOM 3020 C CA . GLY B 1 91 ? 0.671 -9.508 -16.894 1 98.78 91 GLY B CA 1
ATOM 3021 C C . GLY B 1 91 ? 2.095 -9.08 -17.192 1 98.78 91 GLY B C 1
ATOM 3022 O O . GLY B 1 91 ? 2.551 -8.041 -16.71 1 98.78 91 GLY B O 1
ATOM 3023 N N . ALA B 1 92 ? 2.787 -9.845 -18.007 1 98.84 92 ALA B N 1
ATOM 3024 C CA . ALA B 1 92 ? 4.151 -9.505 -18.406 1 98.84 92 ALA B CA 1
ATOM 3025 C C . ALA B 1 92 ? 4.183 -8.196 -19.189 1 98.84 92 ALA B C 1
ATOM 3027 O O . ALA B 1 92 ? 5.079 -7.37 -18.993 1 98.84 92 ALA B O 1
ATOM 3028 N N . LEU B 1 93 ? 3.244 -7.99 -20.039 1 98.81 93 LEU B N 1
ATOM 3029 C CA . LEU B 1 93 ? 3.169 -6.776 -20.845 1 98.81 93 LEU B CA 1
ATOM 3030 C C . LEU B 1 93 ? 2.931 -5.554 -19.965 1 98.81 93 LEU B C 1
ATOM 3032 O O . LEU B 1 93 ? 3.545 -4.505 -20.174 1 98.81 93 LEU B O 1
ATOM 3036 N N . VAL B 1 94 ? 2.049 -5.71 -18.999 1 98.4 94 VAL B N 1
ATOM 3037 C CA . VAL B 1 94 ? 1.807 -4.61 -18.071 1 98.4 94 VAL B CA 1
ATOM 3038 C C . VAL B 1 94 ? 3.066 -4.341 -17.25 1 98.4 94 VAL B C 1
ATOM 3040 O O . VAL B 1 94 ? 3.392 -3.187 -16.962 1 98.4 94 VAL B O 1
ATOM 3043 N N . GLY B 1 95 ? 3.723 -5.437 -16.859 1 98.32 95 GLY B N 1
ATOM 3044 C CA . GLY B 1 95 ? 5.008 -5.269 -16.199 1 98.32 95 GLY B CA 1
ATOM 3045 C C . GLY B 1 95 ? 6.006 -4.482 -17.028 1 98.32 95 GLY B C 1
ATOM 3046 O O . GLY B 1 95 ? 6.673 -3.581 -16.515 1 98.32 95 GLY B O 1
ATOM 3047 N N . LEU B 1 96 ? 6.067 -4.734 -18.312 1 98.29 96 LEU B N 1
ATOM 3048 C CA . LEU B 1 96 ? 6.961 -4.014 -19.213 1 98.29 96 LEU B CA 1
ATOM 3049 C C . LEU B 1 96 ? 6.548 -2.551 -19.334 1 98.29 96 LEU B C 1
ATOM 3051 O O . LEU B 1 96 ? 7.402 -1.663 -19.386 1 98.29 96 LEU B O 1
ATOM 3055 N N . ALA B 1 97 ? 5.306 -2.344 -19.372 1 96.3 97 ALA B N 1
ATOM 3056 C CA . ALA B 1 97 ? 4.818 -0.971 -19.477 1 96.3 97 ALA B CA 1
ATOM 3057 C C . ALA B 1 97 ? 5.167 -0.168 -18.227 1 96.3 97 ALA B C 1
ATOM 3059 O O . ALA B 1 97 ? 5.714 0.933 -18.322 1 96.3 97 ALA B O 1
ATOM 3060 N N . VAL B 1 98 ? 4.892 -0.742 -17.096 1 93.8 98 VAL B N 1
ATOM 3061 C CA . VAL B 1 98 ? 5.173 -0.073 -15.83 1 93.8 98 VAL B CA 1
ATOM 3062 C C . VAL B 1 98 ? 6.681 0.097 -15.659 1 93.8 98 VAL B C 1
ATOM 3064 O O . VAL B 1 98 ? 7.151 1.165 -15.26 1 93.8 98 VAL B O 1
ATOM 3067 N N . GLY B 1 99 ? 7.396 -0.986 -15.956 1 94.38 99 GLY B N 1
ATOM 3068 C CA . GLY B 1 99 ? 8.846 -0.901 -15.898 1 94.38 99 GLY B CA 1
ATOM 3069 C C . GLY B 1 99 ? 9.422 0.125 -16.857 1 94.38 99 GLY B C 1
ATOM 3070 O O . GLY B 1 99 ? 10.321 0.886 -16.493 1 94.38 99 GLY B O 1
ATOM 3071 N N . GLY B 1 100 ? 8.923 0.133 -18.084 1 93.37 100 GLY B N 1
ATOM 3072 C CA . GLY B 1 100 ? 9.371 1.12 -19.053 1 93.37 100 GLY B CA 1
ATOM 3073 C C . GLY B 1 100 ? 9.164 2.549 -18.588 1 93.37 100 GLY B C 1
ATOM 3074 O O . GLY B 1 100 ? 10.054 3.39 -18.733 1 93.37 100 GLY B O 1
ATOM 3075 N N . LEU B 1 101 ? 8.12 2.743 -17.969 1 87.68 101 LEU B N 1
ATOM 3076 C CA . LEU B 1 101 ? 7.787 4.084 -17.5 1 87.68 101 LEU B CA 1
ATOM 3077 C C . LEU B 1 101 ? 8.633 4.461 -16.288 1 87.68 101 LEU B C 1
ATOM 3079 O O . LEU B 1 101 ? 9.034 5.618 -16.142 1 87.68 101 LEU B O 1
ATOM 3083 N N . THR B 1 102 ? 8.926 3.557 -15.44 1 90.43 102 THR B N 1
ATOM 3084 C CA . THR B 1 102 ? 9.582 3.867 -14.174 1 90.43 102 THR B CA 1
ATOM 3085 C C . THR B 1 102 ? 11.099 3.843 -14.331 1 90.43 102 THR B C 1
ATOM 3087 O O . THR B 1 102 ? 11.787 4.777 -13.911 1 90.43 102 THR B O 1
ATOM 3090 N N . PHE B 1 103 ? 11.627 2.852 -15.038 1 92.2 103 PHE B N 1
ATOM 3091 C CA . PHE B 1 103 ? 13.073 2.681 -15.116 1 92.2 103 PHE B CA 1
ATOM 3092 C C . PHE B 1 103 ? 13.675 3.629 -16.146 1 92.2 103 PHE B C 1
ATOM 3094 O O . PHE B 1 103 ? 14.817 4.069 -16 1 92.2 103 PHE B O 1
ATOM 3101 N N . ARG B 1 104 ? 12.961 3.915 -17.156 1 89.25 104 ARG B N 1
ATOM 3102 C CA . ARG B 1 104 ? 13.45 4.842 -18.171 1 89.25 104 ARG B CA 1
ATOM 3103 C C . ARG B 1 104 ? 13.71 6.221 -17.574 1 89.25 104 ARG B C 1
ATOM 3105 O O . ARG B 1 104 ? 14.641 6.916 -17.986 1 89.25 104 ARG B O 1
ATOM 3112 N N . TYR B 1 105 ? 12.962 6.531 -16.524 1 83.9 105 TYR B N 1
ATOM 3113 C CA . TYR B 1 105 ? 13.118 7.856 -15.935 1 83.9 105 TYR B CA 1
ATOM 3114 C C . TYR B 1 105 ? 13.967 7.794 -14.671 1 83.9 105 TYR B C 1
ATOM 3116 O O . TYR B 1 105 ? 14.001 8.75 -13.892 1 83.9 105 TYR B O 1
ATOM 3124 N N . GLY B 1 106 ? 14.457 6.713 -14.394 1 82.84 106 GLY B N 1
ATOM 3125 C CA . GLY B 1 106 ? 15.481 6.562 -13.373 1 82.84 106 GLY B CA 1
ATOM 3126 C C . GLY B 1 106 ? 14.916 6.495 -11.967 1 82.84 106 GLY B C 1
ATOM 3127 O O . GLY B 1 106 ? 15.602 6.832 -11 1 82.84 106 GLY B O 1
ATOM 3128 N N . LEU B 1 107 ? 13.653 6.108 -11.837 1 83.44 107 LEU B N 1
ATOM 3129 C CA . LEU B 1 107 ? 13.066 5.974 -10.508 1 83.44 107 LEU B CA 1
ATOM 3130 C C . LEU B 1 107 ? 13.68 4.795 -9.76 1 83.44 107 LEU B C 1
ATOM 3132 O O . LEU B 1 107 ? 13.918 3.738 -10.348 1 83.44 107 LEU B O 1
ATOM 3136 N N . LYS B 1 108 ? 14.036 5.095 -8.48 1 84.43 108 LYS B N 1
ATOM 3137 C CA . LYS B 1 108 ? 14.656 4.048 -7.672 1 84.43 108 LYS B CA 1
ATOM 3138 C C . LYS B 1 108 ? 14.167 4.105 -6.228 1 84.43 108 LYS B C 1
ATOM 3140 O O . LYS B 1 108 ? 13.575 5.101 -5.807 1 84.43 108 LYS B O 1
ATOM 3145 N N . GLY B 1 109 ? 14.411 2.997 -5.641 1 85.35 109 GLY B N 1
ATOM 3146 C CA . GLY B 1 109 ? 14.156 2.952 -4.21 1 85.35 109 GLY B CA 1
ATOM 3147 C C . GLY B 1 109 ? 12.701 3.191 -3.855 1 85.35 109 GLY B C 1
ATOM 3148 O O . GLY B 1 109 ? 11.808 2.54 -4.402 1 85.35 109 GLY B O 1
ATOM 3149 N N . SER B 1 110 ? 12.481 4.157 -2.997 1 85.23 110 SER B N 1
ATOM 3150 C CA . SER B 1 110 ? 11.153 4.431 -2.458 1 85.23 110 SER B CA 1
ATOM 3151 C C . SER B 1 110 ? 10.225 4.99 -3.532 1 85.23 110 SER B C 1
ATOM 3153 O O . SER B 1 110 ? 9.013 4.771 -3.488 1 85.23 110 SER B O 1
ATOM 3155 N N . TYR B 1 111 ? 10.839 5.635 -4.478 1 83.86 111 TYR B N 1
ATOM 3156 C CA . TYR B 1 111 ? 10.003 6.202 -5.53 1 83.86 111 TYR B CA 1
ATOM 3157 C C . TYR B 1 111 ? 9.465 5.111 -6.448 1 83.86 111 TYR B C 1
ATOM 3159 O O . TYR B 1 111 ? 8.315 5.172 -6.888 1 83.86 111 TYR B O 1
ATOM 3167 N N . PHE B 1 112 ? 10.352 4.177 -6.791 1 89.81 112 PHE B N 1
ATOM 3168 C CA . PHE B 1 112 ? 9.864 3.037 -7.559 1 89.81 112 PHE B CA 1
ATOM 3169 C C . PHE B 1 112 ? 8.784 2.288 -6.788 1 89.81 112 PHE B C 1
ATOM 3171 O O . PHE B 1 112 ? 7.755 1.914 -7.356 1 89.81 112 PHE B O 1
ATOM 3178 N N . ALA B 1 113 ? 8.955 2.089 -5.474 1 91.49 113 ALA B N 1
ATOM 3179 C CA . ALA B 1 113 ? 7.986 1.421 -4.609 1 91.49 113 ALA B CA 1
ATOM 3180 C C . ALA B 1 113 ? 6.646 2.152 -4.62 1 91.49 113 ALA B C 1
ATOM 3182 O O . ALA B 1 113 ? 5.592 1.527 -4.755 1 91.49 113 ALA B O 1
ATOM 3183 N N . LEU B 1 114 ? 6.685 3.38 -4.531 1 86.9 114 LEU B N 1
ATOM 3184 C CA . LEU B 1 114 ? 5.487 4.211 -4.491 1 86.9 114 LEU B CA 1
ATOM 3185 C C . LEU B 1 114 ? 4.729 4.137 -5.812 1 86.9 114 LEU B C 1
ATOM 3187 O O . LEU B 1 114 ? 3.501 4.027 -5.824 1 86.9 114 LEU B O 1
ATOM 3191 N N . VAL B 1 115 ? 5.453 4.196 -6.885 1 87.94 115 VAL B N 1
ATOM 3192 C CA . VAL B 1 115 ? 4.806 4.224 -8.192 1 87.94 115 VAL B CA 1
ATOM 3193 C C . VAL B 1 115 ? 4.093 2.898 -8.445 1 87.94 115 VAL B C 1
ATOM 3195 O O . VAL B 1 115 ? 2.984 2.875 -8.983 1 87.94 115 VAL B O 1
ATOM 3198 N N . THR B 1 116 ? 4.748 1.895 -8.077 1 93 116 THR B N 1
ATOM 3199 C CA . THR B 1 116 ? 4.099 0.606 -8.29 1 93 116 THR B CA 1
ATOM 3200 C C . THR B 1 116 ? 2.861 0.472 -7.408 1 93 116 THR B C 1
ATOM 3202 O O . THR B 1 116 ? 1.852 -0.097 -7.829 1 93 116 THR B O 1
ATOM 3205 N N . LEU B 1 117 ? 2.924 0.954 -6.246 1 91.48 117 LEU B N 1
ATOM 3206 C CA . LEU B 1 117 ? 1.753 0.98 -5.376 1 91.48 117 LEU B CA 1
ATOM 3207 C C . LEU B 1 117 ? 0.641 1.826 -5.988 1 91.48 117 LEU B C 1
ATOM 3209 O O . LEU B 1 117 ? -0.526 1.427 -5.977 1 91.48 117 LEU B O 1
ATOM 3213 N N . ALA B 1 118 ? 1.015 2.957 -6.477 1 88.29 118 ALA B N 1
ATOM 3214 C CA . ALA B 1 118 ? 0.056 3.868 -7.097 1 88.29 118 ALA B CA 1
ATOM 3215 C C . ALA B 1 118 ? -0.618 3.217 -8.302 1 88.29 118 ALA B C 1
ATOM 3217 O O . ALA B 1 118 ? -1.825 3.372 -8.505 1 88.29 118 ALA B O 1
ATOM 3218 N N . PHE B 1 119 ? 0.143 2.465 -9.078 1 91.05 119 PHE B N 1
ATOM 3219 C CA . PHE B 1 119 ? -0.432 1.803 -10.243 1 91.05 119 PHE B CA 1
ATOM 3220 C C . PHE B 1 119 ? -1.409 0.713 -9.82 1 91.05 119 PHE B C 1
ATOM 3222 O O . PHE B 1 119 ? -2.45 0.524 -10.453 1 91.05 119 PHE B O 1
ATOM 3229 N N . ALA B 1 120 ? -1.026 -0.005 -8.822 1 94.17 120 ALA B N 1
ATOM 3230 C CA . ALA B 1 120 ? -1.962 -1.002 -8.312 1 94.17 120 ALA B CA 1
ATOM 3231 C C . ALA B 1 120 ? -3.273 -0.352 -7.877 1 94.17 120 ALA B C 1
ATOM 3233 O O . ALA B 1 120 ? -4.355 -0.872 -8.161 1 94.17 120 ALA B O 1
ATOM 3234 N N . GLU B 1 121 ? -3.197 0.736 -7.231 1 89.24 121 GLU B N 1
ATOM 3235 C CA . GLU B 1 121 ? -4.38 1.457 -6.772 1 89.24 121 GLU B CA 1
ATOM 3236 C C . GLU B 1 121 ? -5.189 1.995 -7.949 1 89.24 121 GLU B C 1
ATOM 3238 O O . GLU B 1 121 ? -6.421 1.948 -7.936 1 89.24 121 GLU B O 1
ATOM 3243 N N . VAL B 1 122 ? -4.538 2.518 -8.934 1 87.1 122 VAL B N 1
ATOM 3244 C CA . VAL B 1 122 ? -5.207 3.022 -10.128 1 87.1 122 VAL B CA 1
ATOM 3245 C C . VAL B 1 122 ? -6.009 1.9 -10.784 1 87.1 122 VAL B C 1
ATOM 3247 O O . VAL B 1 122 ? -7.166 2.095 -11.164 1 87.1 122 VAL B O 1
ATOM 3250 N N . PHE B 1 123 ? -5.414 0.781 -10.882 1 92.47 123 PHE B N 1
ATOM 3251 C CA . PHE B 1 123 ? -6.113 -0.339 -11.5 1 92.47 123 PHE B CA 1
ATOM 3252 C C . PHE B 1 123 ? -7.275 -0.801 -10.629 1 92.47 123 PHE B C 1
ATOM 3254 O O . PHE B 1 123 ? -8.305 -1.244 -11.142 1 92.47 123 PHE B O 1
ATOM 3261 N N . ARG B 1 124 ? -7.054 -0.797 -9.36 1 91.54 124 ARG B N 1
ATOM 3262 C CA . ARG B 1 124 ? -8.159 -1.122 -8.464 1 91.54 124 ARG B CA 1
ATOM 3263 C C . ARG B 1 124 ? -9.359 -0.217 -8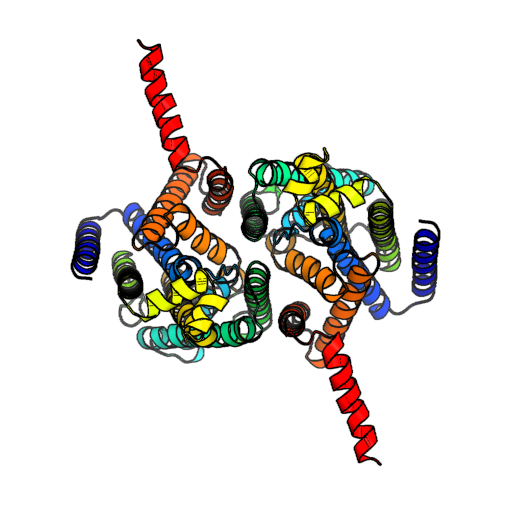.723 1 91.54 124 ARG B C 1
ATOM 3265 O O . ARG B 1 124 ? -10.486 -0.697 -8.864 1 91.54 124 ARG B O 1
ATOM 3272 N N . ILE B 1 125 ? -9.128 1.038 -8.87 1 85.9 125 ILE B N 1
ATOM 3273 C CA . ILE B 1 125 ? -10.186 2.024 -9.063 1 85.9 125 ILE B CA 1
ATOM 3274 C C . ILE B 1 125 ? -10.829 1.829 -10.434 1 85.9 125 ILE B C 1
ATOM 3276 O O . ILE B 1 125 ? -12.053 1.892 -10.568 1 85.9 125 ILE B O 1
ATOM 3280 N N . LEU B 1 126 ? -9.998 1.618 -11.423 1 87.64 126 LEU B N 1
ATOM 3281 C CA . LEU B 1 126 ? -10.521 1.38 -12.765 1 87.64 126 LEU B CA 1
ATOM 3282 C C . LEU B 1 126 ? -11.422 0.15 -12.787 1 87.64 126 LEU B C 1
ATOM 3284 O O . LEU B 1 126 ? -12.494 0.171 -13.395 1 87.64 126 LEU B O 1
ATOM 3288 N N . ALA B 1 127 ? -10.999 -0.85 -12.096 1 92.8 127 ALA B N 1
ATOM 3289 C CA . ALA B 1 127 ? -11.79 -2.077 -12.064 1 92.8 127 ALA B CA 1
ATOM 3290 C C . ALA B 1 127 ? -13.107 -1.861 -11.323 1 92.8 127 ALA B C 1
ATOM 3292 O O . ALA B 1 127 ? -14.115 -2.498 -11.638 1 92.8 127 ALA B O 1
ATOM 3293 N N . LEU B 1 128 ? -13.115 -1.035 -10.383 1 88.46 128 LEU B N 1
ATOM 3294 C CA . LEU B 1 128 ? -14.32 -0.711 -9.627 1 88.46 128 LEU B CA 1
ATOM 3295 C C . LEU B 1 128 ? -15.285 0.115 -10.472 1 88.46 128 LEU B C 1
ATOM 3297 O O . LEU B 1 128 ? -16.497 0.081 -10.249 1 88.46 128 LEU B O 1
ATOM 3301 N N . SER B 1 129 ? -14.774 0.8 -11.47 1 83.63 129 SER B N 1
ATOM 3302 C CA . SER B 1 129 ? -15.543 1.827 -12.165 1 83.63 129 SER B CA 1
ATOM 3303 C C . SER B 1 129 ? -16.104 1.302 -13.482 1 83.63 129 SER B C 1
ATOM 3305 O O . SER B 1 129 ? -16.944 1.952 -14.108 1 83.63 129 SER B O 1
ATOM 3307 N N . VAL B 1 130 ? -15.623 0.146 -13.94 1 86.86 130 VAL B N 1
ATOM 3308 C CA . VAL B 1 130 ? -16.087 -0.357 -15.229 1 86.86 130 VAL B CA 1
ATOM 3309 C C . VAL B 1 130 ? -16.952 -1.597 -15.019 1 86.86 130 VAL B C 1
ATOM 3311 O O . VAL B 1 130 ? -16.685 -2.405 -14.126 1 86.86 130 VAL B O 1
ATOM 3314 N N . SER B 1 131 ? -17.907 -1.787 -15.843 1 89.18 131 SER B N 1
ATOM 3315 C CA . SER B 1 131 ? -18.936 -2.804 -15.648 1 89.18 131 SER B CA 1
ATOM 3316 C C . SER B 1 131 ? -18.41 -4.195 -15.987 1 89.18 131 SER B C 1
ATOM 3318 O O . SER B 1 131 ? -18.82 -5.185 -15.377 1 89.18 131 SER B O 1
ATOM 3320 N N . PHE B 1 132 ? -17.475 -4.199 -16.897 1 92.56 132 PHE B N 1
ATOM 3321 C CA . PHE B 1 132 ? -17.113 -5.532 -17.363 1 92.56 132 PHE B CA 1
ATOM 3322 C C . PHE B 1 132 ? -16.238 -6.245 -16.339 1 92.56 132 PHE B C 1
ATOM 3324 O O . PHE B 1 132 ? -16.033 -7.457 -16.426 1 92.56 132 PHE B O 1
ATOM 3331 N N . THR B 1 133 ? -15.741 -5.565 -15.335 1 94.22 133 THR B N 1
ATOM 3332 C CA . THR B 1 133 ? -14.984 -6.192 -14.258 1 94.22 133 THR B CA 1
ATOM 3333 C C . THR B 1 133 ? -15.902 -6.562 -13.096 1 94.22 133 THR B C 1
ATOM 3335 O O . THR B 1 133 ? -15.444 -7.089 -12.08 1 94.22 133 THR B O 1
ATOM 3338 N N . GLY B 1 134 ? -17.196 -6.233 -13.234 1 93.52 134 GLY B N 1
ATOM 3339 C CA . GLY B 1 134 ? -18.156 -6.507 -12.176 1 93.52 134 GLY B CA 1
ATOM 3340 C C . GLY B 1 134 ? -18.212 -5.416 -11.124 1 93.52 134 GLY B C 1
ATOM 3341 O O . GLY B 1 134 ? -18.96 -5.524 -10.15 1 93.52 134 GLY B O 1
ATOM 3342 N N . GLY B 1 135 ? -17.364 -4.397 -11.294 1 89.38 135 GLY B N 1
ATOM 3343 C CA . GLY B 1 135 ? -17.349 -3.293 -10.348 1 89.38 135 GLY B CA 1
ATOM 3344 C C . GLY B 1 135 ? -17.172 -3.742 -8.909 1 89.38 135 GLY B C 1
ATOM 3345 O O . GLY B 1 135 ? -16.305 -4.566 -8.613 1 89.38 135 GLY B O 1
ATOM 3346 N N . GLY B 1 136 ? -18.033 -3.206 -7.995 1 83.88 136 GLY B N 1
ATOM 3347 C CA . GLY B 1 136 ? -17.95 -3.535 -6.58 1 83.88 136 GLY B CA 1
ATOM 3348 C C . GLY B 1 136 ? -18.388 -4.954 -6.271 1 83.88 136 GLY B C 1
ATOM 3349 O O . GLY B 1 136 ? -17.96 -5.538 -5.273 1 83.88 136 GLY B O 1
ATOM 3350 N N . ALA B 1 137 ? -19.227 -5.543 -7.12 1 90.24 137 ALA B N 1
ATOM 3351 C CA . ALA B 1 137 ? -19.751 -6.887 -6.894 1 90.24 137 ALA B CA 1
ATOM 3352 C C . ALA B 1 137 ? -18.717 -7.947 -7.263 1 90.24 137 ALA B C 1
ATOM 3354 O O . ALA B 1 137 ? -18.764 -9.072 -6.758 1 90.24 137 ALA B O 1
ATOM 3355 N N . GLY B 1 138 ? -17.794 -7.564 -8.16 1 94.86 138 GLY B N 1
ATOM 3356 C CA . GLY B 1 138 ? -16.798 -8.523 -8.611 1 94.86 138 GLY B CA 1
ATOM 3357 C C . GLY B 1 138 ? -17.327 -9.484 -9.659 1 94.86 138 GLY B C 1
ATOM 3358 O O . GLY B 1 138 ? -18.357 -9.224 -10.284 1 94.86 138 GLY B O 1
ATOM 3359 N N . LEU B 1 139 ? -16.568 -10.467 -9.974 1 97.19 139 LEU B N 1
ATOM 3360 C CA . LEU B 1 139 ? -16.9 -11.501 -10.947 1 97.19 139 LEU B CA 1
ATOM 3361 C C . LEU B 1 139 ? -16.926 -12.877 -10.291 1 97.19 139 LEU B C 1
ATOM 3363 O O . LEU B 1 139 ? -16.073 -13.188 -9.456 1 97.19 139 LEU B O 1
ATOM 3367 N N . MET B 1 140 ? -17.903 -13.634 -10.614 1 96.74 140 MET B N 1
ATOM 3368 C CA . MET B 1 140 ? -18.008 -15.017 -10.16 1 96.74 140 MET B CA 1
ATOM 3369 C C . MET B 1 140 ? -17.809 -15.987 -11.32 1 96.74 140 MET B C 1
ATOM 3371 O O . MET B 1 140 ? -18.499 -15.895 -12.337 1 96.74 140 MET B O 1
ATOM 3375 N N . LEU B 1 141 ? -16.842 -16.833 -11.207 1 96.11 141 LEU B N 1
ATOM 3376 C CA . LEU B 1 141 ? -16.656 -17.906 -12.178 1 96.11 141 LEU B CA 1
ATOM 3377 C C . LEU B 1 141 ? -17.558 -19.092 -11.857 1 96.11 141 LEU B C 1
ATOM 3379 O O . LEU B 1 141 ? -17.569 -19.581 -10.725 1 96.11 141 LEU B O 1
ATOM 3383 N N . PRO B 1 142 ? -18.355 -19.522 -12.843 1 94.15 142 PRO B N 1
ATOM 3384 C CA . PRO B 1 142 ? -19.224 -20.668 -12.568 1 94.15 142 PRO B CA 1
ATOM 3385 C C . PRO B 1 142 ? -18.441 -21.939 -12.246 1 94.15 142 PRO B C 1
ATOM 3387 O O . PRO B 1 142 ? -17.383 -22.181 -12.832 1 94.15 142 PRO B O 1
ATOM 3390 N N . LEU B 1 143 ? -18.977 -22.612 -11.344 1 93.1 143 LEU B N 1
ATOM 3391 C CA . LEU B 1 143 ? -18.387 -23.903 -11.008 1 93.1 143 LEU B CA 1
ATOM 3392 C C . LEU B 1 143 ? -18.765 -24.959 -12.042 1 93.1 143 LEU B C 1
ATOM 3394 O O . LEU B 1 143 ? -19.933 -25.342 -12.145 1 93.1 143 LEU B O 1
ATOM 3398 N N . GLN B 1 144 ? -17.92 -25.322 -12.849 1 93.9 144 GLN B N 1
ATOM 3399 C CA . GLN B 1 144 ? -18.04 -26.416 -13.806 1 93.9 144 GLN B CA 1
ATOM 3400 C C . GLN B 1 144 ? -16.862 -27.379 -13.692 1 93.9 144 GLN B C 1
ATOM 3402 O O . GLN B 1 144 ? -15.913 -27.302 -14.475 1 93.9 144 GLN B O 1
ATOM 3407 N N . GLU B 1 145 ? -17.06 -28.292 -12.829 1 93.72 145 GLU B N 1
ATOM 3408 C CA . GLU B 1 145 ? -15.951 -29.183 -12.497 1 93.72 145 GLU B CA 1
ATOM 3409 C C . GLU B 1 145 ? -15.501 -29.98 -13.718 1 93.72 145 GLU B C 1
ATOM 3411 O O . GLU B 1 145 ? -16.33 -30.496 -14.47 1 93.72 145 GLU B O 1
ATOM 3416 N N . GLY B 1 146 ? -14.23 -29.998 -13.928 1 94.99 146 GLY B N 1
ATOM 3417 C CA . GLY B 1 146 ? -13.615 -30.746 -15.013 1 94.99 146 GLY B CA 1
ATOM 3418 C C . GLY B 1 146 ? -12.223 -30.255 -15.362 1 94.99 146 GLY B C 1
ATOM 3419 O O . GLY B 1 146 ? -11.955 -29.052 -15.321 1 94.99 146 GLY B O 1
ATOM 3420 N N . VAL B 1 147 ? -11.417 -31.171 -15.732 1 94.78 147 VAL B N 1
ATOM 3421 C CA . VAL B 1 147 ? -10.038 -30.85 -16.084 1 94.78 147 VAL B CA 1
ATOM 3422 C C . VAL B 1 147 ? -10.017 -29.866 -17.251 1 94.78 147 VAL B C 1
ATOM 3424 O O . VAL B 1 147 ? -9.173 -28.968 -17.299 1 94.78 147 VAL B O 1
ATOM 3427 N N . ALA B 1 148 ? -10.999 -29.98 -18.125 1 95.02 148 ALA B N 1
ATOM 3428 C CA . ALA B 1 148 ? -11.084 -29.105 -19.292 1 95.02 148 ALA B CA 1
ATOM 3429 C C . ALA B 1 148 ? -11.339 -27.659 -18.875 1 95.02 148 ALA B C 1
ATOM 3431 O O . ALA B 1 148 ? -10.939 -26.725 -19.575 1 95.02 148 ALA B O 1
ATOM 3432 N N . ASN B 1 149 ? -11.969 -27.481 -17.729 1 95.56 149 ASN B N 1
ATOM 3433 C CA . ASN B 1 149 ? -12.298 -26.153 -17.221 1 95.56 149 ASN B CA 1
ATOM 3434 C C . ASN B 1 149 ? -11.319 -25.708 -16.139 1 95.56 149 ASN B C 1
ATOM 3436 O O . ASN B 1 149 ? -11.559 -24.717 -15.448 1 95.56 149 ASN B O 1
ATOM 3440 N N . MET B 1 150 ? -10.237 -26.494 -15.993 1 97.32 150 MET B N 1
ATOM 3441 C CA . MET B 1 150 ? -9.218 -26.216 -14.985 1 97.32 150 MET B CA 1
ATOM 3442 C C . MET B 1 150 ? -9.834 -26.153 -13.591 1 97.32 150 MET B C 1
ATOM 3444 O O . MET B 1 150 ? -9.518 -25.256 -12.808 1 97.32 150 MET B O 1
ATOM 3448 N N . GLN B 1 151 ? -10.898 -26.847 -13.391 1 96.07 151 GLN B N 1
ATOM 3449 C CA . GLN B 1 151 ? -11.564 -27.007 -12.102 1 96.07 151 GLN B CA 1
ATOM 3450 C C . GLN B 1 151 ? -11.565 -28.468 -11.662 1 96.07 151 GLN B C 1
ATOM 3452 O O . GLN B 1 151 ? -12.087 -29.334 -12.366 1 96.07 151 GLN B O 1
ATOM 3457 N N . PHE B 1 152 ? -10.997 -28.711 -10.482 1 95.95 152 PHE B N 1
ATOM 3458 C CA . PHE B 1 152 ? -10.727 -30.08 -10.059 1 95.95 152 PHE B CA 1
ATOM 3459 C C . PHE B 1 152 ? -11.609 -30.465 -8.877 1 95.95 152 PHE B C 1
ATOM 3461 O O . PHE B 1 152 ? -11.886 -29.636 -8.007 1 95.95 152 PHE B O 1
ATOM 3468 N N . GLY B 1 153 ? -12.041 -31.677 -8.858 1 89.31 153 GLY B N 1
ATOM 3469 C CA . GLY B 1 153 ? -12.903 -32.176 -7.798 1 89.31 153 GLY B CA 1
ATOM 3470 C C . GLY B 1 153 ? -12.192 -32.311 -6.465 1 89.31 153 GLY B C 1
ATOM 3471 O O . GLY B 1 153 ? -12.835 -32.362 -5.415 1 89.31 153 GLY B O 1
ATOM 3472 N N . SER B 1 154 ? -10.927 -32.457 -6.584 1 90.88 154 SER B N 1
ATOM 3473 C CA . SER B 1 154 ? -10.12 -32.548 -5.372 1 90.88 154 SER B CA 1
ATOM 3474 C C . SER B 1 154 ? -9.031 -31.48 -5.352 1 90.88 154 SER B C 1
ATOM 3476 O O . SER B 1 154 ? -8.613 -30.993 -6.405 1 90.88 154 SER B O 1
ATOM 3478 N N . ARG B 1 155 ? -8.559 -31.093 -4.144 1 95.39 155 ARG B N 1
ATOM 3479 C CA . ARG B 1 155 ? -7.491 -30.111 -3.985 1 95.39 155 ARG B CA 1
ATOM 3480 C C . ARG B 1 155 ? -6.196 -30.603 -4.624 1 95.39 155 ARG B C 1
ATOM 3482 O O . ARG B 1 155 ? -5.324 -29.802 -4.966 1 95.39 155 ARG B O 1
ATOM 3489 N N . ARG B 1 156 ? -6.086 -31.905 -4.882 1 96.21 156 ARG B N 1
ATOM 3490 C CA . ARG B 1 156 ? -4.874 -32.482 -5.454 1 96.21 156 ARG B CA 1
ATOM 3491 C C . ARG B 1 156 ? -4.597 -31.911 -6.841 1 96.21 156 ARG B C 1
ATOM 3493 O O . ARG B 1 156 ? -3.451 -31.599 -7.172 1 96.21 156 ARG B O 1
ATOM 3500 N N . GLY B 1 157 ? -5.684 -31.853 -7.637 1 96.08 157 GLY B N 1
ATOM 3501 C CA . GLY B 1 157 ? -5.508 -31.286 -8.964 1 96.08 157 GLY B CA 1
ATOM 3502 C C . GLY B 1 157 ? -4.947 -29.877 -8.941 1 96.08 157 GLY B C 1
ATOM 3503 O O . GLY B 1 157 ? -4.048 -29.548 -9.718 1 96.08 157 GLY B O 1
ATOM 3504 N N . TYR B 1 158 ? -5.46 -29.031 -8.012 1 97.7 158 TYR B N 1
ATOM 3505 C CA . TYR B 1 158 ? -4.981 -27.659 -7.889 1 97.7 158 TYR B CA 1
ATOM 3506 C C . TYR B 1 158 ? -3.538 -27.627 -7.399 1 97.7 158 TYR B C 1
ATOM 3508 O O . TYR B 1 158 ? -2.742 -26.798 -7.848 1 97.7 158 TYR B O 1
ATOM 3516 N N . ILE B 1 159 ? -3.2 -28.518 -6.49 1 98.23 159 ILE B N 1
ATOM 3517 C CA . ILE B 1 159 ? -1.848 -28.591 -5.947 1 98.23 159 ILE B CA 1
ATOM 3518 C C . ILE B 1 159 ? -0.86 -28.916 -7.066 1 98.23 159 ILE B C 1
ATOM 3520 O O . ILE B 1 159 ? 0.213 -28.313 -7.149 1 98.23 159 ILE B O 1
ATOM 3524 N N . TYR B 1 160 ? -1.186 -29.827 -7.963 1 97.73 160 TYR B N 1
ATOM 3525 C CA . TYR B 1 160 ? -0.28 -30.212 -9.039 1 97.73 160 TYR B CA 1
ATOM 3526 C C . TYR B 1 160 ? -0.07 -29.06 -10.014 1 97.73 160 TYR B C 1
ATOM 3528 O O . TYR B 1 160 ? 1.045 -28.839 -10.492 1 97.73 160 TYR B O 1
ATOM 3536 N N . LEU B 1 161 ? -1.132 -28.369 -10.33 1 97.65 161 LEU B N 1
ATOM 3537 C CA . LEU B 1 161 ? -0.997 -27.201 -11.193 1 97.65 161 LEU B CA 1
ATOM 3538 C C . LEU B 1 161 ? -0.093 -26.153 -10.552 1 97.65 161 LEU B C 1
ATOM 3540 O O . LEU B 1 161 ? 0.828 -25.645 -11.195 1 97.65 161 LEU B O 1
ATOM 3544 N N . LEU B 1 162 ? -0.368 -25.841 -9.313 1 98.18 162 LEU B N 1
ATOM 3545 C CA . LEU B 1 162 ? 0.407 -24.852 -8.572 1 98.18 162 LEU B CA 1
ATOM 3546 C C . LEU B 1 162 ? 1.86 -25.295 -8.431 1 98.18 162 LEU B C 1
ATOM 3548 O O . LEU B 1 162 ? 2.773 -24.469 -8.493 1 98.18 162 LEU B O 1
ATOM 3552 N N . LEU B 1 163 ? 2.039 -26.557 -8.131 1 98.52 163 LEU B N 1
ATOM 3553 C CA . LEU B 1 163 ? 3.39 -27.101 -8.049 1 98.52 163 LEU B CA 1
ATOM 3554 C C . LEU B 1 163 ? 4.146 -26.879 -9.355 1 98.52 163 LEU B C 1
ATOM 3556 O O . LEU B 1 163 ? 5.338 -26.565 -9.341 1 98.52 163 LEU B O 1
ATOM 3560 N N . GLY B 1 164 ? 3.468 -27.066 -10.488 1 98.5 164 GLY B N 1
ATOM 3561 C CA . GLY B 1 164 ? 4.084 -26.758 -11.769 1 98.5 164 GLY B CA 1
ATOM 3562 C C . GLY B 1 164 ? 4.609 -25.337 -11.852 1 98.5 164 GLY B C 1
ATOM 3563 O O . GLY B 1 164 ? 5.737 -25.111 -12.294 1 98.5 164 GLY B O 1
ATOM 3564 N N . PHE B 1 165 ? 3.812 -24.386 -11.382 1 98.76 165 PHE B N 1
ATOM 3565 C CA . PHE B 1 165 ? 4.21 -22.983 -11.416 1 98.76 165 PHE B CA 1
ATOM 3566 C C . PHE B 1 165 ? 5.373 -22.727 -10.466 1 98.76 165 PHE B C 1
ATOM 3568 O O . PHE B 1 165 ? 6.304 -21.99 -10.799 1 98.76 165 PHE B O 1
ATOM 3575 N N . VAL B 1 166 ? 5.277 -23.253 -9.277 1 98.84 166 VAL B N 1
ATOM 3576 C CA . VAL B 1 166 ? 6.331 -23.048 -8.289 1 98.84 166 VAL B CA 1
ATOM 3577 C C . VAL B 1 166 ? 7.642 -23.641 -8.799 1 98.84 166 VAL B C 1
ATOM 3579 O O . VAL B 1 166 ? 8.703 -23.028 -8.661 1 98.84 166 VAL B O 1
ATOM 3582 N N . LEU B 1 167 ? 7.604 -24.884 -9.375 1 98.82 167 LEU B N 1
ATOM 3583 C CA . LEU B 1 167 ? 8.803 -25.498 -9.935 1 98.82 167 LEU B CA 1
ATOM 3584 C C . LEU B 1 167 ? 9.379 -24.64 -11.057 1 98.82 167 LEU B C 1
ATOM 3586 O O . LEU B 1 167 ? 10.596 -24.465 -11.148 1 98.82 167 LEU B O 1
ATOM 3590 N N . LEU B 1 168 ? 8.508 -24.107 -11.902 1 98.76 168 LEU B N 1
ATOM 3591 C CA . LEU B 1 168 ? 8.977 -23.232 -12.971 1 98.76 168 LEU B CA 1
ATOM 3592 C C . LEU B 1 168 ? 9.632 -21.979 -12.4 1 98.76 168 LEU B C 1
ATOM 3594 O O . LEU B 1 168 ? 10.653 -21.517 -12.917 1 98.76 168 LEU B O 1
ATOM 3598 N N . ALA B 1 169 ? 9.011 -21.415 -11.381 1 98.76 169 ALA B N 1
ATOM 3599 C CA . ALA B 1 169 ? 9.594 -20.236 -10.744 1 98.76 169 ALA B CA 1
ATOM 3600 C C . ALA B 1 169 ? 10.955 -20.56 -10.135 1 98.76 169 ALA B C 1
ATOM 3602 O O . ALA B 1 169 ? 11.883 -19.75 -10.208 1 98.76 169 ALA B O 1
ATOM 3603 N N . LEU B 1 170 ? 11.045 -21.732 -9.512 1 98.7 170 LEU B N 1
ATOM 3604 C CA . LEU B 1 170 ? 12.321 -22.166 -8.955 1 98.7 170 LEU B CA 1
ATOM 3605 C C . LEU B 1 170 ? 13.353 -22.374 -10.059 1 98.7 170 LEU B C 1
ATOM 3607 O O . LEU B 1 170 ? 14.525 -22.027 -9.893 1 98.7 170 LEU B O 1
ATOM 3611 N N . LEU B 1 171 ? 12.949 -22.935 -11.146 1 98.66 171 LEU B N 1
ATOM 3612 C CA . LEU B 1 171 ? 13.857 -23.151 -12.267 1 98.66 171 LEU B CA 1
ATOM 3613 C C . LEU B 1 171 ? 14.348 -21.823 -12.833 1 98.66 171 LEU B C 1
ATOM 3615 O O . LEU B 1 171 ? 15.527 -21.683 -13.166 1 98.66 171 LEU B O 1
ATOM 3619 N N . VAL B 1 172 ? 13.448 -20.876 -12.93 1 98.57 172 VAL B N 1
ATOM 3620 C CA . VAL B 1 172 ? 13.835 -19.554 -13.411 1 98.57 172 VAL B CA 1
ATOM 3621 C C . VAL B 1 172 ? 14.798 -18.904 -12.42 1 98.57 172 VAL B C 1
ATOM 3623 O O . VAL B 1 172 ? 15.775 -18.267 -12.821 1 98.57 172 VAL B O 1
ATOM 3626 N N . THR B 1 173 ? 14.537 -19.037 -11.177 1 98.11 173 THR B N 1
ATOM 3627 C CA . THR B 1 173 ? 15.429 -18.491 -10.159 1 98.11 173 THR B CA 1
ATOM 3628 C C . THR B 1 173 ? 16.793 -19.174 -10.213 1 98.11 173 THR B C 1
ATOM 3630 O O . THR B 1 173 ? 17.827 -18.516 -10.081 1 98.11 173 THR B O 1
ATOM 3633 N N . ALA B 1 174 ? 16.777 -20.489 -10.389 1 98.08 174 ALA B N 1
ATOM 3634 C CA . ALA B 1 174 ? 18.034 -21.212 -10.563 1 98.08 174 ALA B CA 1
ATOM 3635 C C . ALA B 1 174 ? 18.782 -20.722 -11.8 1 98.08 174 ALA B C 1
ATOM 3637 O O . ALA B 1 174 ? 20.006 -20.576 -11.776 1 98.08 174 ALA B O 1
ATOM 3638 N N . TRP B 1 175 ? 18.045 -20.535 -12.868 1 98.08 175 TRP B N 1
ATOM 3639 C CA . TRP B 1 175 ? 18.632 -19.996 -14.091 1 98.08 175 TRP B CA 1
ATOM 3640 C C . TRP B 1 175 ? 19.239 -18.619 -13.843 1 98.08 175 TRP B C 1
ATOM 3642 O O . TRP B 1 175 ? 20.319 -18.309 -14.351 1 98.08 175 TRP B O 1
ATOM 3652 N N . LEU B 1 176 ? 18.641 -17.757 -13.059 1 97.71 176 LEU B N 1
ATOM 3653 C CA . LEU B 1 176 ? 19.167 -16.44 -12.718 1 97.71 176 LEU B CA 1
ATOM 3654 C C . LEU B 1 176 ? 20.504 -16.56 -11.994 1 97.71 176 LEU B C 1
ATOM 3656 O O . LEU B 1 176 ? 21.407 -15.748 -12.209 1 97.71 176 LEU B O 1
ATOM 3660 N N . ARG B 1 177 ? 20.61 -17.552 -11.195 1 95.74 177 ARG B N 1
ATOM 3661 C CA . ARG B 1 177 ? 21.809 -17.753 -10.388 1 95.74 177 ARG B CA 1
ATOM 3662 C C . ARG B 1 177 ? 22.999 -18.134 -11.262 1 95.74 177 ARG B C 1
ATOM 3664 O O . ARG B 1 177 ? 24.151 -17.901 -10.888 1 95.74 177 ARG B O 1
ATOM 3671 N N . HIS B 1 178 ? 22.709 -18.647 -12.444 1 96.53 178 HIS B N 1
ATOM 3672 C CA . HIS B 1 178 ? 23.805 -19.221 -13.218 1 96.53 178 HIS B CA 1
ATOM 3673 C C . HIS B 1 178 ? 23.902 -18.575 -14.59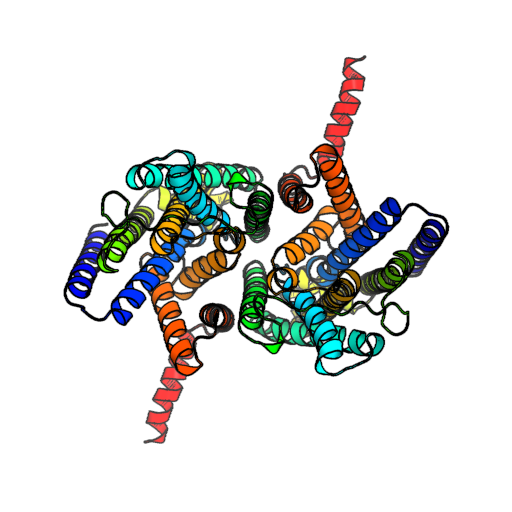7 1 96.53 178 HIS B C 1
ATOM 3675 O O . HIS B 1 178 ? 24.816 -18.881 -15.367 1 96.53 178 HIS B O 1
ATOM 3681 N N . SER B 1 179 ? 23.072 -17.66 -14.897 1 97.64 179 SER B N 1
ATOM 3682 C CA . SER B 1 179 ? 23.043 -17.073 -16.233 1 97.64 179 SER B CA 1
ATOM 3683 C C . SER B 1 179 ? 23.711 -15.702 -16.249 1 97.64 179 SER B C 1
ATOM 3685 O O . SER B 1 179 ? 23.922 -15.096 -15.196 1 97.64 179 SER B O 1
ATOM 3687 N N . ARG B 1 180 ? 24.066 -15.289 -17.428 1 97.17 180 ARG B N 1
ATOM 3688 C CA . ARG B 1 180 ? 24.605 -13.948 -17.626 1 97.17 180 ARG B CA 1
ATOM 3689 C C . ARG B 1 180 ? 23.573 -12.884 -17.263 1 97.17 180 ARG B C 1
ATOM 3691 O O . ARG B 1 180 ? 23.917 -11.848 -16.69 1 97.17 180 ARG B O 1
ATOM 3698 N N . PHE B 1 181 ? 22.395 -13.181 -17.563 1 97.9 181 PHE B N 1
ATOM 3699 C CA . PHE B 1 181 ? 21.329 -12.237 -17.248 1 97.9 181 PHE B CA 1
ATOM 3700 C C . PHE B 1 181 ? 21.248 -11.992 -15.746 1 97.9 181 PHE B C 1
ATOM 3702 O O . PHE B 1 181 ? 21.131 -10.847 -15.303 1 97.9 181 PHE B O 1
ATOM 3709 N N . GLY B 1 182 ? 21.23 -13.085 -14.979 1 97.91 182 GLY B N 1
ATOM 3710 C CA . GLY B 1 182 ? 21.2 -12.947 -13.532 1 97.91 182 GLY B CA 1
ATOM 3711 C C . GLY B 1 182 ? 22.375 -12.158 -12.984 1 97.91 182 GLY B C 1
ATOM 3712 O O . GLY B 1 182 ? 22.215 -11.358 -12.059 1 97.91 182 GLY B O 1
ATOM 3713 N N . ALA B 1 183 ? 23.503 -12.36 -13.58 1 97.74 183 ALA B N 1
ATOM 3714 C CA . ALA B 1 183 ? 24.697 -11.621 -13.181 1 97.74 183 ALA B CA 1
ATOM 3715 C C . ALA B 1 183 ? 24.546 -10.132 -13.481 1 97.74 183 ALA B C 1
ATOM 3717 O O . ALA B 1 183 ? 24.935 -9.287 -12.672 1 97.74 183 ALA B O 1
ATOM 3718 N N . TYR B 1 184 ? 23.999 -9.881 -14.6 1 98.37 184 TYR B N 1
ATOM 3719 C CA . TYR B 1 184 ? 23.764 -8.489 -14.967 1 98.37 184 TYR B CA 1
ATOM 3720 C C . TYR B 1 184 ? 22.756 -7.84 -14.026 1 98.37 184 TYR B C 1
ATOM 3722 O O . TYR B 1 184 ? 22.934 -6.692 -13.612 1 98.37 184 TYR B O 1
ATOM 3730 N N . LEU B 1 185 ? 21.73 -8.572 -13.703 1 97.95 185 LEU B N 1
ATOM 3731 C CA . LEU B 1 185 ? 20.696 -8.064 -12.808 1 97.95 185 LEU B CA 1
ATOM 3732 C C . LEU B 1 185 ? 21.277 -7.739 -11.435 1 97.95 185 LEU B C 1
ATOM 3734 O O . LEU B 1 185 ? 20.978 -6.689 -10.863 1 97.95 185 LEU B O 1
ATOM 3738 N N . GLN B 1 186 ? 22.096 -8.541 -10.969 1 97.67 186 GLN B N 1
ATOM 3739 C CA . GLN B 1 186 ? 22.733 -8.334 -9.673 1 97.67 186 GLN B CA 1
ATOM 3740 C C . GLN B 1 186 ? 23.739 -7.187 -9.731 1 97.67 186 GLN B C 1
ATOM 3742 O O . GLN B 1 186 ? 23.88 -6.429 -8.77 1 97.67 186 GLN B O 1
ATOM 3747 N N . ALA B 1 187 ? 24.459 -7.103 -10.819 1 97.73 187 ALA B N 1
ATOM 3748 C CA . ALA B 1 187 ? 25.399 -5.999 -10.989 1 97.73 187 ALA B CA 1
ATOM 3749 C C . ALA B 1 187 ? 24.678 -4.655 -10.961 1 97.73 187 ALA B C 1
ATOM 3751 O O . ALA B 1 187 ? 25.156 -3.699 -10.345 1 97.73 187 ALA B O 1
ATOM 3752 N N . VAL B 1 188 ? 23.555 -4.622 -11.621 1 97.37 188 VAL B N 1
ATOM 3753 C CA . VAL B 1 188 ? 22.756 -3.401 -11.644 1 97.37 188 VAL B CA 1
ATOM 3754 C C . VAL B 1 188 ? 22.239 -3.095 -10.24 1 97.37 188 VAL B C 1
ATOM 3756 O O . VAL B 1 188 ? 22.211 -1.936 -9.821 1 97.37 188 VAL B O 1
ATOM 3759 N N . ARG B 1 189 ? 21.745 -4.13 -9.553 1 96.28 189 ARG B N 1
ATOM 3760 C CA . ARG B 1 189 ? 21.273 -3.995 -8.178 1 96.28 189 ARG B CA 1
ATOM 3761 C C . ARG B 1 189 ? 22.355 -3.399 -7.284 1 96.28 189 ARG B C 1
ATOM 3763 O O . ARG B 1 189 ? 22.079 -2.509 -6.477 1 96.28 189 ARG B O 1
ATOM 3770 N N . ASP B 1 190 ? 23.574 -3.857 -7.5 1 96 190 ASP B N 1
ATOM 3771 C CA . ASP B 1 190 ? 24.663 -3.476 -6.605 1 96 190 ASP B CA 1
ATOM 3772 C C . ASP B 1 190 ? 25.16 -2.066 -6.915 1 96 190 ASP B C 1
ATOM 3774 O O . ASP B 1 190 ? 25.442 -1.287 -6.003 1 96 190 ASP B O 1
ATOM 3778 N N . ASN B 1 191 ? 25.4 -1.785 -8.181 1 96.95 191 ASN B N 1
ATOM 3779 C CA . ASN B 1 191 ? 25.837 -0.465 -8.623 1 96.95 191 ASN B CA 1
ATOM 3780 C C . ASN B 1 191 ? 25.495 -0.223 -10.09 1 96.95 191 ASN B C 1
ATOM 3782 O O . ASN B 1 191 ? 26.226 -0.658 -10.982 1 96.95 191 ASN B O 1
ATOM 3786 N N . GLU B 1 192 ? 24.486 0.538 -10.243 1 96.02 192 GLU B N 1
ATOM 3787 C CA . GLU B 1 192 ? 23.978 0.74 -11.597 1 96.02 192 GLU B CA 1
ATOM 3788 C C . GLU B 1 192 ? 24.996 1.476 -12.464 1 96.02 192 GLU B C 1
ATOM 3790 O O . GLU B 1 192 ? 25.177 1.141 -13.637 1 96.02 192 GLU B O 1
ATOM 3795 N N . ASP B 1 193 ? 25.646 2.465 -11.899 1 95.49 193 ASP B N 1
ATOM 3796 C CA . ASP B 1 193 ? 26.623 3.245 -12.651 1 95.49 193 ASP B CA 1
ATOM 3797 C C . ASP B 1 193 ? 27.825 2.389 -13.044 1 95.49 193 ASP B C 1
ATOM 3799 O O . ASP B 1 193 ? 28.326 2.491 -14.166 1 95.49 193 ASP B O 1
ATOM 3803 N N . ALA B 1 194 ? 28.289 1.587 -12.124 1 97.05 194 ALA B N 1
ATOM 3804 C CA . ALA B 1 194 ? 29.4 0.686 -12.416 1 97.05 194 ALA B CA 1
ATOM 3805 C C . ALA B 1 194 ? 29.019 -0.323 -13.496 1 97.05 194 ALA B C 1
ATOM 3807 O O . ALA B 1 194 ? 29.829 -0.642 -14.37 1 97.05 194 ALA B O 1
ATOM 3808 N N . ALA B 1 195 ? 27.828 -0.855 -13.398 1 97.43 195 ALA B N 1
ATOM 3809 C CA . ALA B 1 195 ? 27.355 -1.8 -14.407 1 97.43 195 ALA B CA 1
ATOM 3810 C C . ALA B 1 195 ? 27.332 -1.159 -15.791 1 97.43 195 ALA B C 1
ATOM 3812 O O . ALA B 1 195 ? 27.766 -1.769 -16.772 1 97.43 195 ALA B O 1
ATOM 3813 N N . ARG B 1 196 ? 26.895 0.076 -15.847 1 96.28 196 ARG B N 1
ATOM 3814 C CA . ARG B 1 196 ? 26.861 0.81 -17.107 1 96.28 196 ARG B CA 1
ATOM 3815 C C . ARG B 1 196 ? 28.265 0.989 -17.675 1 96.28 196 ARG B C 1
ATOM 3817 O O . ARG B 1 196 ? 28.465 0.9 -18.889 1 96.28 196 ARG B O 1
ATOM 3824 N N . ALA B 1 197 ? 29.131 1.247 -16.831 1 97.34 197 ALA B N 1
ATOM 3825 C CA . ALA B 1 197 ? 30.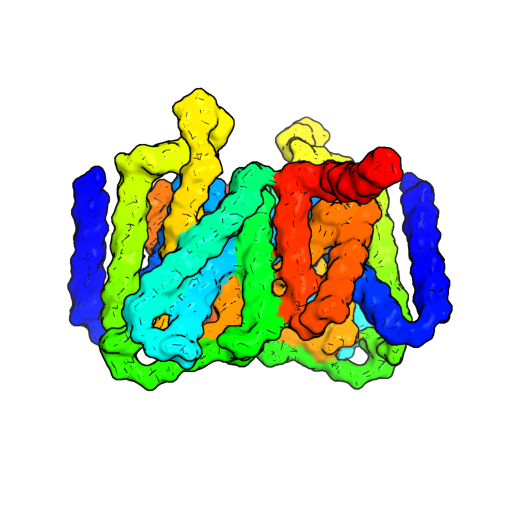513 1.503 -17.23 1 97.34 197 ALA B CA 1
ATOM 3826 C C . ALA B 1 197 ? 31.12 0.283 -17.918 1 97.34 197 ALA B C 1
ATOM 3828 O O . ALA B 1 197 ? 32.016 0.416 -18.754 1 97.34 197 ALA B O 1
ATOM 3829 N N . ILE B 1 198 ? 30.615 -0.872 -17.656 1 96.29 198 ILE B N 1
ATOM 3830 C CA . ILE B 1 198 ? 31.194 -2.071 -18.253 1 96.29 198 ILE B CA 1
ATOM 3831 C C . ILE B 1 198 ? 30.272 -2.597 -19.351 1 96.29 198 ILE B C 1
ATOM 3833 O O . ILE B 1 198 ? 30.345 -3.771 -19.721 1 96.29 198 ILE B O 1
ATOM 3837 N N . GLY B 1 199 ? 29.292 -1.786 -19.742 1 96.55 199 GLY B N 1
ATOM 3838 C CA . GLY B 1 199 ? 28.545 -2.059 -20.959 1 96.55 199 GLY B CA 1
ATOM 3839 C C . GLY B 1 199 ? 27.192 -2.695 -20.699 1 96.55 199 GLY B C 1
ATOM 3840 O O . GLY B 1 199 ? 26.516 -3.133 -21.632 1 96.55 199 GLY B O 1
ATOM 3841 N N . VAL B 1 200 ? 26.81 -2.807 -19.505 1 97.72 200 VAL B N 1
ATOM 3842 C CA . VAL B 1 200 ? 25.499 -3.366 -19.193 1 97.72 200 VAL B CA 1
ATOM 3843 C C . VAL B 1 200 ? 24.436 -2.274 -19.287 1 97.72 200 VAL B C 1
ATOM 3845 O O . VAL B 1 200 ? 24.618 -1.175 -18.758 1 97.72 200 VAL B O 1
ATOM 3848 N N . ASN B 1 201 ? 23.362 -2.535 -20.034 1 97.96 201 ASN B N 1
ATOM 3849 C CA . ASN B 1 201 ? 22.235 -1.611 -20.105 1 97.96 201 ASN B CA 1
ATOM 3850 C C . ASN B 1 201 ? 21.237 -1.857 -18.977 1 97.96 201 ASN B C 1
ATOM 3852 O O . ASN B 1 201 ? 20.457 -2.81 -19.028 1 97.96 201 ASN B O 1
ATOM 3856 N N . PRO B 1 202 ? 21.211 -1.007 -18.036 1 97.56 202 PRO B N 1
ATOM 3857 C CA . PRO B 1 202 ? 20.354 -1.251 -16.874 1 97.56 202 PRO B CA 1
ATOM 3858 C C . PRO B 1 202 ? 18.872 -1.32 -17.237 1 97.56 202 PRO B C 1
ATOM 3860 O O . PRO B 1 202 ? 18.13 -2.124 -16.667 1 97.56 202 PRO B O 1
ATOM 3863 N N . LEU B 1 203 ? 18.446 -0.536 -18.167 1 97.14 203 LEU B N 1
ATOM 3864 C CA . LEU B 1 203 ? 17.038 -0.516 -18.549 1 97.14 203 LEU B CA 1
ATOM 3865 C C . LEU B 1 203 ? 16.601 -1.875 -19.085 1 97.14 203 LEU B C 1
ATOM 3867 O O . LEU B 1 203 ? 15.581 -2.418 -18.654 1 97.14 203 LEU B O 1
ATOM 3871 N N . ARG B 1 204 ? 17.311 -2.412 -19.956 1 98.07 204 ARG B N 1
ATOM 3872 C CA . ARG B 1 204 ? 16.964 -3.692 -20.566 1 98.07 204 ARG B CA 1
ATOM 3873 C C . ARG B 1 204 ? 16.937 -4.805 -19.525 1 98.07 204 ARG B C 1
ATOM 3875 O O . ARG B 1 204 ? 16.042 -5.653 -19.537 1 98.07 204 ARG B O 1
ATOM 3882 N N . VAL B 1 205 ? 17.898 -4.764 -18.677 1 98.19 205 VAL B N 1
ATOM 3883 C CA . VAL B 1 205 ? 18.023 -5.813 -17.671 1 98.19 205 VAL B CA 1
ATOM 3884 C C . VAL B 1 205 ? 16.872 -5.712 -16.673 1 98.19 205 VAL B C 1
ATOM 3886 O O . VAL B 1 205 ? 16.26 -6.722 -16.317 1 98.19 205 VAL B O 1
ATOM 3889 N N . LYS B 1 206 ? 16.56 -4.555 -16.206 1 98.14 206 LYS B N 1
ATOM 3890 C CA . LYS B 1 206 ? 15.47 -4.346 -15.257 1 98.14 206 LYS B CA 1
ATOM 3891 C C . LYS B 1 206 ? 14.121 -4.678 -15.888 1 98.14 206 LYS B C 1
ATOM 3893 O O . LYS B 1 206 ? 13.238 -5.226 -15.224 1 98.14 206 LYS B O 1
ATOM 3898 N N . LEU B 1 207 ? 14.029 -4.363 -17.178 1 98.53 207 LEU B N 1
ATOM 3899 C CA . LEU B 1 207 ? 12.793 -4.69 -17.881 1 98.53 207 LEU B CA 1
ATOM 3900 C C . LEU B 1 207 ? 12.608 -6.2 -17.981 1 98.53 207 LEU B C 1
ATOM 3902 O O . LEU B 1 207 ? 11.49 -6.703 -17.844 1 98.53 207 LEU B O 1
ATOM 3906 N N . GLY B 1 208 ? 13.666 -6.86 -18.257 1 98.63 208 GLY B N 1
ATOM 3907 C CA . GLY B 1 208 ? 13.586 -8.312 -18.245 1 98.63 208 GLY B CA 1
ATOM 3908 C C . GLY B 1 208 ? 13.172 -8.877 -16.9 1 98.63 208 GLY B C 1
ATOM 3909 O O . GLY B 1 208 ? 12.359 -9.801 -16.832 1 98.63 208 GLY B O 1
ATOM 3910 N N . GLY B 1 209 ? 13.732 -8.327 -15.842 1 98.6 209 GLY B N 1
ATOM 3911 C CA . GLY B 1 209 ? 13.404 -8.763 -14.494 1 98.6 209 GLY B CA 1
ATOM 3912 C C . GLY B 1 209 ? 11.944 -8.557 -14.139 1 98.6 209 GLY B C 1
ATOM 3913 O O . GLY B 1 209 ? 11.292 -9.464 -13.617 1 98.6 209 GLY B O 1
ATOM 3914 N N . ILE B 1 210 ? 11.422 -7.398 -14.478 1 98.64 210 ILE B N 1
ATOM 3915 C CA . ILE B 1 210 ? 10.052 -7.101 -14.075 1 98.64 210 ILE B CA 1
ATOM 3916 C C . ILE B 1 210 ? 9.076 -7.904 -14.933 1 98.64 210 ILE B C 1
ATOM 3918 O O . ILE B 1 210 ? 8.023 -8.33 -14.452 1 98.64 210 ILE B O 1
ATOM 3922 N N . ALA B 1 211 ? 9.403 -8.126 -16.158 1 98.82 211 ALA B N 1
ATOM 3923 C CA . ALA B 1 211 ? 8.55 -8.942 -17.018 1 98.82 211 ALA B CA 1
ATOM 3924 C C . ALA B 1 211 ? 8.412 -10.359 -16.468 1 98.82 211 ALA B C 1
ATOM 3926 O O . ALA B 1 211 ? 7.306 -10.899 -16.396 1 98.82 211 ALA B O 1
ATOM 3927 N N . LEU B 1 212 ? 9.502 -10.922 -16.05 1 98.8 212 LEU B N 1
ATOM 3928 C CA . LEU B 1 212 ? 9.496 -12.271 -15.494 1 98.8 212 LEU B CA 1
ATOM 3929 C C . LEU B 1 212 ? 8.728 -12.313 -14.178 1 98.8 212 LEU B C 1
ATOM 3931 O O . LEU B 1 212 ? 7.908 -13.208 -13.961 1 98.8 212 LEU B O 1
ATOM 3935 N N . SER B 1 213 ? 8.999 -11.36 -13.325 1 98.88 213 SER B N 1
ATOM 3936 C CA . SER B 1 213 ? 8.323 -11.255 -12.036 1 98.88 213 SER B CA 1
ATOM 3937 C C . SER B 1 213 ? 6.815 -11.115 -12.212 1 98.88 213 SER B C 1
ATOM 3939 O O . SER B 1 213 ? 6.04 -11.808 -11.55 1 98.88 213 SER B O 1
ATOM 3941 N N . ALA B 1 214 ? 6.418 -10.257 -13.117 1 98.92 214 ALA B N 1
ATOM 3942 C CA . ALA B 1 214 ? 5.009 -9.983 -13.386 1 98.92 214 ALA B CA 1
ATOM 3943 C C . ALA B 1 214 ? 4.314 -11.208 -13.972 1 98.92 214 ALA B C 1
ATOM 3945 O O . ALA B 1 214 ? 3.146 -11.47 -13.673 1 98.92 214 ALA B O 1
ATOM 3946 N N . ALA B 1 215 ? 5.011 -11.925 -14.792 1 98.93 215 ALA B N 1
ATOM 3947 C CA . ALA B 1 215 ? 4.452 -13.137 -15.385 1 98.93 215 ALA B CA 1
ATOM 3948 C C . ALA B 1 215 ? 4.044 -14.137 -14.308 1 98.93 215 ALA B C 1
ATOM 3950 O O . ALA B 1 215 ? 2.928 -14.663 -14.331 1 98.93 215 ALA B O 1
ATOM 3951 N N . PHE B 1 216 ? 4.884 -14.353 -13.373 1 98.94 216 PHE B N 1
ATOM 3952 C CA . PHE B 1 216 ? 4.596 -15.336 -12.335 1 98.94 216 PHE B CA 1
ATOM 3953 C C . PHE B 1 216 ? 3.526 -14.819 -11.381 1 98.94 216 PHE B C 1
ATOM 3955 O O . PHE B 1 216 ? 2.719 -15.596 -10.865 1 98.94 216 PHE B O 1
ATOM 3962 N N . MET B 1 217 ? 3.52 -13.508 -11.108 1 98.89 217 MET B N 1
ATOM 3963 C CA . MET B 1 217 ? 2.455 -12.936 -10.289 1 98.89 217 MET B CA 1
ATOM 3964 C C . MET B 1 217 ? 1.101 -13.088 -10.973 1 98.89 217 MET B C 1
ATOM 3966 O O . MET B 1 217 ? 0.097 -13.369 -10.316 1 98.89 217 MET B O 1
ATOM 3970 N N . SER B 1 218 ? 1.135 -12.889 -12.265 1 98.93 218 SER B N 1
ATOM 3971 C CA . SER B 1 218 ? -0.092 -13.035 -13.041 1 98.93 218 SER B CA 1
ATOM 3972 C C . SER B 1 218 ? -0.576 -14.481 -13.044 1 98.93 218 SER B C 1
ATOM 3974 O O . SER B 1 218 ? -1.781 -14.739 -13.007 1 98.93 218 SER B O 1
ATOM 3976 N N . ALA B 1 219 ? 0.335 -15.428 -13.106 1 98.89 219 ALA B N 1
ATOM 3977 C CA . ALA B 1 219 ? -0.023 -16.84 -12.995 1 98.89 219 ALA B CA 1
ATOM 3978 C C . ALA B 1 219 ? -0.712 -17.128 -11.664 1 98.89 219 ALA B C 1
ATOM 3980 O O . ALA B 1 219 ? -1.697 -17.869 -11.615 1 98.89 219 ALA B O 1
ATOM 3981 N N . ALA B 1 220 ? -0.217 -16.544 -10.613 1 98.85 220 ALA B N 1
ATOM 3982 C CA . ALA B 1 220 ? -0.82 -16.712 -9.294 1 98.85 220 ALA B CA 1
ATOM 3983 C C . ALA B 1 220 ? -2.237 -16.148 -9.262 1 98.85 220 ALA B C 1
ATOM 3985 O O . ALA B 1 220 ? -3.133 -16.737 -8.652 1 98.85 220 ALA B O 1
ATOM 3986 N N . GLY B 1 221 ? -2.405 -15.025 -9.893 1 98.77 221 GLY B N 1
ATOM 3987 C CA . GLY B 1 221 ? -3.739 -14.45 -9.976 1 98.77 221 GLY B CA 1
ATOM 3988 C C . GLY B 1 221 ? -4.717 -15.32 -10.742 1 98.77 221 GLY B C 1
ATOM 3989 O O . GLY B 1 221 ? -5.857 -15.507 -10.313 1 98.77 221 GLY B O 1
ATOM 3990 N N . ALA B 1 222 ? -4.252 -15.808 -11.871 1 98.66 222 ALA B N 1
ATOM 3991 C CA . ALA B 1 222 ? -5.083 -16.705 -12.671 1 98.66 222 ALA B CA 1
ATOM 3992 C C . ALA B 1 222 ? -5.451 -17.959 -11.883 1 98.66 222 ALA B C 1
ATOM 3994 O O . ALA B 1 222 ? -6.597 -18.414 -11.929 1 98.66 222 ALA B O 1
ATOM 3995 N N . PHE B 1 223 ? -4.504 -18.497 -11.16 1 97.75 223 PHE B N 1
ATOM 3996 C CA . PHE B 1 223 ? -4.751 -19.652 -10.305 1 97.75 223 PHE B CA 1
ATOM 3997 C C . PHE B 1 223 ? -5.793 -19.326 -9.242 1 97.75 223 PHE B C 1
ATOM 3999 O O . PHE B 1 223 ? -6.692 -20.128 -8.98 1 97.75 223 PHE B O 1
ATOM 4006 N N . TYR B 1 224 ? -5.698 -18.189 -8.645 1 97.71 224 TYR B N 1
ATOM 4007 C CA . TYR B 1 224 ? -6.583 -17.788 -7.556 1 97.71 224 TYR B CA 1
ATOM 4008 C C . TYR B 1 224 ? -8.04 -17.812 -8.001 1 97.71 224 TYR B C 1
ATOM 4010 O O . TYR B 1 224 ? -8.896 -18.372 -7.312 1 97.71 224 TYR B O 1
ATOM 4018 N N . VAL B 1 225 ? -8.286 -17.227 -9.166 1 96.94 225 VAL B N 1
ATOM 4019 C CA . VAL B 1 225 ? -9.677 -17.091 -9.589 1 96.94 225 VAL B CA 1
ATOM 4020 C C . VAL B 1 225 ? -10.245 -18.463 -9.945 1 96.94 225 VAL B C 1
ATOM 4022 O O . VAL B 1 225 ? -11.44 -18.712 -9.77 1 96.94 225 VAL B O 1
ATOM 4025 N N . GLN B 1 226 ? -9.404 -19.355 -10.379 1 96.31 226 GLN B N 1
ATOM 4026 C CA . GLN B 1 226 ? -9.868 -20.699 -10.705 1 96.31 226 GLN B CA 1
ATOM 4027 C C . GLN B 1 226 ? -10.209 -21.485 -9.441 1 96.31 226 GLN B C 1
ATOM 4029 O O . GLN B 1 226 ? -11.155 -22.275 -9.432 1 96.31 226 GLN B O 1
ATOM 4034 N N . VAL B 1 227 ? -9.488 -21.292 -8.427 1 95.49 227 VAL B N 1
ATOM 4035 C CA . VAL B 1 227 ? -9.661 -22.05 -7.192 1 95.49 227 VAL B CA 1
ATOM 4036 C C . VAL B 1 227 ? -10.837 -21.485 -6.399 1 95.49 227 VAL B C 1
ATOM 4038 O O . VAL B 1 227 ? -11.676 -22.238 -5.898 1 95.49 227 VAL B O 1
ATOM 4041 N N . PHE B 1 228 ? -10.917 -20.2 -6.284 1 95.14 228 PHE B N 1
ATOM 4042 C CA . PHE B 1 228 ? -11.895 -19.586 -5.393 1 95.14 228 PHE B CA 1
ATOM 4043 C C . PHE B 1 228 ? -13.128 -19.139 -6.17 1 95.14 228 PHE B C 1
ATOM 4045 O O . PHE B 1 228 ? -14.153 -18.798 -5.575 1 95.14 228 PHE B O 1
ATOM 4052 N N . GLN B 1 229 ? -13.1 -19.044 -7.504 1 96.58 229 GLN B N 1
ATOM 4053 C CA . GLN B 1 229 ? -14.192 -18.788 -8.437 1 96.58 229 GLN B CA 1
ATOM 4054 C C . GLN B 1 229 ? -14.816 -17.417 -8.19 1 96.58 229 GLN B C 1
ATOM 4056 O O . GLN B 1 229 ? -16.008 -17.218 -8.436 1 96.58 229 GLN B O 1
ATOM 4061 N N . TYR B 1 230 ? -14.008 -16.515 -7.638 1 96.09 230 TYR B N 1
ATOM 4062 C CA . TYR B 1 230 ? -14.476 -15.163 -7.355 1 96.09 230 TYR B CA 1
ATOM 4063 C C . TYR B 1 230 ? -13.309 -14.185 -7.286 1 96.09 230 TYR B C 1
ATOM 4065 O O . TYR B 1 230 ? -12.235 -14.525 -6.783 1 96.09 230 TYR B O 1
ATOM 4073 N N . ILE B 1 231 ? -13.564 -12.974 -7.834 1 96.96 231 ILE B N 1
ATOM 4074 C CA . ILE B 1 231 ? -12.568 -11.912 -7.734 1 96.96 231 ILE B CA 1
ATOM 4075 C C . ILE B 1 231 ? -13.264 -10.553 -7.715 1 96.96 231 ILE B C 1
ATOM 4077 O O . ILE B 1 231 ? -14.257 -10.347 -8.416 1 96.96 231 ILE B O 1
ATOM 4081 N N . ASP B 1 232 ? -12.824 -9.736 -6.882 1 95.25 232 ASP B N 1
ATOM 4082 C CA . ASP B 1 232 ? -13.223 -8.331 -6.897 1 95.25 232 ASP B CA 1
ATOM 4083 C C . ASP B 1 232 ? -12.003 -7.414 -6.857 1 95.25 232 ASP B C 1
ATOM 4085 O O . ASP B 1 232 ? -10.881 -7.873 -6.634 1 95.25 232 ASP B O 1
ATOM 4089 N N . PRO B 1 233 ? -12.123 -6.167 -7.1 1 93.67 233 PRO B N 1
ATOM 4090 C CA . PRO B 1 233 ? -10.97 -5.272 -7.219 1 93.67 233 PRO B CA 1
ATOM 4091 C C . PRO B 1 233 ? -10.159 -5.18 -5.928 1 93.67 233 PRO B C 1
ATOM 4093 O O . PRO B 1 233 ? -8.939 -5.003 -5.972 1 93.67 233 PRO B O 1
ATOM 4096 N N . GLY B 1 234 ? -10.791 -5.274 -4.798 1 90.37 234 GLY B N 1
ATOM 4097 C CA . GLY B 1 234 ? -10.084 -5.245 -3.527 1 90.37 234 GLY B CA 1
ATOM 4098 C C . GLY B 1 234 ? -9.158 -6.43 -3.332 1 90.37 234 GLY B C 1
ATOM 4099 O O . GLY B 1 234 ? -8.039 -6.276 -2.838 1 90.37 234 GLY B O 1
ATOM 4100 N N . ILE B 1 235 ? -9.597 -7.511 -3.757 1 92.19 235 ILE B N 1
ATOM 4101 C CA . ILE B 1 235 ? -8.78 -8.716 -3.667 1 92.19 235 ILE B CA 1
ATOM 4102 C C . ILE B 1 235 ? -7.668 -8.665 -4.712 1 92.19 235 ILE B C 1
ATOM 4104 O O . ILE B 1 235 ? -6.502 -8.917 -4.399 1 92.19 235 ILE B O 1
ATOM 4108 N N . ALA B 1 236 ? -8.007 -8.291 -5.915 1 96.89 236 ALA B N 1
ATOM 4109 C CA . ALA B 1 236 ? -7.118 -8.372 -7.071 1 96.89 236 ALA B CA 1
ATOM 4110 C C . ALA B 1 236 ? -5.96 -7.387 -6.942 1 96.89 236 ALA B C 1
ATOM 4112 O O . ALA B 1 236 ? -4.806 -7.738 -7.203 1 96.89 236 ALA B O 1
ATOM 4113 N N . PHE B 1 237 ? -6.29 -6.234 -6.492 1 95.27 237 PHE B N 1
ATOM 4114 C CA . PHE B 1 237 ? -5.305 -5.163 -6.574 1 95.27 237 PHE B CA 1
ATOM 4115 C C . PHE B 1 237 ? -4.965 -4.632 -5.187 1 95.27 237 PHE B C 1
ATOM 4117 O O . PHE B 1 237 ? -4.196 -3.678 -5.052 1 95.27 237 PHE B O 1
ATOM 4124 N N . GLY B 1 238 ? -5.488 -5.266 -4.185 1 91.14 238 GLY B N 1
ATOM 4125 C CA . GLY B 1 238 ? -5.251 -4.82 -2.821 1 91.14 238 GLY B CA 1
ATOM 4126 C C . GLY B 1 238 ? -3.827 -5.055 -2.355 1 91.14 238 GLY B C 1
ATOM 4127 O O . GLY B 1 238 ? -3.126 -5.914 -2.894 1 91.14 238 GLY B O 1
ATOM 4128 N N . THR B 1 239 ? -3.39 -4.414 -1.346 1 90.3 239 THR B N 1
ATOM 4129 C CA . THR B 1 239 ? -2.006 -4.411 -0.883 1 90.3 239 THR B CA 1
ATOM 4130 C C . THR B 1 239 ? -1.659 -5.735 -0.208 1 90.3 239 THR B C 1
ATOM 4132 O O . THR B 1 239 ? -0.482 -6.067 -0.049 1 90.3 239 THR B O 1
ATOM 4135 N N . ALA B 1 240 ? -2.634 -6.434 0.244 1 88.91 240 ALA B N 1
ATOM 4136 C CA . ALA B 1 240 ? -2.391 -7.668 0.987 1 88.91 240 ALA B CA 1
ATOM 4137 C C . ALA B 1 240 ? -1.524 -8.631 0.181 1 88.91 240 ALA B C 1
ATOM 4139 O O . ALA B 1 240 ? -0.588 -9.231 0.716 1 88.91 240 ALA B O 1
ATOM 4140 N N . VAL B 1 241 ? -1.832 -8.696 -1.085 1 92.42 241 VAL B N 1
ATOM 4141 C CA . VAL B 1 241 ? -1.104 -9.617 -1.952 1 92.42 241 VAL B CA 1
ATOM 4142 C C . VAL B 1 241 ? 0.348 -9.165 -2.083 1 92.42 241 VAL B C 1
ATOM 4144 O O . VAL B 1 241 ? 1.267 -9.986 -2.032 1 92.42 241 VAL B O 1
ATOM 4147 N N . SER B 1 242 ? 0.558 -7.899 -2.248 1 94.07 242 SER B N 1
ATOM 4148 C CA . SER B 1 242 ? 1.908 -7.36 -2.377 1 94.07 242 SER B CA 1
ATOM 4149 C C . SER B 1 242 ? 2.708 -7.561 -1.094 1 94.07 242 SER B C 1
ATOM 4151 O O . SER B 1 242 ? 3.875 -7.957 -1.14 1 94.07 242 SER B O 1
ATOM 4153 N N . VAL B 1 243 ? 2.095 -7.338 0.004 1 89.12 243 VAL B N 1
ATOM 4154 C CA . VAL B 1 243 ? 2.77 -7.463 1.292 1 89.12 243 VAL B CA 1
ATOM 4155 C C . VAL B 1 243 ? 3.128 -8.925 1.549 1 89.12 243 VAL B C 1
ATOM 4157 O O . VAL B 1 243 ? 4.238 -9.23 1.993 1 89.12 243 VAL B O 1
ATOM 4160 N N . GLU B 1 244 ? 2.186 -9.767 1.252 1 89.91 244 GLU B N 1
ATOM 4161 C CA . GLU B 1 244 ? 2.444 -11.191 1.44 1 89.91 244 GLU B CA 1
ATOM 4162 C C . GLU B 1 244 ? 3.633 -11.653 0.602 1 89.91 244 GLU B C 1
ATOM 4164 O O . GLU B 1 244 ? 4.509 -12.365 1.096 1 89.91 244 GLU B O 1
ATOM 4169 N N . ALA B 1 245 ? 3.667 -11.259 -0.622 1 94.45 245 ALA B N 1
ATOM 4170 C CA . ALA B 1 245 ? 4.736 -11.648 -1.539 1 94.45 245 ALA B CA 1
ATOM 4171 C C . ALA B 1 245 ? 6.09 -11.144 -1.048 1 94.45 245 ALA B C 1
ATOM 4173 O O . ALA B 1 245 ? 7.06 -11.904 -0.996 1 94.45 245 ALA B O 1
ATOM 4174 N N . LEU B 1 246 ? 6.084 -9.943 -0.706 1 92.79 246 LEU B N 1
ATOM 4175 C CA . LEU B 1 246 ? 7.323 -9.283 -0.312 1 92.79 246 LEU B CA 1
ATOM 4176 C C . LEU B 1 246 ? 7.832 -9.83 1.018 1 92.79 246 LEU B C 1
ATOM 4178 O O . LEU B 1 246 ? 9.022 -10.117 1.161 1 92.79 246 LEU B O 1
ATOM 4182 N N . VAL B 1 247 ? 6.959 -10.006 2.009 1 89.28 247 VAL B N 1
ATOM 4183 C CA . VAL B 1 247 ? 7.359 -10.43 3.347 1 89.28 247 VAL B CA 1
ATOM 4184 C C . VAL B 1 247 ? 7.867 -11.87 3.302 1 89.28 247 VAL B C 1
ATOM 4186 O O . VAL B 1 247 ? 8.836 -12.214 3.984 1 89.28 247 VAL B O 1
ATOM 4189 N N . GLY B 1 248 ? 7.18 -12.69 2.544 1 91.21 248 GLY B N 1
ATOM 4190 C CA . GLY B 1 248 ? 7.667 -14.052 2.395 1 91.21 248 GLY B CA 1
ATOM 4191 C C . GLY B 1 248 ? 9.089 -14.124 1.871 1 91.21 248 GLY B C 1
ATOM 4192 O O . GLY B 1 248 ? 9.902 -14.905 2.371 1 91.21 248 GLY B O 1
ATOM 4193 N N . ALA B 1 249 ? 9.394 -13.342 0.898 1 94.26 249 ALA B N 1
ATOM 4194 C CA . ALA B 1 249 ? 10.729 -13.331 0.304 1 94.26 249 ALA B CA 1
ATOM 4195 C C . ALA B 1 249 ? 11.761 -12.785 1.286 1 94.26 249 ALA B C 1
ATOM 4197 O O . ALA B 1 249 ? 12.869 -13.316 1.391 1 94.26 249 ALA B O 1
ATOM 4198 N N . ILE B 1 250 ? 11.39 -11.753 1.979 1 89.19 250 ILE B N 1
ATOM 4199 C CA . ILE B 1 250 ? 12.328 -11.104 2.889 1 89.19 250 ILE B CA 1
ATOM 4200 C C . ILE B 1 250 ? 12.626 -12.027 4.068 1 89.19 250 ILE B C 1
ATOM 4202 O O . ILE B 1 250 ? 13.788 -12.234 4.424 1 89.19 250 ILE B O 1
ATOM 4206 N N . VAL B 1 251 ? 11.585 -12.602 4.61 1 86.52 251 VAL B N 1
ATOM 4207 C CA . VAL B 1 251 ? 11.718 -13.446 5.793 1 86.52 251 VAL B CA 1
ATOM 4208 C C . VAL B 1 251 ? 12.52 -14.698 5.446 1 86.52 251 VAL B C 1
ATOM 4210 O O . VAL B 1 251 ? 13.341 -15.158 6.243 1 86.52 251 VAL B O 1
ATOM 4213 N N . GLY B 1 252 ? 12.295 -15.247 4.374 1 91.18 252 GLY B N 1
ATOM 4214 C CA . GLY B 1 252 ? 12.927 -16.499 3.991 1 91.18 252 GLY B CA 1
ATOM 4215 C C . GLY B 1 252 ? 14.341 -16.319 3.47 1 91.18 252 GLY B C 1
ATOM 4216 O O . GLY B 1 252 ? 15.116 -17.276 3.419 1 91.18 252 GLY B O 1
ATOM 4217 N N . GLY B 1 253 ? 14.694 -15.144 2.984 1 91.4 253 GLY B N 1
ATOM 4218 C CA . GLY B 1 253 ? 15.997 -14.869 2.4 1 91.4 253 GLY B CA 1
ATOM 4219 C C . GLY B 1 253 ? 15.913 -14.282 1.004 1 91.4 253 GLY B C 1
ATOM 4220 O O . GLY B 1 253 ? 15.741 -15.014 0.027 1 91.4 253 GLY B O 1
ATOM 4221 N N . LEU B 1 254 ? 16.174 -13 0.926 1 91.61 254 LEU B N 1
ATOM 4222 C CA . LEU B 1 254 ? 16.104 -12.26 -0.33 1 91.61 254 LEU B CA 1
ATOM 4223 C C . LEU B 1 254 ? 17.216 -12.695 -1.279 1 91.61 254 LEU B C 1
ATOM 4225 O O . LEU B 1 254 ? 18.356 -12.895 -0.856 1 91.61 254 LEU B O 1
ATOM 4229 N N . GLY B 1 255 ? 16.856 -12.863 -2.574 1 95.78 255 GLY B N 1
ATOM 4230 C CA . GLY B 1 255 ? 17.878 -13.155 -3.566 1 95.78 255 GLY B CA 1
ATOM 4231 C C . GLY B 1 255 ? 18.43 -14.564 -3.458 1 95.78 255 GLY B C 1
ATOM 4232 O O . GLY B 1 255 ? 19.588 -14.811 -3.803 1 95.78 255 GLY B O 1
ATOM 4233 N N . THR B 1 256 ? 17.618 -15.442 -2.89 1 96.98 256 THR B N 1
ATOM 4234 C CA . THR B 1 256 ? 18.042 -16.833 -2.778 1 96.98 256 THR B CA 1
ATOM 4235 C C . THR B 1 256 ? 17.038 -17.76 -3.456 1 96.98 256 THR B C 1
ATOM 4237 O O . THR B 1 256 ? 15.898 -17.368 -3.714 1 96.98 256 THR B O 1
ATOM 4240 N N . LEU B 1 257 ? 17.48 -18.954 -3.739 1 97.84 257 LEU B N 1
ATOM 4241 C CA . LEU B 1 257 ? 16.666 -19.916 -4.475 1 97.84 257 LEU B CA 1
ATOM 4242 C C . LEU B 1 257 ? 15.539 -20.456 -3.6 1 97.84 257 LEU B C 1
ATOM 4244 O O . LEU B 1 257 ? 14.376 -20.454 -4.009 1 97.84 257 LEU B O 1
ATOM 4248 N N . TRP B 1 258 ? 15.824 -20.797 -2.312 1 97.9 258 TRP B N 1
ATOM 4249 C CA . TRP B 1 258 ? 14.875 -21.522 -1.474 1 97.9 258 TRP B CA 1
ATOM 4250 C C . TRP B 1 258 ? 14.276 -20.604 -0.413 1 97.9 258 TRP B C 1
ATOM 4252 O O . TRP B 1 258 ? 13.28 -20.952 0.226 1 97.9 258 TRP B O 1
ATOM 4262 N N . GLY B 1 259 ? 14.883 -19.446 -0.208 1 96.25 259 GLY B N 1
ATOM 4263 C CA . GLY B 1 259 ? 14.457 -18.525 0.834 1 96.25 259 GLY B CA 1
ATOM 4264 C C . GLY B 1 259 ? 12.982 -18.181 0.759 1 96.25 259 GLY B C 1
ATOM 4265 O O . GLY B 1 259 ? 12.236 -18.409 1.714 1 96.25 259 GLY B O 1
ATOM 4266 N N . PRO B 1 260 ? 12.562 -17.696 -0.407 1 96.9 260 PRO B N 1
ATOM 4267 C CA . PRO B 1 260 ? 11.155 -17.308 -0.531 1 96.9 260 PRO B CA 1
ATOM 4268 C C . PRO B 1 260 ? 10.197 -18.463 -0.248 1 96.9 260 PRO B C 1
ATOM 4270 O O . PRO B 1 260 ? 9.127 -18.255 0.33 1 96.9 260 PRO B O 1
ATOM 4273 N N . LEU B 1 261 ? 10.516 -19.676 -0.666 1 97.52 261 LEU B N 1
ATOM 4274 C CA . LEU B 1 261 ? 9.695 -20.849 -0.385 1 97.52 261 LEU B CA 1
ATOM 4275 C C . LEU B 1 261 ? 9.605 -21.103 1.116 1 97.52 261 LEU B C 1
ATOM 4277 O O . LEU B 1 261 ? 8.511 -21.281 1.655 1 97.52 261 LEU B O 1
ATOM 4281 N N . LEU B 1 262 ? 10.705 -21.069 1.8 1 95.5 262 LEU B N 1
ATOM 4282 C CA . LEU B 1 262 ? 10.754 -21.324 3.235 1 95.5 262 LEU B CA 1
ATOM 4283 C C . LEU B 1 262 ? 10.036 -20.222 4.008 1 95.5 262 LEU B C 1
ATOM 4285 O O . LEU B 1 262 ? 9.318 -20.501 4.971 1 95.5 262 LEU B O 1
ATOM 4289 N N . GLY B 1 263 ? 10.278 -18.999 3.547 1 93.32 263 GLY B N 1
ATOM 4290 C CA . GLY B 1 263 ? 9.597 -17.888 4.193 1 93.32 263 GLY B CA 1
ATOM 4291 C C . GLY B 1 263 ? 8.086 -17.969 4.084 1 93.32 263 GLY B C 1
ATOM 4292 O O . GLY B 1 263 ? 7.376 -17.766 5.07 1 93.32 263 GLY B O 1
ATOM 4293 N N . ALA B 1 264 ? 7.632 -18.261 2.913 1 93.57 264 ALA B N 1
ATOM 4294 C CA . ALA B 1 264 ? 6.196 -18.345 2.659 1 93.57 264 ALA B CA 1
ATOM 4295 C C . ALA B 1 264 ? 5.56 -19.468 3.473 1 93.57 264 ALA B C 1
ATOM 4297 O O . ALA B 1 264 ? 4.498 -19.283 4.074 1 93.57 264 ALA B O 1
ATOM 4298 N N . VAL B 1 265 ? 6.169 -20.625 3.498 1 92.3 265 VAL B N 1
ATOM 4299 C CA . VAL B 1 265 ? 5.637 -21.776 4.22 1 92.3 265 VAL B CA 1
ATOM 4300 C C . VAL B 1 265 ? 5.627 -21.486 5.719 1 92.3 265 VAL B C 1
ATOM 4302 O O . VAL B 1 265 ? 4.662 -21.813 6.414 1 92.3 265 VAL B O 1
ATOM 4305 N N . THR B 1 266 ? 6.655 -20.915 6.223 1 89.13 266 THR B N 1
ATOM 4306 C CA . THR B 1 266 ? 6.753 -20.59 7.642 1 89.13 266 THR B CA 1
ATOM 4307 C C . THR B 1 266 ? 5.667 -19.596 8.045 1 89.13 266 THR B C 1
ATOM 4309 O O . THR B 1 266 ? 4.994 -19.782 9.061 1 89.13 266 THR B O 1
ATOM 4312 N N . LEU B 1 267 ? 5.541 -18.634 7.207 1 86.21 267 LEU B N 1
ATOM 4313 C CA . LEU B 1 267 ? 4.552 -17.609 7.522 1 86.21 267 LEU B CA 1
ATOM 4314 C C . LEU B 1 267 ? 3.138 -18.174 7.439 1 86.21 267 LEU B C 1
ATOM 4316 O O . LEU B 1 267 ? 2.277 -17.825 8.25 1 86.21 267 LEU B O 1
ATOM 4320 N N . HIS B 1 268 ? 2.929 -18.966 6.505 1 87.18 268 HIS B N 1
ATOM 4321 C CA . HIS B 1 268 ? 1.614 -19.586 6.39 1 87.18 268 HIS B CA 1
ATOM 4322 C C . HIS B 1 268 ? 1.346 -20.531 7.557 1 87.18 268 HIS B C 1
ATOM 4324 O O . HIS B 1 268 ? 0.23 -20.579 8.079 1 87.18 268 HIS B O 1
ATOM 4330 N N . ALA B 1 269 ? 2.333 -21.288 7.946 1 86.18 269 ALA B N 1
ATOM 4331 C CA . ALA B 1 269 ? 2.206 -22.178 9.097 1 86.18 269 ALA B CA 1
ATOM 4332 C C . ALA B 1 269 ? 1.902 -21.39 10.368 1 86.18 269 ALA B C 1
ATOM 4334 O O . ALA B 1 269 ? 1.051 -21.791 11.166 1 86.18 269 ALA B O 1
ATOM 4335 N N . LEU B 1 270 ? 2.541 -20.33 10.501 1 82.35 270 LEU B N 1
ATOM 4336 C CA . LEU B 1 270 ? 2.304 -19.482 11.664 1 82.35 270 LEU B CA 1
ATOM 4337 C C . LEU B 1 270 ? 0.88 -18.935 11.657 1 82.35 270 LEU B C 1
ATOM 4339 O O . LEU B 1 270 ? 0.231 -18.868 12.703 1 82.35 270 LEU B O 1
ATOM 4343 N N . SER B 1 271 ? 0.519 -18.532 10.486 1 80.68 271 SER B N 1
ATOM 4344 C CA . SER B 1 271 ? -0.837 -18.011 10.345 1 80.68 271 SER B CA 1
ATOM 4345 C C . SER B 1 271 ? -1.876 -19.074 10.689 1 80.68 271 SER B C 1
ATOM 4347 O O . SER B 1 271 ? -2.873 -18.782 11.352 1 80.68 271 SER B O 1
ATOM 4349 N N . ASP B 1 272 ? -1.654 -20.26 10.254 1 78.11 272 ASP B N 1
ATOM 4350 C CA . ASP B 1 272 ? -2.564 -21.372 10.511 1 78.11 272 ASP B CA 1
ATOM 4351 C C . ASP B 1 272 ? -2.592 -21.725 11.997 1 78.11 272 ASP B C 1
ATOM 4353 O O . ASP B 1 272 ? -3.656 -22.005 12.553 1 78.11 272 ASP B O 1
ATOM 4357 N N . LEU B 1 273 ? -1.504 -21.727 12.619 1 77.98 273 LEU B N 1
ATOM 4358 C CA . LEU B 1 273 ? -1.403 -22.031 14.042 1 77.98 273 LEU B CA 1
ATOM 4359 C C . LEU B 1 273 ? -2.145 -20.99 14.874 1 77.98 273 LEU B C 1
ATOM 4361 O O . LEU B 1 273 ? -2.873 -21.339 15.806 1 77.98 273 LEU B O 1
ATOM 4365 N N . THR B 1 274 ? -1.985 -19.794 14.533 1 75.25 274 THR B N 1
ATOM 4366 C CA . THR B 1 274 ? -2.624 -18.725 15.293 1 75.25 274 THR B CA 1
ATOM 4367 C C . THR B 1 274 ? -4.138 -18.754 15.099 1 75.25 274 THR B C 1
ATOM 4369 O O . THR B 1 274 ? -4.894 -18.471 16.031 1 75.25 274 THR B O 1
ATOM 4372 N N . ARG B 1 275 ? -4.507 -19.024 13.854 1 73.75 275 ARG B N 1
ATOM 4373 C CA . ARG B 1 275 ? -5.938 -19.139 13.591 1 73.75 275 ARG B CA 1
ATOM 4374 C C . ARG B 1 275 ? -6.566 -20.231 14.45 1 73.75 275 ARG B C 1
ATOM 4376 O O . ARG B 1 275 ? -7.686 -20.074 14.943 1 73.75 275 ARG B O 1
ATOM 4383 N N . ASN B 1 276 ? -5.874 -21.278 14.545 1 71.26 276 ASN B N 1
ATOM 4384 C CA . ASN B 1 276 ? -6.375 -22.393 15.342 1 71.26 276 ASN B CA 1
ATOM 4385 C C . ASN B 1 276 ? -6.43 -22.042 16.826 1 71.26 276 ASN B C 1
ATOM 4387 O O . ASN B 1 276 ? -7.323 -22.497 17.543 1 71.26 276 ASN B O 1
ATOM 4391 N N . LEU B 1 277 ? -5.554 -21.244 17.186 1 66.83 277 LEU B N 1
ATOM 4392 C CA . LEU B 1 277 ? -5.473 -20.903 18.602 1 66.83 277 LEU B CA 1
ATOM 4393 C C . LEU B 1 277 ? -6.454 -19.788 18.949 1 66.83 277 LEU B C 1
ATOM 4395 O O . LEU B 1 277 ? -7.058 -19.8 20.024 1 66.83 277 LEU B O 1
ATOM 4399 N N . PHE B 1 278 ? -6.515 -18.828 18.045 1 63.68 278 PHE B N 1
ATOM 4400 C CA . PHE B 1 278 ? -7.268 -17.637 18.418 1 63.68 278 PHE B CA 1
ATOM 4401 C C . PHE B 1 278 ? -8.567 -17.548 17.626 1 63.68 278 PHE B C 1
ATOM 4403 O O . PHE B 1 278 ? -9.359 -16.625 17.825 1 63.68 278 PHE B O 1
ATOM 4410 N N . GLY B 1 279 ? -8.886 -18.552 16.994 1 60.32 279 GLY B N 1
ATOM 4411 C CA . GLY B 1 279 ? -10.118 -18.573 16.222 1 60.32 279 GLY B CA 1
ATOM 4412 C C . GLY B 1 279 ? -9.951 -18.028 14.816 1 60.32 279 GLY B C 1
ATOM 4413 O O . GLY B 1 279 ? -8.87 -17.563 14.449 1 60.32 279 GLY B O 1
ATOM 4414 N N . GLU B 1 280 ? -10.814 -18.334 13.861 1 56.59 280 GLU B N 1
ATOM 4415 C CA . GLU B 1 280 ? -10.819 -18.004 12.439 1 56.59 280 GLU B CA 1
ATOM 4416 C C . GLU B 1 280 ? -11.017 -16.507 12.22 1 56.59 280 GLU B C 1
ATOM 4418 O O . GLU B 1 280 ? -12.126 -16.059 11.922 1 56.59 280 GLU B O 1
ATOM 4423 N N . LEU B 1 281 ? -10.229 -15.741 12.984 1 53.71 281 LEU B N 1
ATOM 4424 C CA . LEU B 1 281 ? -10.392 -14.327 12.663 1 53.71 281 LEU B CA 1
ATOM 4425 C C . LEU B 1 281 ? -9.911 -14.033 11.247 1 53.71 281 LEU B C 1
ATOM 4427 O O . LEU B 1 281 ? -8.787 -14.384 10.882 1 53.71 281 LEU B O 1
ATOM 4431 N N . PRO B 1 282 ? -10.828 -13.814 10.346 1 51.92 282 PRO B N 1
ATOM 4432 C CA . PRO B 1 282 ? -10.407 -13.44 8.993 1 51.92 282 PRO B CA 1
ATOM 4433 C C . PRO B 1 282 ? -9.274 -12.416 8.99 1 51.92 282 PRO B C 1
ATOM 4435 O O . PRO B 1 282 ? -9.323 -11.432 9.732 1 51.92 282 PRO B O 1
ATOM 4438 N N . GLY B 1 283 ? -8.064 -12.74 8.479 1 56.02 283 GLY B N 1
ATOM 4439 C CA . GLY B 1 283 ? -6.994 -11.769 8.308 1 56.02 283 GLY B CA 1
ATOM 4440 C C . GLY B 1 283 ? -5.85 -11.964 9.284 1 56.02 283 GLY B C 1
ATOM 4441 O O . GLY B 1 283 ? -4.876 -11.208 9.267 1 56.02 283 GLY B O 1
ATOM 4442 N N . ILE B 1 284 ? -5.955 -12.878 10.209 1 56.32 284 ILE B N 1
ATOM 4443 C CA . ILE B 1 284 ? -4.933 -13.067 11.233 1 56.32 284 ILE B CA 1
ATOM 4444 C C . ILE B 1 284 ? -3.578 -13.308 10.571 1 56.32 284 ILE B C 1
ATOM 4446 O O . ILE B 1 284 ? -2.543 -12.88 11.088 1 56.32 284 ILE B O 1
ATOM 4450 N N . SER B 1 285 ? -3.586 -14.013 9.443 1 58.27 285 SER B N 1
ATOM 4451 C CA . SER B 1 285 ? -2.333 -14.252 8.735 1 58.27 285 SER B CA 1
ATOM 4452 C C . SER B 1 285 ? -1.608 -12.944 8.436 1 58.27 285 SER B C 1
ATOM 4454 O O . SER B 1 285 ? -0.391 -12.849 8.61 1 58.27 285 SER B O 1
ATOM 4456 N N . MET B 1 286 ? -2.347 -12.006 8.15 1 56.03 286 MET B N 1
ATOM 4457 C CA . MET B 1 286 ? -1.73 -10.737 7.776 1 56.03 286 MET B CA 1
ATOM 4458 C C . MET B 1 286 ? -1.205 -10.004 9.006 1 56.03 286 MET B C 1
ATOM 4460 O O . MET B 1 286 ? -0.198 -9.297 8.93 1 56.03 286 MET B O 1
ATOM 4464 N N . VAL B 1 287 ? -1.961 -10.172 10.14 1 59.76 287 VAL B N 1
ATOM 4465 C CA . VAL B 1 287 ? -1.465 -9.603 11.389 1 59.76 287 VAL B CA 1
ATOM 4466 C C . VAL B 1 287 ? -0.099 -10.199 11.722 1 59.76 287 VAL B C 1
ATOM 4468 O O . VAL B 1 287 ? 0.822 -9.478 12.11 1 59.76 287 VAL B O 1
ATOM 4471 N N . ILE B 1 288 ? 0.013 -11.364 11.405 1 59.69 288 ILE B N 1
ATOM 4472 C CA . ILE B 1 288 ? 1.268 -12.059 11.667 1 59.69 288 ILE B CA 1
ATOM 4473 C C . ILE B 1 288 ? 2.355 -11.531 10.734 1 59.69 288 ILE B C 1
ATOM 4475 O O . ILE B 1 288 ? 3.474 -11.249 11.17 1 59.69 288 ILE B O 1
ATOM 4479 N N . TYR B 1 289 ? 1.9 -11.356 9.501 1 60.82 289 TYR B N 1
ATOM 4480 C CA . TYR B 1 289 ? 2.873 -10.834 8.548 1 60.82 289 TYR B CA 1
ATOM 4481 C C . TYR B 1 289 ? 3.382 -9.465 8.984 1 60.82 289 TYR B C 1
ATOM 4483 O O . TYR B 1 289 ? 4.583 -9.191 8.916 1 60.82 289 TYR B O 1
ATOM 4491 N N . GLY B 1 290 ? 2.48 -8.717 9.48 1 59.66 290 GLY B N 1
ATOM 4492 C CA . GLY B 1 290 ? 2.87 -7.417 10.002 1 59.66 290 GLY B CA 1
ATOM 4493 C C . GLY B 1 290 ? 3.782 -7.509 11.211 1 59.66 290 GLY B C 1
ATOM 4494 O O . GLY B 1 290 ? 4.796 -6.811 11.285 1 59.66 290 GLY B O 1
ATOM 4495 N N . VAL B 1 291 ? 3.415 -8.413 12.038 1 59.82 291 VAL B N 1
ATOM 4496 C CA . VAL B 1 291 ? 4.199 -8.588 13.256 1 59.82 291 VAL B CA 1
ATOM 4497 C C . VAL B 1 291 ? 5.578 -9.142 12.908 1 59.82 291 VAL B C 1
ATOM 4499 O O . VAL B 1 291 ? 6.589 -8.704 13.463 1 59.82 291 VAL B O 1
ATOM 4502 N N . VAL B 1 292 ? 5.52 -10.067 12.025 1 59.79 292 VAL B N 1
ATOM 4503 C CA . VAL B 1 292 ? 6.79 -10.665 11.629 1 59.79 292 VAL B CA 1
ATOM 4504 C C . VAL B 1 292 ? 7.681 -9.606 10.983 1 59.79 292 VAL B C 1
ATOM 4506 O O . VAL B 1 292 ? 8.886 -9.56 11.241 1 59.79 292 VAL B O 1
ATOM 4509 N N . LEU B 1 293 ? 7.048 -8.829 10.185 1 57.79 293 LEU B N 1
ATOM 4510 C CA . LEU B 1 293 ? 7.817 -7.739 9.595 1 57.79 293 LEU B CA 1
ATOM 4511 C C . LEU B 1 293 ? 8.438 -6.863 10.679 1 57.79 293 LEU B C 1
ATOM 4513 O O . LEU B 1 293 ? 9.586 -6.433 10.554 1 57.79 293 LEU B O 1
ATOM 4517 N N . ILE B 1 294 ? 7.652 -6.621 11.665 1 54.39 294 ILE B N 1
ATOM 4518 C CA . ILE B 1 294 ? 8.142 -5.823 12.783 1 54.39 294 ILE B CA 1
ATOM 4519 C C . ILE B 1 294 ? 9.336 -6.522 13.431 1 54.39 294 ILE B C 1
ATOM 4521 O O . ILE B 1 294 ? 10.367 -5.894 13.685 1 54.39 294 ILE B O 1
ATOM 4525 N N . VAL B 1 295 ? 9.128 -7.775 13.645 1 53.13 295 VAL B N 1
ATOM 4526 C CA . VAL B 1 295 ? 10.14 -8.526 14.381 1 53.13 295 VAL B CA 1
ATOM 4527 C C . VAL B 1 295 ? 11.395 -8.677 13.526 1 53.13 295 VAL B C 1
ATOM 4529 O O . VAL B 1 295 ? 12.514 -8.641 14.043 1 53.13 295 VAL B O 1
ATOM 4532 N N . MET B 1 296 ? 11.219 -8.987 12.336 1 51.6 296 MET B N 1
ATOM 4533 C CA . MET B 1 296 ? 12.351 -9.218 11.443 1 51.6 296 MET B CA 1
ATOM 4534 C C . MET B 1 296 ? 13.187 -7.952 11.285 1 51.6 296 MET B C 1
ATOM 4536 O O . MET B 1 296 ? 14.391 -8.025 11.036 1 51.6 296 MET B O 1
ATOM 4540 N N . PHE B 1 297 ? 12.557 -6.917 11.187 1 47.08 297 PHE B N 1
ATOM 4541 C CA . PHE B 1 297 ? 13.325 -5.683 11.068 1 47.08 297 PHE B CA 1
ATOM 4542 C C . PHE B 1 297 ? 13.892 -5.265 12.419 1 47.08 297 PHE B C 1
ATOM 4544 O O . PHE B 1 297 ? 14.525 -4.213 12.534 1 47.08 297 PHE B O 1
ATOM 4551 N N . LEU B 1 298 ? 13.499 -5.96 13.429 1 45.89 298 LEU B N 1
ATOM 4552 C CA . LEU B 1 298 ? 14.303 -5.832 14.64 1 45.89 298 LEU B CA 1
ATOM 4553 C C . LEU B 1 298 ? 15.746 -6.249 14.382 1 45.89 298 LEU B C 1
ATOM 4555 O O . LEU B 1 298 ? 16.001 -7.171 13.603 1 45.89 298 LEU B O 1
ATOM 4559 N N . PRO B 1 299 ? 16.638 -5.312 14.564 1 42.72 299 PRO B N 1
ATOM 4560 C CA . PRO B 1 299 ? 18.03 -5.578 14.192 1 42.72 299 PRO B CA 1
ATOM 4561 C C . PRO B 1 299 ? 18.383 -7.062 14.248 1 42.72 299 PRO B C 1
ATOM 4563 O O . PRO B 1 299 ? 19.255 -7.522 13.506 1 42.72 299 PRO B O 1
ATOM 4566 N N . ARG B 1 300 ? 18.414 -7.618 15.649 1 37.69 300 ARG B N 1
ATOM 4567 C CA . ARG B 1 300 ? 19.003 -8.952 15.711 1 37.69 300 ARG B CA 1
ATOM 4568 C C . ARG B 1 300 ? 18.146 -9.964 14.959 1 37.69 300 ARG B C 1
ATOM 4570 O O . ARG B 1 300 ? 16.983 -10.181 15.307 1 37.69 300 ARG B O 1
ATOM 4577 N N . GLY B 1 301 ? 17.872 -9.882 13.845 1 35.43 301 GLY B N 1
ATOM 4578 C CA . GLY B 1 301 ? 17.15 -10.735 12.914 1 35.43 301 GLY B CA 1
ATOM 4579 C C . GLY B 1 301 ? 16.772 -12.08 13.507 1 35.43 301 GLY B C 1
ATOM 4580 O O . GLY B 1 301 ? 17.074 -12.359 14.669 1 35.43 301 GLY B O 1
ATOM 4581 N N . ILE B 1 302 ? 15.872 -12.884 13.071 1 34.89 302 ILE B N 1
ATOM 4582 C CA . ILE B 1 302 ? 15.679 -14.267 13.494 1 34.89 302 ILE B CA 1
ATOM 4583 C C . ILE B 1 302 ? 17.036 -14.929 13.727 1 34.89 302 ILE B C 1
ATOM 4585 O O . ILE B 1 302 ? 17.147 -15.868 14.519 1 34.89 302 ILE B O 1
ATOM 4589 N N . THR B 1 303 ? 17.953 -14.68 12.939 1 34.68 303 THR B N 1
ATOM 4590 C CA . THR B 1 303 ? 19.206 -15.4 13.135 1 34.68 303 THR B CA 1
ATOM 4591 C C . THR B 1 303 ? 19.892 -14.952 14.423 1 34.68 303 THR B C 1
ATOM 4593 O O . THR B 1 303 ? 20.7 -15.69 14.991 1 34.68 303 THR B O 1
ATOM 4596 N N . GLY B 1 304 ? 19.81 -13.716 14.766 1 35.92 304 GLY B N 1
ATOM 4597 C CA . GLY B 1 304 ? 20.398 -13.447 16.068 1 35.92 304 GLY B CA 1
ATOM 4598 C C . GLY B 1 304 ? 19.54 -13.929 17.222 1 35.92 304 GLY B C 1
ATOM 4599 O O . GLY B 1 304 ? 20.042 -14.154 18.325 1 35.92 304 GLY B O 1
ATOM 4600 N N . SER B 1 305 ? 18.26 -13.856 17.185 1 35.68 305 SER B N 1
ATOM 4601 C CA . SER B 1 305 ? 17.414 -14.384 18.25 1 35.68 305 SER B CA 1
ATOM 4602 C C . SER B 1 305 ? 17.363 -15.908 18.212 1 35.68 305 SER B C 1
ATOM 4604 O O . SER B 1 305 ? 16.822 -16.539 19.122 1 35.68 305 SER B O 1
ATOM 4606 N N . GLY B 1 306 ? 17.563 -16.474 17.17 1 35.53 306 GLY B N 1
ATOM 4607 C CA . GLY B 1 306 ? 17.854 -17.895 17.276 1 35.53 306 GLY B CA 1
ATOM 4608 C C . GLY B 1 306 ? 18.983 -18.203 18.242 1 35.53 306 GLY B C 1
ATOM 4609 O O . GLY B 1 306 ? 18.978 -19.246 18.898 1 35.53 306 GLY B O 1
ATOM 4610 N N . GLN B 1 307 ? 19.922 -17.377 18.232 1 33.73 307 GLN B N 1
ATOM 4611 C CA . GLN B 1 307 ? 20.933 -17.594 19.261 1 33.73 307 GLN B CA 1
ATOM 4612 C C . GLN B 1 307 ? 20.423 -17.161 20.633 1 33.73 307 GLN B C 1
ATOM 4614 O O . GLN B 1 307 ? 20.804 -17.739 21.653 1 33.73 307 GLN B O 1
ATOM 4619 N N . ALA B 1 308 ? 19.557 -16.216 20.725 1 34.15 308 ALA B N 1
ATOM 4620 C CA . ALA B 1 308 ? 19.047 -15.867 22.049 1 34.15 308 ALA B CA 1
ATOM 4621 C C . ALA B 1 308 ? 17.947 -16.83 22.484 1 34.15 308 ALA B C 1
ATOM 4623 O O . ALA B 1 308 ? 17.894 -17.238 23.647 1 34.15 308 ALA B O 1
ATOM 4624 N N . LEU B 1 309 ? 17.031 -17.144 21.652 1 34.18 309 LEU B N 1
ATOM 4625 C CA . LEU B 1 309 ? 16.134 -18.228 22.039 1 34.18 309 LEU B CA 1
ATOM 4626 C C . LEU B 1 309 ? 16.912 -19.518 22.279 1 34.18 309 LEU B C 1
ATOM 4628 O O . LEU B 1 309 ? 16.598 -20.274 23.2 1 34.18 309 LEU B O 1
ATOM 4632 N N . SER B 1 310 ? 17.817 -19.724 21.407 1 34.64 310 SER B N 1
ATOM 4633 C CA . SER B 1 310 ? 18.67 -20.862 21.734 1 34.64 310 SER B CA 1
ATOM 4634 C C . SER B 1 310 ? 19.432 -20.627 23.034 1 34.64 310 SER B C 1
ATOM 4636 O O . SER B 1 310 ? 19.695 -21.569 23.785 1 34.64 310 SER B O 1
ATOM 4638 N N . ARG B 1 311 ? 19.735 -19.362 23.263 1 37.86 311 ARG B N 1
ATOM 4639 C CA . ARG B 1 311 ? 20.385 -19.118 24.546 1 37.86 311 ARG B CA 1
ATOM 4640 C C . ARG B 1 311 ? 19.383 -19.203 25.693 1 37.86 311 ARG B C 1
ATOM 4642 O O . ARG B 1 311 ? 19.744 -19.568 26.814 1 37.86 311 ARG B O 1
ATOM 4649 N N . LEU B 1 312 ? 18.222 -18.661 25.473 1 34.52 312 LEU B N 1
ATOM 4650 C CA . LEU B 1 312 ? 17.23 -18.836 26.528 1 34.52 312 LEU B CA 1
ATOM 4651 C C . LEU B 1 312 ? 16.912 -20.313 26.735 1 34.52 312 LEU B C 1
ATOM 4653 O O . LEU B 1 312 ? 16.685 -20.751 27.866 1 34.52 312 LEU B O 1
ATOM 4657 N N . PHE B 1 313 ? 16.759 -20.91 25.624 1 37.15 313 PHE B N 1
ATOM 4658 C CA . PHE B 1 313 ? 16.653 -22.351 25.817 1 37.15 313 PHE B CA 1
ATOM 4659 C C . PHE B 1 313 ? 17.974 -22.931 26.308 1 37.15 313 PHE B C 1
ATOM 4661 O O . PHE B 1 313 ? 17.988 -23.906 27.063 1 37.15 313 PHE B O 1
ATOM 4668 N N . ASN B 1 314 ? 18.923 -22.349 25.76 1 34.34 314 ASN B N 1
ATOM 4669 C CA . ASN B 1 314 ? 20.166 -22.915 26.27 1 34.34 314 ASN B CA 1
ATOM 4670 C C . ASN B 1 314 ? 20.545 -22.31 27.619 1 34.34 314 ASN B C 1
ATOM 4672 O O . ASN B 1 314 ? 21.415 -22.834 28.317 1 34.34 314 ASN B O 1
ATOM 4676 N N . ALA B 1 315 ? 20.182 -21.106 27.821 1 37.28 315 ALA B N 1
ATOM 4677 C CA . ALA B 1 315 ? 20.452 -20.563 29.15 1 37.28 315 ALA B CA 1
ATOM 4678 C C . ALA B 1 315 ? 19.682 -21.329 30.222 1 37.28 315 ALA B C 1
ATOM 4680 O O . ALA B 1 315 ? 20.073 -21.335 31.392 1 37.28 315 ALA B O 1
ATOM 4681 N N . LYS B 1 316 ? 18.484 -21.648 29.887 1 38.06 316 LYS B N 1
ATOM 4682 C CA . LYS B 1 316 ? 17.81 -22.506 30.857 1 38.06 316 LYS B CA 1
ATOM 4683 C C . LYS B 1 316 ? 18.596 -23.792 31.093 1 38.06 316 LYS B C 1
ATOM 4685 O O . LYS B 1 316 ? 18.4 -24.47 32.104 1 38.06 316 LYS B O 1
ATOM 4690 N N . GLU B 1 317 ? 19.279 -23.978 30.085 1 33.25 317 GLU B N 1
ATOM 4691 C CA . GLU B 1 317 ? 20.062 -25.168 30.401 1 33.25 317 GLU B CA 1
ATOM 4692 C C . GLU B 1 317 ? 21.214 -24.837 31.345 1 33.25 317 GLU B C 1
ATOM 4694 O O . GLU B 1 317 ? 21.733 -25.718 32.033 1 33.25 317 GLU B O 1
ATOM 4699 N N . ARG B 1 318 ? 21.594 -23.471 31.413 1 36.52 318 ARG B N 1
ATOM 4700 C CA . ARG B 1 318 ? 22.737 -23.285 32.3 1 36.52 318 ARG B CA 1
ATOM 4701 C C . ARG B 1 318 ? 22.284 -23.107 33.746 1 36.52 318 ARG B C 1
ATOM 4703 O O . ARG B 1 318 ? 23.096 -23.189 34.67 1 36.52 318 ARG B O 1
ATOM 4710 N N . THR B 1 319 ? 21.112 -22.341 33.909 1 36.09 319 THR B N 1
ATOM 4711 C CA . THR B 1 319 ? 20.803 -22.172 35.324 1 36.09 319 THR B CA 1
ATOM 4712 C C . THR B 1 319 ? 20.459 -23.512 35.967 1 36.09 319 THR B C 1
ATOM 4714 O O . THR B 1 319 ? 20.206 -23.583 37.171 1 36.09 319 THR B O 1
ATOM 4717 N N . ARG B 1 320 ? 20.046 -24.385 35.023 1 33.18 320 ARG B N 1
ATOM 4718 C CA . ARG B 1 320 ? 19.782 -25.642 35.714 1 33.18 320 ARG B CA 1
ATOM 4719 C C . ARG B 1 320 ? 21.079 -26.388 36.009 1 33.18 320 ARG B C 1
ATOM 4721 O O . ARG B 1 320 ? 21.058 -27.478 36.584 1 33.18 320 ARG B O 1
ATOM 4728 N N . VAL B 1 321 ? 22.199 -25.606 35.586 1 28.93 321 VAL B N 1
ATOM 4729 C CA . VAL B 1 321 ? 23.327 -26.265 36.237 1 28.93 321 VAL B CA 1
ATOM 4730 C C . VAL B 1 321 ? 23.727 -25.488 37.489 1 28.93 321 VAL B C 1
ATOM 4732 O O . VAL B 1 321 ? 23.792 -24.257 37.469 1 28.93 321 VAL B O 1
#

Organism: Bordetella avium (strain 197N) (NCBI:txid360910)

Solvent-accessible surface area (backbone atoms only — not comparable to full-atom values): 30234 Å² total; per-residue (Å²): 108,67,68,59,52,49,54,51,49,50,51,52,51,51,50,53,51,52,57,73,70,54,83,51,66,68,60,46,50,51,53,39,53,26,49,53,40,16,33,36,2,45,17,41,26,47,21,30,31,40,32,56,48,54,62,50,18,51,12,34,21,17,21,44,1,23,50,39,27,49,44,31,37,73,74,65,64,38,51,44,73,63,22,45,60,50,10,20,50,50,8,19,50,50,26,36,51,53,36,51,61,39,46,75,39,65,49,52,64,55,56,37,16,48,50,32,32,33,48,9,48,25,50,25,27,52,32,42,48,35,71,91,51,33,13,86,81,16,42,73,52,80,90,55,78,32,74,76,51,60,22,58,95,46,66,62,56,54,36,54,53,49,48,51,52,39,52,50,52,46,49,50,46,48,45,33,75,72,35,69,64,32,50,50,28,37,38,35,45,72,36,50,69,62,31,41,74,75,69,44,58,60,59,62,45,51,35,52,31,35,22,55,19,16,22,43,25,2,44,52,19,32,50,46,32,51,72,67,28,46,48,33,32,65,70,34,23,25,58,66,56,17,49,52,12,48,49,14,11,56,70,29,32,61,55,48,76,59,15,8,44,52,16,14,36,52,51,45,50,50,27,52,52,48,30,69,71,72,39,84,46,60,47,52,47,45,39,45,49,31,49,46,51,55,49,51,52,30,71,65,27,66,73,50,42,48,51,44,50,46,33,53,56,43,43,55,54,48,71,72,94,108,67,67,59,52,49,54,50,49,49,52,52,50,50,49,52,53,52,57,73,70,53,84,52,66,69,59,47,50,51,53,39,53,26,50,52,38,17,35,37,2,44,17,40,24,46,20,30,31,39,33,56,50,54,61,49,17,52,12,33,20,17,22,43,1,22,49,41,28,50,44,32,36,73,76,65,64,39,51,45,74,63,22,45,61,50,10,20,50,51,8,17,49,51,25,34,51,52,36,51,62,38,46,73,38,64,49,51,63,56,56,37,15,48,49,31,31,35,47,8,48,25,49,25,26,51,33,41,48,34,72,91,51,32,14,86,81,17,42,72,52,81,89,54,78,32,76,76,52,60,20,59,95,45,66,61,56,54,33,53,55,49,47,51,52,37,51,51,50,44,49,51,46,48,46,32,76,73,34,70,65,32,50,50,28,38,38,35,45,74,35,49,69,62,31,40,74,75,69,45,60,59,58,63,46,51,34,52,31,34,21,54,19,17,22,44,25,2,44,52,20,33,49,46,32,52,73,66,26,47,49,32,33,66,70,32,23,25,61,65,56,18,50,51,14,49,49,13,10,56,71,30,31,61,56,48,75,59,15,8,44,53,17,14,36,52,52,45,51,51,26,52,52,46,29,70,71,72,40,83,44,60,49,51,46,46,40,44,49,31,48,46,51,54,50,48,53,30,71,65,25,65,74,50,40,49,52,43,51,45,32,53,58,45,41,54,54,48,73,72,94